Protein AF-0000000067830736 (afdb_homodimer)

Radius of gyration: 23.23 Å; Cα contacts (8 Å, |Δi|>4): 1313; chains: 2; bounding box: 65×67×57 Å

Nearest PDB structures (foldseek):
  5yht-assembly1_A  TM=9.098E-01  e=7.791E-24  Mycobacterium tuberculosis H37Rv
  5zhh-assembly1_A  TM=8.554E-01  e=1.354E-21  Nostoc sp. PCC 7120 = FACHB-418
  5zhh-assembly1_C  TM=8.641E-01  e=2.346E-20  Nostoc sp. PCC 7120 = FACHB-418
  5zhh-assembly1_B  TM=8.753E-01  e=4.050E-20  Nostoc sp. PCC 7120 = FACHB-418
  5zhh-assembly1_D  TM=8.549E-01  e=1.846E-19  Nostoc sp. PCC 7120 = FACHB-418

pLDDT: mean 93.83, std 12.42, range [35.0, 98.94]

Foldseek 3Di:
DDPVVVVVLLVVLQVQLLVLQVCLFVDDPPPPPPPPPPPDRDDSLLRSFVRSVVVSVVSCCVPPVQEKEAEDNPGIDPPVGQKYKQWGSWWLSVCRVVNHQQIWIKIFIDGNLATQKIWTARSVQGWIWIFGLAWIWIQGPVGIDTFAADDDQFQQAFEEEEADLPQADPDLRSVLVVQSCVNHVHYDYRRQLNQLVCRRRHNGFKYWGFDDALSRPSNSQRRLSNNPKHKAALQRHHCNGPGTIMIGSYVSNVVVSSVSSPD/DDPVVVVVLLVVLQVQLLVLQVCLFVDDPPPPPPPPPPPDRDDSLLSSFVRSVVVSVVSCCVPPVQEKEAEDNPGIDPPVGQKYKQWGSWWLSVCRVVNHQQIWIKIFIDGNLATQKIWTARSVQGWIWIFGLAWIWIQGPVGIDTFAADDDQFQLAFEEEEADLPQFDPDLRSVLVVQSCVNHVHYDYRRQLNQLVCRRRHNGFKYWGFDDALSRPSNSQRRLSNNPKHKAALQRHHCNGDGTIMIGSYVSNVVVSSVSSPD

Organism: Methylorubrum extorquens (strain ATCC 14718 / DSM 1338 / JCM 2805 / NCIMB 9133 / AM1) (NCBI:txid272630)

Secondary structure (DSSP, 8-state):
--HHHHHHHHHHHHHHHHHHHGGGTT----TT----SS-S---HHHHHHHHHHHHHHHHHHHH-TTSEEEETTTEEESTTSSEEEEEEEEE-HHHHHTT-S--EEEEEEEETTEEEEEEEEETTTTEEEEE-SS-EEEEETTEEEE--PPP---GGG-EEEES-GGGSPTTHHHHHHHHHHHHSSEEEES-HHHHHHHHHTTS--EEEEEEE-HHHHTTHHHHHHHTT-EEEETTSS-STT-EEEEEESSHHHHHHHHHHH--/--HHHHHHHHHHHHHHHHHHHGGGTT----TT----SS-S---HHHHHHHHHHHHHHHHHHHH-TTSEEEETTTEEESTTSSEEEEEEEEE-HHHHHTT-S--EEEEEEEETTEEEEEEEEETTTTEEEEE-SS-EEEEETTEEEE--PPP---GGG-EEEES-GGGSPTTHHHHHHHHHHHHSSEEEES-HHHHHHHHHTTS--EEEEEEE-HHHHTTHHHHHHHTT-EEEETTSS-STT-EEEEEESSHHHHHHHHHHH--

Sequence (526 aa):
MSVVDLAQFMEDLATQSGAAILPFFRAHFGLDDKSHGTGHAFDPVTEADRAAEAVMRRMINDRLPNHGILGEEFGSERADAECVWVLDPIDGTRAFISGLPTWGTLIGLTHHGAAVRGLMHQPYLGERFLGDGKTASVRSATGERPLHTRRNEALGNAILATTDPRLFAEGEEAERFRTIEGQAKMSRYGTDCYAYCMLAAGQIDLVVEAGLKPYDIVALIPIVEGAGGVVTSWDGGPATGGGRIVAAGDRRLHDAALKVLNPMSVVDLAQFMEDLATQSGAAILPFFRAHFGLDDKSHGTGHAFDPVTEADRAAEAVMRRMINDRLPNHGILGEEFGSERADAECVWVLDPIDGTRAFISGLPTWGTLIGLTHHGAAVRGLMHQPYLGERFLGDGKTASVRSATGERPLHTRRNEALGNAILATTDPRLFAEGEEAERFRTIEGQAKMSRYGTDCYAYCMLAAGQIDLVVEAGLKPYDIVALIPIVEGAGGVVTSWDGGPATGGGRIVAAGDRRLHDAALKVLNP

Structure (mmCIF, N/CA/C/O backbone):
data_AF-0000000067830736-model_v1
#
loop_
_entity.id
_entity.type
_entity.pdbx_description
1 polymer Histidinol-phosphatase
#
loop_
_atom_site.group_PDB
_atom_site.id
_atom_site.type_symbol
_atom_site.label_atom_id
_atom_site.label_alt_id
_atom_site.label_comp_id
_atom_site.label_asym_id
_atom_site.label_entity_id
_atom_site.label_seq_id
_atom_site.pdbx_PDB_ins_code
_atom_site.Cartn_x
_atom_site.Cartn_y
_atom_site.Cartn_z
_atom_site.occupancy
_atom_site.B_iso_or_equiv
_atom_site.auth_seq_id
_atom_site.auth_comp_id
_atom_site.auth_asym_id
_atom_site.auth_atom_id
_atom_site.pdbx_PDB_model_num
ATOM 1 N N . MET A 1 1 ? 3.936 24.031 28.922 1 69.19 1 MET A N 1
ATOM 2 C CA . MET A 1 1 ? 4.477 22.703 28.672 1 69.19 1 MET A CA 1
ATOM 3 C C . MET A 1 1 ? 5.754 22.781 27.828 1 69.19 1 MET A C 1
ATOM 5 O O . ME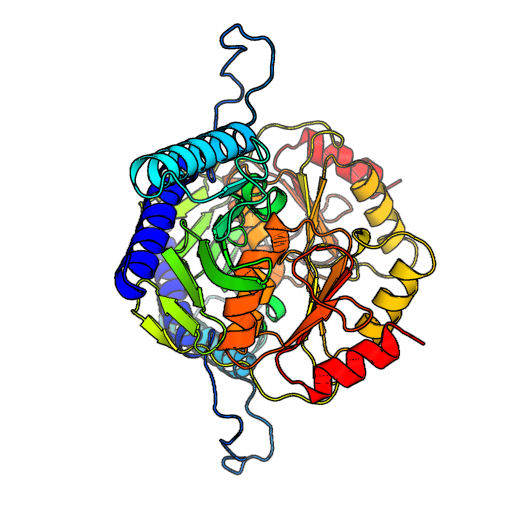T A 1 1 ? 5.855 23.594 26.922 1 69.19 1 MET A O 1
ATOM 9 N N . SER A 1 2 ? 6.758 22.109 28.281 1 74.88 2 SER A N 1
ATOM 10 C CA . SER A 1 2 ? 8.016 22.125 27.547 1 74.88 2 SER A CA 1
ATOM 11 C C . SER A 1 2 ? 7.867 21.438 26.203 1 74.88 2 SER A C 1
ATOM 13 O O . SER A 1 2 ? 6.898 20.703 25.969 1 74.88 2 SER A O 1
ATOM 15 N N . VAL A 1 3 ? 8.68 21.828 25.328 1 74.06 3 VAL A N 1
ATOM 16 C CA . VAL A 1 3 ? 8.688 21.234 23.984 1 74.06 3 VAL A CA 1
ATOM 17 C C . VAL A 1 3 ? 8.812 19.719 24.094 1 74.06 3 VAL A C 1
ATOM 19 O O . VAL A 1 3 ? 8.141 18.969 23.375 1 74.06 3 VAL A O 1
ATOM 22 N N . VAL A 1 4 ? 9.57 19.188 24.984 1 73.81 4 VAL A N 1
ATOM 23 C CA . VAL A 1 4 ? 9.789 17.766 25.203 1 73.81 4 VAL A CA 1
ATOM 24 C C . VAL A 1 4 ? 8.508 17.094 25.688 1 73.81 4 VAL A C 1
ATOM 26 O O . VAL A 1 4 ? 8.156 16 25.266 1 73.81 4 VAL A O 1
ATOM 29 N N . ASP A 1 5 ? 7.859 17.828 26.438 1 86.62 5 ASP A N 1
ATOM 30 C CA . ASP A 1 5 ? 6.609 17.312 26.984 1 86.62 5 ASP A CA 1
ATOM 31 C C . ASP A 1 5 ? 5.539 17.188 25.906 1 86.62 5 ASP A C 1
ATOM 33 O O . ASP A 1 5 ? 4.789 16.219 25.875 1 86.62 5 ASP A O 1
ATOM 37 N N . LEU A 1 6 ? 5.668 18.078 24.984 1 90.5 6 LEU A N 1
ATOM 38 C CA . LEU A 1 6 ? 4.664 18.094 23.922 1 90.5 6 LEU A CA 1
ATOM 39 C C . LEU A 1 6 ? 4.906 16.953 22.938 1 90.5 6 LEU A C 1
ATOM 41 O O . LEU A 1 6 ? 3.957 16.328 22.453 1 90.5 6 LEU A O 1
ATOM 45 N N . ALA A 1 7 ? 6.152 16.688 22.734 1 91.62 7 ALA A N 1
ATOM 46 C CA . ALA A 1 7 ? 6.52 15.594 21.828 1 91.62 7 ALA A CA 1
ATOM 47 C C . ALA A 1 7 ? 6.066 14.25 22.391 1 91.62 7 ALA A C 1
ATOM 49 O O . ALA A 1 7 ? 5.508 13.422 21.672 1 91.62 7 ALA A O 1
ATOM 50 N N . GLN A 1 8 ? 6.34 14.078 23.625 1 94.81 8 GLN A N 1
ATOM 51 C CA . GLN A 1 8 ? 5.922 12.844 24.281 1 94.81 8 GLN A CA 1
ATOM 52 C C . GLN A 1 8 ? 4.398 12.727 24.312 1 94.81 8 GLN A C 1
ATOM 54 O O . GLN A 1 8 ? 3.854 11.633 24.125 1 94.81 8 GLN A O 1
ATOM 59 N N . PHE A 1 9 ? 3.818 13.836 24.594 1 97.56 9 PHE A N 1
ATOM 60 C CA . PHE A 1 9 ? 2.361 13.836 24.625 1 97.56 9 PHE A CA 1
ATOM 61 C C . PHE A 1 9 ? 1.794 13.438 23.266 1 97.56 9 PHE A C 1
ATOM 63 O O . PHE A 1 9 ? 0.84 12.664 23.188 1 97.56 9 PHE A O 1
ATOM 70 N N . MET A 1 10 ? 2.324 13.938 22.219 1 97.69 10 MET A N 1
ATOM 71 C CA . MET A 1 10 ? 1.914 13.586 20.859 1 97.69 10 MET A CA 1
ATOM 72 C C . MET A 1 10 ? 2.072 12.094 20.609 1 97.69 10 MET A C 1
ATOM 74 O O . MET A 1 10 ? 1.206 11.469 19.984 1 97.69 10 MET A O 1
ATOM 78 N N . GLU A 1 11 ? 3.121 11.523 21.078 1 97.38 11 GLU A N 1
ATOM 79 C CA . GLU A 1 11 ? 3.348 10.086 20.969 1 97.38 11 GLU A CA 1
ATOM 80 C C . GLU A 1 11 ? 2.301 9.297 21.75 1 97.38 11 GLU A C 1
ATOM 82 O O . GLU A 1 11 ? 1.857 8.234 21.312 1 97.38 11 GLU A O 1
ATOM 87 N N . ASP A 1 12 ? 1.959 9.812 22.891 1 98.38 12 ASP A N 1
ATOM 88 C CA . ASP A 1 12 ? 0.918 9.172 23.688 1 98.38 12 ASP A CA 1
ATOM 89 C C . ASP A 1 12 ? -0.42 9.18 22.953 1 98.38 12 ASP A C 1
ATOM 91 O O . ASP A 1 12 ? -1.168 8.203 23.016 1 98.38 12 ASP A O 1
ATOM 95 N N . LEU A 1 13 ? -0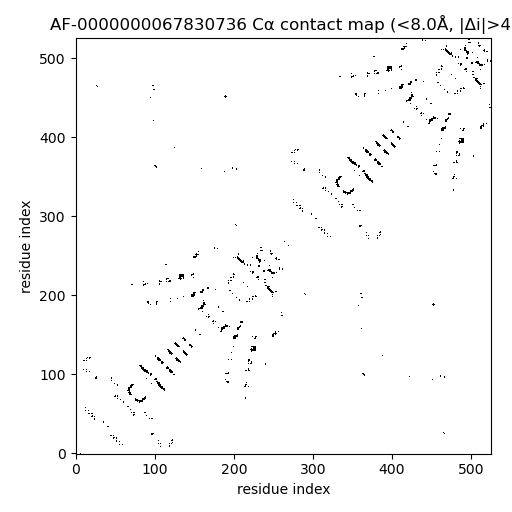.69 10.32 22.312 1 98.75 13 LEU A N 1
ATOM 96 C CA . LEU A 1 13 ? -1.901 10.398 21.516 1 98.75 13 LEU A CA 1
ATOM 97 C C . LEU A 1 13 ? -1.912 9.312 20.438 1 98.75 13 LEU A C 1
ATOM 99 O O . LEU A 1 13 ? -2.922 8.633 20.25 1 98.75 13 LEU A O 1
ATOM 103 N N . ALA A 1 14 ? -0.773 9.164 19.75 1 98.69 14 ALA A N 1
ATOM 104 C CA . ALA A 1 14 ? -0.637 8.164 18.688 1 98.69 14 ALA A CA 1
ATOM 105 C C . ALA A 1 14 ? -0.854 6.754 19.234 1 98.69 14 ALA A C 1
ATOM 107 O O . ALA A 1 14 ? -1.551 5.945 18.625 1 98.69 14 ALA A O 1
ATOM 108 N N . THR A 1 15 ? -0.275 6.473 20.391 1 98.56 15 THR A N 1
ATOM 109 C CA . THR A 1 15 ? -0.392 5.156 21 1 98.56 15 THR A CA 1
ATOM 110 C C . THR A 1 15 ? -1.851 4.828 21.312 1 98.56 15 THR A C 1
ATOM 112 O O . THR A 1 15 ? -2.34 3.754 20.969 1 98.56 15 THR A O 1
ATOM 115 N N . GLN A 1 16 ? -2.516 5.781 21.922 1 98.69 16 GLN A N 1
ATOM 116 C CA . GLN A 1 16 ? -3.885 5.531 22.375 1 98.69 16 GLN A CA 1
ATOM 117 C C . GLN A 1 16 ? -4.84 5.465 21.188 1 98.69 16 GLN A C 1
ATOM 119 O O . GLN A 1 16 ? -5.762 4.645 21.172 1 98.69 16 GLN A O 1
ATOM 124 N N . SER A 1 17 ? -4.688 6.352 20.219 1 98.62 17 SER A N 1
ATOM 125 C CA . SER A 1 17 ? -5.527 6.281 19.031 1 98.62 17 SER A CA 1
ATOM 126 C C . SER A 1 17 ? -5.301 4.977 18.281 1 98.62 17 SER A C 1
ATOM 128 O O . SER A 1 17 ? -6.254 4.355 17.797 1 98.62 17 SER A O 1
ATOM 130 N N . GLY A 1 18 ? -3.982 4.543 18.125 1 98.44 18 GLY A N 1
ATOM 131 C CA . GLY A 1 18 ? -3.676 3.273 17.484 1 98.44 18 GLY A CA 1
ATOM 132 C C . GLY A 1 18 ? -4.344 2.09 18.156 1 98.44 18 GLY A C 1
ATOM 133 O O . GLY A 1 18 ? -4.867 1.2 17.484 1 98.44 18 GLY A O 1
ATOM 134 N N . ALA A 1 19 ? -4.324 2.072 19.469 1 98.31 19 ALA A N 1
ATOM 135 C CA . ALA A 1 19 ? -4.953 1.002 20.234 1 98.31 19 ALA A CA 1
ATOM 136 C C . ALA A 1 19 ? -6.457 0.952 19.984 1 98.31 19 ALA A C 1
ATOM 138 O O . ALA A 1 19 ? -7.055 -0.127 19.953 1 98.31 19 ALA A O 1
ATOM 139 N N . ALA A 1 20 ? -7.07 2.127 19.797 1 97.94 20 ALA A N 1
ATOM 140 C CA . ALA A 1 20 ? -8.5 2.217 19.531 1 97.94 20 ALA A CA 1
ATOM 141 C C . ALA A 1 20 ? -8.836 1.728 18.125 1 97.94 20 ALA A C 1
ATOM 143 O O . ALA A 1 20 ? -9.914 1.17 17.891 1 97.94 20 ALA A O 1
ATOM 144 N N . ILE A 1 21 ? -7.934 1.866 17.172 1 98.06 21 ILE A N 1
ATOM 145 C CA . ILE A 1 21 ? -8.203 1.638 15.758 1 98.06 21 ILE A CA 1
ATOM 146 C C . ILE A 1 21 ? -7.926 0.178 15.406 1 98.06 21 ILE A C 1
ATOM 148 O O . ILE A 1 21 ? -8.688 -0.448 14.672 1 98.06 21 ILE A O 1
ATOM 152 N N . LEU A 1 22 ? -6.918 -0.437 15.961 1 96.62 22 LEU A N 1
ATOM 153 C CA . LEU A 1 22 ? -6.312 -1.685 15.516 1 96.62 22 LEU A CA 1
ATOM 154 C C . LEU A 1 22 ? -7.316 -2.83 15.57 1 96.62 22 LEU A C 1
ATOM 156 O O . LEU A 1 22 ? -7.348 -3.682 14.68 1 96.62 22 LEU A O 1
ATOM 160 N N . PRO A 1 23 ? -8.25 -2.881 16.578 1 95.06 23 PRO A N 1
ATOM 161 C CA . PRO A 1 23 ? -9.203 -3.99 16.625 1 95.06 23 PRO A CA 1
ATOM 162 C C . PRO A 1 23 ? -10.141 -4.02 15.422 1 95.06 23 PRO A C 1
ATOM 164 O O . PRO A 1 23 ? -10.742 -5.055 15.125 1 95.06 23 PRO A O 1
ATOM 167 N N . PHE A 1 24 ? -10.211 -2.887 14.727 1 95.38 24 PHE A N 1
ATOM 168 C CA . PHE A 1 24 ? -11.148 -2.789 13.609 1 95.38 24 PHE A CA 1
ATOM 169 C C . PHE A 1 24 ? -10.445 -3.096 12.289 1 95.38 24 PHE A C 1
ATOM 171 O O . PHE A 1 24 ? -11.102 -3.338 11.281 1 95.38 24 PHE A O 1
ATOM 178 N N . PHE A 1 25 ? -9.141 -3.059 12.266 1 96.25 25 PHE A N 1
ATOM 179 C CA . PHE A 1 25 ? -8.383 -3.297 11.047 1 96.25 25 PHE A CA 1
ATOM 180 C C . PHE A 1 25 ? -8.32 -4.785 10.727 1 96.25 25 PHE A C 1
ATOM 182 O O . PHE A 1 25 ? -7.855 -5.582 11.547 1 96.25 25 PHE A O 1
ATOM 189 N N . ARG A 1 26 ? -8.758 -5.164 9.461 1 94.69 26 ARG A N 1
ATOM 190 C CA . ARG A 1 26 ? -8.828 -6.535 8.969 1 94.69 26 ARG A CA 1
ATOM 191 C C . ARG A 1 26 ? -9.727 -7.391 9.859 1 94.69 26 ARG A C 1
ATOM 193 O O . ARG A 1 26 ? -9.5 -8.594 10 1 94.69 26 ARG A O 1
ATOM 200 N N . ALA A 1 27 ? -10.594 -6.66 10.508 1 86 27 ALA A N 1
ATOM 201 C CA . ALA A 1 27 ? -11.562 -7.375 11.328 1 86 27 ALA A CA 1
ATOM 202 C C . ALA A 1 27 ? -12.703 -7.934 10.484 1 86 27 ALA A C 1
ATOM 204 O O . ALA A 1 27 ? -13.078 -7.344 9.469 1 86 27 ALA A O 1
ATOM 205 N N . HIS A 1 28 ? -12.984 -9.227 10.68 1 71.56 28 HIS A N 1
ATOM 206 C CA . HIS A 1 28 ? -14.141 -9.828 10.031 1 71.56 28 HIS A CA 1
ATOM 207 C C . HIS A 1 28 ? -15.398 -9.68 10.875 1 71.56 28 HIS A C 1
ATOM 209 O O . HIS A 1 28 ? -15.438 -10.133 12.023 1 71.56 28 HIS A O 1
ATOM 215 N N . PHE A 1 29 ? -15.992 -8.594 10.688 1 55.91 29 PHE A N 1
ATOM 216 C CA . PHE A 1 29 ? -17.219 -8.461 11.453 1 55.91 29 PHE A CA 1
ATOM 217 C C . PHE A 1 29 ? -18.359 -9.266 10.82 1 55.91 29 PHE A C 1
ATOM 219 O O . PHE A 1 29 ? -18.469 -9.336 9.594 1 55.91 29 PHE A O 1
ATOM 226 N N . GLY A 1 30 ? -18.469 -10.508 11.18 1 49.47 30 GLY A N 1
ATOM 227 C CA . GLY A 1 30 ? -19.547 -11.352 10.695 1 49.47 30 GLY A CA 1
ATOM 228 C C . GLY A 1 30 ? -20.719 -10.555 10.141 1 49.47 30 GLY A C 1
ATOM 229 O O . GLY A 1 30 ? -21.078 -9.508 10.672 1 49.47 30 GLY A O 1
ATOM 230 N N . LEU A 1 31 ? -20.797 -10.609 8.797 1 43.19 31 LEU A N 1
ATOM 231 C CA . LEU A 1 31 ? -22 -10.094 8.164 1 43.19 31 LEU A CA 1
ATOM 232 C C . LEU A 1 31 ? -23.203 -10.227 9.086 1 43.19 31 LEU A C 1
ATOM 234 O O . LEU A 1 31 ? -24.219 -9.539 8.906 1 43.19 31 LEU A O 1
ATOM 238 N N . ASP A 1 32 ? -23.156 -11.383 9.805 1 40.91 32 ASP A N 1
ATOM 239 C CA . ASP A 1 32 ? -24.406 -11.727 10.5 1 40.91 32 ASP A CA 1
ATOM 240 C C . ASP A 1 32 ? -24.719 -10.688 11.57 1 40.91 32 ASP A C 1
ATOM 242 O O . ASP A 1 32 ? -25.672 -10.867 12.352 1 40.91 32 ASP A O 1
ATOM 246 N N . ASP A 1 33 ? -23.688 -10.086 11.938 1 39.28 33 ASP A N 1
ATOM 247 C CA . ASP A 1 33 ? -24.188 -9.32 13.078 1 39.28 33 ASP A CA 1
ATOM 248 C C . ASP A 1 33 ? -25.297 -8.367 12.656 1 39.28 33 ASP A C 1
ATOM 250 O O . ASP A 1 33 ? -25.047 -7.375 11.969 1 39.28 33 ASP A O 1
ATOM 254 N N . LYS A 1 34 ? -26.453 -8.875 12.422 1 36.62 34 LYS A N 1
ATOM 255 C CA . LYS A 1 34 ? -27.734 -8.164 12.43 1 36.62 34 LYS A CA 1
ATOM 256 C C . LYS A 1 34 ? -27.625 -6.859 13.211 1 36.62 34 LYS A C 1
ATOM 258 O O . LYS A 1 34 ? -26.781 -6.723 14.094 1 36.62 34 LYS A O 1
ATOM 263 N N . SER A 1 35 ? -28.375 -5.809 12.758 1 38.66 35 SER A N 1
ATOM 264 C CA . SER A 1 35 ? -28.781 -4.551 13.375 1 38.66 35 SER A CA 1
ATOM 265 C C . SER A 1 35 ? -28.844 -4.672 14.898 1 38.66 35 SER A C 1
ATOM 267 O O . SER A 1 35 ? -29.688 -5.395 15.43 1 38.66 35 SER A O 1
ATOM 269 N N . HIS A 1 36 ? -27.766 -4.969 15.438 1 35 36 HIS A N 1
ATOM 270 C CA . HIS A 1 36 ? -28.125 -4.734 16.828 1 35 36 HIS A CA 1
ATOM 271 C C . HIS A 1 36 ? -28.953 -3.461 16.984 1 35 36 HIS A C 1
ATOM 273 O O . HIS A 1 36 ? -28.422 -2.414 17.359 1 35 36 HIS A O 1
ATOM 279 N N . GLY A 1 37 ? -30.141 -3.543 16.406 1 38.59 37 GLY A N 1
ATOM 280 C CA . GLY A 1 37 ? -31.266 -2.652 16.672 1 38.59 37 GLY A CA 1
ATOM 281 C C . GLY A 1 37 ? -31.141 -1.322 15.945 1 38.59 37 GLY A C 1
ATOM 282 O O . GLY A 1 37 ? -32.094 -0.525 15.945 1 38.59 37 GLY A O 1
ATOM 283 N N . THR A 1 38 ? -29.984 -0.729 15.828 1 41.59 38 THR A N 1
ATOM 284 C CA . THR A 1 38 ? -30.078 0.684 15.484 1 41.59 38 THR A CA 1
ATOM 285 C C . THR A 1 38 ? -30.156 0.864 13.969 1 41.59 38 THR A C 1
ATOM 287 O O . THR A 1 38 ? -30.219 1.992 13.477 1 41.59 38 THR A O 1
ATOM 290 N N . GLY A 1 39 ? -30.547 -0.267 13.055 1 44.09 39 GLY A N 1
ATOM 291 C CA . GLY A 1 39 ? -30.844 -0.173 11.633 1 44.09 39 GLY A CA 1
ATOM 292 C C . GLY A 1 39 ? -29.625 0.1 10.781 1 44.09 39 GLY A C 1
ATOM 293 O O . GLY A 1 39 ? -29.719 0.176 9.555 1 44.09 39 GLY A O 1
ATOM 294 N N . HIS A 1 40 ? -28.609 0.798 11.203 1 48.69 40 HIS A N 1
ATOM 295 C CA . HIS A 1 40 ? -27.516 1.177 10.312 1 48.69 40 HIS A CA 1
ATOM 296 C C . HIS A 1 40 ? -26.438 0.099 10.273 1 48.69 40 HIS A C 1
ATOM 298 O O . HIS A 1 40 ? -26.125 -0.509 11.297 1 48.69 40 HIS A O 1
ATOM 304 N N . ALA A 1 41 ? -26.125 -0.469 9.109 1 56.91 41 ALA A N 1
ATOM 305 C CA . ALA A 1 41 ? -25.078 -1.452 8.828 1 56.91 41 ALA A CA 1
ATOM 306 C C . ALA A 1 41 ? -23.766 -1.064 9.492 1 56.91 41 ALA A C 1
ATOM 308 O O . ALA A 1 41 ? -23.359 0.098 9.445 1 56.91 41 ALA A O 1
ATOM 309 N N . PHE A 1 42 ? -23.266 -1.768 10.406 1 60.97 42 PHE A N 1
ATOM 310 C CA . PHE A 1 42 ? -21.984 -1.586 11.07 1 60.97 42 PHE A CA 1
ATOM 311 C C . PHE A 1 42 ? -20.891 -1.244 10.055 1 60.97 42 PHE A C 1
ATOM 313 O O . PHE A 1 42 ? -20.703 -1.968 9.078 1 60.97 42 PHE A O 1
ATOM 320 N N . ASP A 1 43 ? -20.344 0.078 10.188 1 85.5 43 ASP A N 1
ATOM 321 C CA . ASP A 1 43 ? -19.219 0.564 9.414 1 85.5 43 ASP A CA 1
ATOM 322 C C . ASP A 1 43 ? -17.953 0.619 10.273 1 85.5 43 ASP A C 1
ATOM 324 O O . ASP A 1 43 ? -17.734 1.583 11.008 1 85.5 43 ASP A O 1
ATOM 328 N N . PRO A 1 44 ? -17.172 -0.382 10.211 1 85.88 44 PRO A N 1
ATOM 329 C CA . PRO A 1 44 ? -16 -0.506 11.102 1 85.88 44 PRO A CA 1
ATOM 330 C C . PRO A 1 44 ? -15.062 0.69 11 1 85.88 44 PRO A C 1
ATOM 332 O O . PRO A 1 44 ? -14.492 1.113 12.016 1 85.88 44 PRO A O 1
ATOM 335 N N . VAL A 1 45 ? -14.891 1.223 9.867 1 91 45 VAL A N 1
ATOM 336 C CA . VAL A 1 45 ? -13.961 2.334 9.711 1 91 45 VAL A CA 1
ATOM 337 C C . VAL A 1 45 ? -14.5 3.572 10.422 1 91 45 VAL A C 1
ATOM 339 O O . VAL A 1 45 ? -13.742 4.312 11.055 1 91 45 VAL A O 1
ATOM 342 N N . THR A 1 46 ? -15.781 3.754 10.344 1 91.88 46 THR A N 1
ATOM 343 C CA . THR A 1 46 ? -16.406 4.883 11.023 1 91.88 46 THR A CA 1
ATOM 344 C C . THR A 1 46 ? -16.266 4.746 12.539 1 91.88 46 THR A C 1
ATOM 346 O O . THR A 1 46 ? -15.93 5.711 13.227 1 91.88 46 THR A O 1
ATOM 349 N N . GLU A 1 47 ? -16.531 3.57 12.977 1 93.38 47 GLU A N 1
ATOM 350 C CA . GLU A 1 47 ? -16.406 3.311 14.406 1 93.38 47 GLU A CA 1
ATOM 351 C C . GLU A 1 47 ? -14.969 3.516 14.883 1 93.38 47 GLU A C 1
ATOM 353 O O . GLU A 1 47 ? -14.734 4.133 15.93 1 93.38 47 GLU A O 1
ATOM 358 N N . ALA A 1 48 ? -14.062 3.004 14.141 1 96 48 ALA A N 1
ATOM 359 C CA . ALA A 1 48 ? -12.648 3.148 14.477 1 96 48 ALA A CA 1
ATOM 360 C C . ALA A 1 48 ? -12.234 4.617 14.492 1 96 48 ALA A C 1
ATOM 362 O O . ALA A 1 48 ? -11.555 5.07 15.414 1 96 48 ALA A O 1
ATOM 363 N N . ASP A 1 49 ? -12.68 5.367 13.5 1 97.25 49 ASP A N 1
ATOM 364 C CA . ASP A 1 49 ? -12.375 6.789 13.352 1 97.25 49 ASP A CA 1
ATOM 365 C C . ASP A 1 49 ? -12.883 7.582 14.555 1 97.25 49 ASP A C 1
ATOM 367 O O . ASP A 1 49 ? -12.148 8.383 15.133 1 97.25 49 ASP A O 1
ATOM 371 N N . ARG A 1 50 ? -14.055 7.367 14.852 1 97.38 50 ARG A N 1
ATOM 372 C CA . ARG A 1 50 ? -14.695 8.117 15.93 1 97.38 50 ARG A CA 1
ATOM 373 C C . ARG A 1 50 ? -14.094 7.75 17.281 1 97.38 50 ARG A C 1
ATOM 375 O O . ARG A 1 50 ? -13.852 8.625 18.125 1 97.38 50 ARG A O 1
ATOM 382 N N . ALA A 1 51 ? -13.875 6.48 17.484 1 97.44 51 ALA A N 1
ATOM 383 C CA . ALA A 1 51 ? -13.281 6.035 18.734 1 97.44 51 ALA A CA 1
ATOM 384 C C . ALA A 1 51 ? -11.898 6.645 18.938 1 97.44 51 ALA A C 1
ATOM 386 O O . ALA A 1 51 ? -11.578 7.117 20.031 1 97.44 51 ALA A O 1
ATOM 387 N N . ALA A 1 52 ? -11.133 6.645 17.938 1 98.56 52 ALA A N 1
ATOM 388 C CA . ALA A 1 52 ? -9.773 7.16 18 1 98.56 52 ALA A CA 1
ATOM 389 C C . ALA A 1 52 ? -9.766 8.664 18.266 1 98.56 52 ALA A C 1
ATOM 391 O O . ALA A 1 52 ? -9 9.148 19.109 1 98.56 52 ALA A O 1
ATOM 392 N N . GLU A 1 53 ? -10.578 9.414 17.547 1 98.56 53 GLU A N 1
ATOM 393 C CA . GLU A 1 53 ? -10.609 10.852 17.766 1 98.56 53 GLU A CA 1
ATOM 394 C C . GLU A 1 53 ? -11.117 11.188 19.172 1 98.56 53 GLU A C 1
ATOM 396 O O . GLU A 1 53 ? -10.617 12.109 19.812 1 98.56 53 GLU A O 1
ATOM 401 N N . ALA A 1 54 ? -12.094 10.438 19.625 1 98.44 54 ALA A N 1
ATOM 402 C CA . ALA A 1 54 ? -12.641 10.68 20.953 1 98.44 54 ALA A CA 1
ATOM 403 C C . ALA A 1 54 ? -11.555 10.539 22.016 1 98.44 54 ALA A C 1
ATOM 405 O O . ALA A 1 54 ? -11.461 11.367 22.938 1 98.44 54 ALA A O 1
ATOM 406 N N . VAL A 1 55 ? -10.797 9.539 21.859 1 98.56 55 VAL A N 1
ATOM 407 C CA . VAL A 1 55 ? -9.734 9.297 22.828 1 98.56 55 VAL A CA 1
ATOM 408 C C . VAL A 1 55 ? -8.727 10.445 22.781 1 98.56 55 VAL A C 1
ATOM 410 O O . VAL A 1 55 ? -8.312 10.961 23.828 1 98.56 55 VAL A O 1
ATOM 413 N N . MET A 1 56 ? -8.336 10.875 21.625 1 98.69 56 MET A N 1
ATOM 414 C CA . MET A 1 56 ? -7.348 11.945 21.484 1 98.69 56 MET A CA 1
ATOM 415 C C . MET A 1 56 ? -7.891 13.258 22.031 1 98.69 56 MET A C 1
ATOM 417 O O . MET A 1 56 ? -7.191 13.969 22.766 1 98.69 56 MET A O 1
ATOM 421 N N . ARG A 1 57 ? -9.125 13.57 21.703 1 98.56 57 ARG A N 1
ATOM 422 C CA . ARG A 1 57 ? -9.742 14.797 22.188 1 98.56 57 ARG A CA 1
ATOM 423 C C . ARG A 1 57 ? -9.789 14.828 23.719 1 98.56 57 ARG A C 1
ATOM 425 O O . ARG A 1 57 ? -9.469 15.844 24.328 1 98.56 57 ARG A O 1
ATOM 432 N N . ARG A 1 58 ? -10.219 13.695 24.297 1 98.56 58 ARG A N 1
ATOM 433 C CA . ARG A 1 58 ? -10.273 13.617 25.75 1 98.56 58 ARG A CA 1
ATOM 434 C C . ARG A 1 58 ? -8.898 13.875 26.359 1 98.56 58 ARG A C 1
ATOM 436 O O . ARG A 1 58 ? -8.773 14.656 27.312 1 98.56 58 ARG A O 1
ATOM 443 N N . MET A 1 59 ? -7.879 13.273 25.812 1 98.56 59 MET A N 1
ATOM 444 C CA . MET A 1 59 ? -6.52 13.43 26.312 1 98.56 59 MET A CA 1
ATOM 445 C C . MET A 1 59 ? -6.055 14.875 26.188 1 98.56 59 MET A C 1
ATOM 447 O O . MET A 1 59 ? -5.457 15.422 27.125 1 98.56 59 MET A O 1
ATOM 451 N N . ILE A 1 60 ? -6.309 15.5 25.062 1 98.19 60 ILE A N 1
ATOM 452 C CA . ILE A 1 60 ? -5.887 16.875 24.812 1 98.19 60 ILE A CA 1
ATOM 453 C C . ILE A 1 60 ? -6.609 17.812 25.781 1 98.19 60 ILE A C 1
ATOM 455 O O . ILE A 1 60 ? -5.977 18.656 26.422 1 98.19 60 ILE A O 1
ATOM 459 N N . ASN A 1 61 ? -7.91 17.656 25.922 1 97.81 61 ASN A N 1
ATOM 460 C CA . ASN A 1 61 ? -8.703 18.531 26.781 1 97.81 61 ASN A CA 1
ATOM 461 C C . ASN A 1 61 ? -8.297 18.391 28.25 1 97.81 61 ASN A C 1
ATOM 463 O O . ASN A 1 61 ? -8.328 19.375 29 1 97.81 61 ASN A O 1
ATOM 467 N N . ASP A 1 62 ? -7.953 17.203 28.625 1 97.88 62 ASP A N 1
ATOM 468 C CA . ASP A 1 62 ? -7.547 16.953 30 1 97.88 62 ASP A CA 1
ATOM 469 C C . ASP A 1 62 ? -6.199 17.609 30.297 1 97.88 62 ASP A C 1
ATOM 471 O O . ASP A 1 62 ? -6.016 18.203 31.359 1 97.88 62 ASP A O 1
ATOM 475 N N . ARG A 1 63 ? -5.289 17.562 29.391 1 96.81 63 ARG A N 1
ATOM 476 C CA . ARG A 1 63 ? -3.91 17.969 29.656 1 96.81 63 ARG A CA 1
ATOM 477 C C . ARG A 1 63 ? -3.668 19.406 29.219 1 96.81 63 ARG A C 1
ATOM 479 O O . ARG A 1 63 ? -2.848 20.125 29.812 1 96.81 63 ARG A O 1
ATOM 486 N N . LEU A 1 64 ? -4.289 19.75 28.156 1 96.88 64 LEU A N 1
ATOM 487 C CA . LEU A 1 64 ? -4.074 21.062 27.547 1 96.88 64 LEU A CA 1
ATOM 488 C C . LEU A 1 64 ? -5.406 21.75 27.25 1 96.88 64 LEU A C 1
ATOM 490 O O . LEU A 1 64 ? -5.719 22.031 26.094 1 96.88 64 LEU A O 1
ATOM 494 N N . PRO A 1 65 ? -6.086 22.172 28.281 1 95.75 65 PRO A N 1
ATOM 495 C CA . PRO A 1 65 ? -7.461 22.656 28.125 1 95.75 65 PRO A CA 1
ATOM 496 C C . PRO A 1 65 ? -7.543 23.953 27.328 1 95.75 65 PRO A C 1
ATOM 498 O O . PRO A 1 65 ? -8.609 24.297 26.812 1 95.75 65 PRO A O 1
ATOM 501 N N . ASN A 1 66 ? -6.477 24.656 27.156 1 96.44 66 ASN A N 1
ATOM 502 C CA . ASN A 1 66 ? -6.508 25.922 26.438 1 96.44 66 ASN A CA 1
ATOM 503 C C . ASN A 1 66 ? -6.188 25.75 24.953 1 96.44 66 ASN A C 1
ATOM 505 O O . ASN A 1 66 ? -6.293 26.688 24.172 1 96.44 66 ASN A O 1
ATOM 509 N N . HIS A 1 67 ? -5.75 24.578 24.516 1 97.81 67 HIS A N 1
ATOM 510 C CA . HIS A 1 67 ? -5.484 24.312 23.109 1 97.81 67 HIS A CA 1
ATOM 511 C C . HIS A 1 67 ? -6.781 24.062 22.344 1 97.81 67 HIS A C 1
ATOM 513 O O . HIS A 1 67 ? -7.789 23.672 22.938 1 97.81 67 HIS A O 1
ATOM 519 N N . GLY A 1 68 ? -6.77 24.453 21.078 1 98.38 68 GLY A N 1
ATOM 520 C CA . GLY A 1 68 ? -7.871 24.109 20.188 1 98.38 68 GLY A CA 1
ATOM 521 C C . GLY A 1 68 ? -7.703 22.75 19.531 1 98.38 68 GLY A C 1
ATOM 522 O O . GLY A 1 68 ? -6.629 22.141 19.594 1 98.38 68 GLY A O 1
ATOM 523 N N . ILE A 1 69 ? -8.781 22.234 18.969 1 98.62 69 ILE A N 1
ATOM 524 C CA . ILE A 1 69 ? -8.773 20.984 18.219 1 98.62 69 ILE A CA 1
ATOM 525 C C . ILE A 1 69 ? -9.562 21.156 16.922 1 98.62 69 ILE A C 1
ATOM 527 O O . ILE A 1 69 ? -10.656 21.719 16.922 1 98.62 69 ILE A O 1
ATOM 531 N N . LEU A 1 70 ? -8.961 20.844 15.836 1 98.5 70 LEU A N 1
ATOM 532 C CA . LEU A 1 70 ? -9.633 20.625 14.562 1 98.5 70 LEU A CA 1
ATOM 533 C C . LEU A 1 70 ? -9.586 19.141 14.18 1 98.5 70 LEU A C 1
ATOM 535 O O . LEU A 1 70 ? -8.531 18.641 13.789 1 98.5 70 LEU A O 1
ATOM 539 N N . GLY A 1 71 ? -10.727 18.484 14.289 1 97.38 71 GLY A N 1
ATOM 540 C CA . GLY A 1 71 ? -10.797 17.062 13.977 1 97.38 71 GLY A CA 1
ATOM 541 C C . GLY A 1 71 ? -11.719 16.75 12.812 1 97.38 71 GLY A C 1
ATOM 542 O O . GLY A 1 71 ? -12.719 17.438 12.609 1 97.38 71 GLY A O 1
ATOM 543 N N . GLU A 1 72 ? -11.391 15.695 12.102 1 94 72 GLU A N 1
ATOM 544 C CA . GLU A 1 72 ? -12.18 15.273 10.953 1 94 72 GLU A CA 1
ATOM 545 C C . GLU A 1 72 ? -13.578 14.828 11.375 1 94 72 GLU A C 1
ATOM 547 O O . GLU A 1 72 ? -14.562 15.156 10.719 1 94 72 GLU A O 1
ATOM 552 N N . GLU A 1 73 ? -13.719 14.133 12.477 1 94.19 73 GLU A N 1
ATOM 553 C CA . GLU A 1 73 ? -14.945 13.43 12.828 1 94.19 73 GLU A CA 1
ATOM 554 C C . GLU A 1 73 ? -15.883 14.32 13.633 1 94.19 73 GLU A C 1
ATOM 556 O O . GLU A 1 73 ? -17.109 14.258 13.461 1 94.19 73 GLU A O 1
ATOM 561 N N . PHE A 1 74 ? -15.297 15.133 14.625 1 94.81 74 PHE A N 1
ATOM 562 C CA . PHE A 1 74 ? -16.141 15.859 15.562 1 94.81 74 PHE A CA 1
ATOM 563 C C . PHE A 1 74 ? -16 17.359 15.367 1 94.81 74 PHE A C 1
ATOM 565 O O . PHE A 1 74 ? -16.562 18.156 16.141 1 94.81 74 PHE A O 1
ATOM 572 N N . GLY A 1 75 ? -15.25 17.734 14.406 1 95.5 75 GLY A N 1
ATOM 573 C CA . GLY A 1 75 ? -15.18 19.156 14.07 1 95.5 75 GLY A CA 1
ATOM 574 C C . GLY A 1 75 ? -14.219 19.922 14.953 1 95.5 75 GLY A C 1
ATOM 575 O O . GLY A 1 75 ? -13.203 19.391 15.398 1 95.5 75 GLY A O 1
ATOM 576 N N . SER A 1 76 ? -14.516 21.234 15.055 1 96.88 76 SER A N 1
ATOM 577 C CA . SER A 1 76 ? -13.539 22.109 15.688 1 96.88 76 SER A CA 1
ATOM 578 C C . SER A 1 76 ? -13.977 22.5 17.094 1 96.88 76 SER A C 1
ATOM 580 O O . SER A 1 76 ? -15.172 22.594 17.375 1 96.88 76 SER A O 1
ATOM 582 N N . GLU A 1 77 ? -12.961 22.688 17.953 1 96.56 77 GLU A N 1
ATOM 583 C CA . GLU A 1 77 ? -13.062 23.25 19.297 1 96.56 77 GLU A CA 1
ATOM 584 C C . GLU A 1 77 ? -11.977 24.297 19.531 1 96.56 77 GLU A C 1
ATOM 586 O O . GLU A 1 77 ? -10.789 24.016 19.328 1 96.56 77 GLU A O 1
ATOM 591 N N . ARG A 1 78 ? -12.367 25.531 19.875 1 97.12 78 ARG A N 1
ATOM 592 C CA . ARG A 1 78 ? -11.422 26.609 20.141 1 97.12 78 ARG A CA 1
ATOM 593 C C . ARG A 1 78 ? -10.477 26.797 18.969 1 97.12 78 ARG A C 1
ATOM 595 O O . ARG A 1 78 ? -9.25 26.812 19.141 1 97.12 78 ARG A O 1
ATOM 602 N N . ALA A 1 79 ? -11.039 26.953 17.828 1 94.75 79 ALA A N 1
ATOM 603 C CA . ALA A 1 79 ? -10.273 27.016 16.594 1 94.75 79 ALA A CA 1
ATOM 604 C C . ALA A 1 79 ? -9.391 28.266 16.562 1 94.75 79 ALA A C 1
ATOM 606 O O . ALA A 1 79 ? -8.445 28.344 15.773 1 94.75 79 ALA A O 1
ATOM 607 N N . ASP A 1 80 ? -9.656 29.219 17.375 1 95.88 80 ASP A N 1
ATOM 608 C CA . ASP A 1 80 ? -8.922 30.469 17.406 1 95.88 80 ASP A CA 1
ATOM 609 C C . ASP A 1 80 ? -7.82 30.453 18.469 1 95.88 80 ASP A C 1
ATOM 611 O O . ASP A 1 80 ? -7.141 31.453 18.672 1 95.88 80 ASP A O 1
ATOM 615 N N . ALA A 1 81 ? -7.637 29.312 19.125 1 97.38 81 ALA A N 1
ATOM 616 C CA . ALA A 1 81 ? -6.582 29.203 20.125 1 97.38 81 ALA A CA 1
ATOM 617 C C . ALA A 1 81 ? -5.203 29.375 19.484 1 97.38 81 ALA A C 1
ATOM 619 O O . ALA A 1 81 ? -5.043 29.188 18.281 1 97.38 81 ALA A O 1
ATOM 620 N N . GLU A 1 82 ? -4.258 29.781 20.312 1 97.19 82 GLU A N 1
ATOM 621 C CA . GLU A 1 82 ? -2.873 29.938 19.875 1 97.19 82 GLU A CA 1
ATOM 622 C C . GLU A 1 82 ? -2.322 28.625 19.328 1 97.19 82 GLU A C 1
ATOM 624 O O . GLU A 1 82 ? -1.624 28.609 18.312 1 97.19 82 GLU A O 1
ATOM 629 N N . CYS A 1 83 ? -2.555 27.547 20.031 1 97.69 83 CYS A N 1
ATOM 630 C CA . CYS A 1 83 ? -2.18 26.203 19.641 1 97.69 83 CYS A CA 1
ATOM 631 C C . CYS A 1 83 ? -3.412 25.375 19.297 1 97.69 83 CYS A C 1
ATOM 633 O O . CYS A 1 83 ? -4.359 25.312 20.078 1 97.69 83 CYS A O 1
ATOM 635 N N . VAL A 1 84 ? -3.424 24.797 18.141 1 98.44 84 VAL A N 1
ATOM 636 C CA . VAL A 1 84 ? -4.551 23.984 17.703 1 98.44 84 VAL A CA 1
ATOM 637 C C . VAL A 1 84 ? -4.047 22.625 17.234 1 98.44 84 VAL A C 1
ATOM 639 O O . VAL A 1 84 ? -3.143 22.547 16.391 1 98.44 84 VAL A O 1
ATOM 642 N N . TRP A 1 85 ? -4.582 21.547 17.797 1 98.75 85 TRP A N 1
ATOM 643 C CA . TRP A 1 85 ? -4.336 20.188 17.344 1 98.75 85 TRP A CA 1
ATOM 644 C C . TRP A 1 85 ? -5.215 19.844 16.141 1 98.75 85 TRP A C 1
ATOM 646 O O . TRP A 1 85 ? -6.422 20.094 16.156 1 98.75 85 TRP A O 1
ATOM 656 N N . VAL A 1 86 ? -4.605 19.344 15.078 1 98.81 86 VAL A N 1
ATOM 657 C CA . VAL A 1 86 ? -5.312 18.953 13.867 1 98.81 86 VAL A CA 1
ATOM 658 C C . VAL A 1 86 ? -5.25 17.422 13.695 1 98.81 86 VAL A C 1
ATOM 660 O O . VAL A 1 86 ? -4.172 16.859 13.523 1 98.81 86 VAL A O 1
ATOM 663 N N . LEU A 1 87 ? -6.406 16.75 13.703 1 98.81 87 LEU A N 1
ATOM 664 C CA . LEU A 1 87 ? -6.453 15.312 13.891 1 98.81 87 LEU A CA 1
ATOM 665 C C . LEU A 1 87 ? -7.188 14.633 12.742 1 98.81 87 LEU A C 1
ATOM 667 O O . LEU A 1 87 ? -8.297 15.031 12.391 1 98.81 87 LEU A O 1
ATOM 671 N N . ASP A 1 88 ? -6.578 13.664 12.148 1 98.81 88 ASP A N 1
ATOM 672 C CA . ASP A 1 88 ? -7.195 12.695 11.242 1 98.81 88 ASP A CA 1
ATOM 673 C C . ASP A 1 88 ? -6.922 11.266 11.703 1 98.81 88 ASP A C 1
ATOM 675 O O . ASP A 1 88 ? -5.879 10.688 11.391 1 98.81 88 ASP A O 1
ATOM 679 N N . PRO A 1 89 ? -7.844 10.648 12.398 1 98.62 89 PRO A N 1
ATOM 680 C CA . PRO A 1 89 ? -7.586 9.328 12.984 1 98.62 89 PRO A CA 1
ATOM 681 C C . PRO A 1 89 ? -7.195 8.289 11.938 1 98.62 89 PRO A C 1
ATOM 683 O O . PRO A 1 89 ? -6.273 7.5 12.164 1 98.62 89 PRO A O 1
ATOM 686 N N . ILE A 1 90 ? -7.891 8.242 10.828 1 98.38 90 ILE A N 1
ATOM 687 C CA . ILE A 1 90 ? -7.574 7.293 9.766 1 98.38 90 ILE A CA 1
ATOM 688 C C . ILE A 1 90 ? -7.504 8.023 8.43 1 98.38 90 ILE A C 1
ATOM 690 O O . ILE A 1 90 ? -8.508 8.148 7.727 1 98.38 90 ILE A O 1
ATOM 694 N N . ASP A 1 91 ? -6.371 8.508 8.062 1 98.38 91 ASP A N 1
ATOM 695 C CA . ASP A 1 91 ? -6.133 8.93 6.688 1 98.38 91 ASP A CA 1
ATOM 696 C C . ASP A 1 91 ? -5.852 7.73 5.785 1 98.38 91 ASP A C 1
ATOM 698 O O . ASP A 1 91 ? -5.012 6.887 6.105 1 98.38 91 ASP A O 1
ATOM 702 N N . GLY A 1 92 ? -6.473 7.656 4.625 1 96.69 92 GLY A N 1
ATOM 703 C CA . GLY A 1 92 ? -6.43 6.465 3.795 1 96.69 92 GLY A CA 1
ATOM 704 C C . GLY A 1 92 ? -7.504 5.453 4.145 1 96.69 92 GLY A C 1
ATOM 705 O O . GLY A 1 92 ? -7.207 4.277 4.367 1 96.69 92 GLY A O 1
ATOM 706 N N . THR A 1 93 ? -8.734 5.949 4.16 1 95.5 93 THR A N 1
ATOM 707 C CA . THR A 1 93 ? -9.883 5.141 4.559 1 95.5 93 THR A CA 1
ATOM 708 C C . THR A 1 93 ? -10.055 3.951 3.617 1 95.5 93 THR A C 1
ATOM 710 O O . THR A 1 93 ? -10.367 2.842 4.059 1 95.5 93 THR A O 1
ATOM 713 N N . ARG A 1 94 ? -9.859 4.133 2.338 1 94.75 94 ARG A N 1
ATOM 714 C CA . ARG A 1 94 ? -10 3.045 1.377 1 94.75 94 ARG A CA 1
ATOM 715 C C . ARG A 1 94 ? -8.961 1.956 1.634 1 94.75 94 ARG A C 1
ATOM 717 O O . ARG A 1 94 ? -9.266 0.766 1.534 1 94.75 94 ARG A O 1
ATOM 724 N N . ALA A 1 95 ? -7.742 2.385 1.873 1 96.75 95 ALA A N 1
ATOM 725 C CA . ALA A 1 95 ? -6.715 1.407 2.223 1 96.75 95 ALA A CA 1
ATOM 726 C C . ALA A 1 95 ? -7.102 0.632 3.48 1 96.75 95 ALA A C 1
ATOM 728 O O . ALA A 1 95 ? -6.957 -0.591 3.531 1 96.75 95 ALA A O 1
ATOM 729 N N . PHE A 1 96 ? -7.648 1.32 4.465 1 97.12 96 PHE A N 1
ATOM 730 C CA . PHE A 1 96 ? -8.07 0.707 5.715 1 97.12 96 PHE A CA 1
ATOM 731 C C . PHE A 1 96 ? -9.141 -0.351 5.469 1 97.12 96 PHE A C 1
ATOM 733 O O . PHE A 1 96 ? -9.016 -1.486 5.934 1 97.12 96 PHE A O 1
ATOM 740 N N . ILE A 1 97 ? -10.086 0.002 4.699 1 94.75 97 ILE A N 1
ATOM 741 C CA . ILE A 1 97 ? -11.227 -0.871 4.434 1 94.75 97 ILE A CA 1
ATOM 742 C C . ILE A 1 97 ? -10.773 -2.076 3.613 1 94.75 97 ILE A C 1
ATOM 744 O O . ILE A 1 97 ? -11.266 -3.188 3.807 1 94.75 97 ILE A O 1
ATOM 748 N N . SER A 1 98 ? -9.773 -1.899 2.771 1 96.06 98 SER A N 1
ATOM 749 C CA . SER A 1 98 ? -9.289 -2.949 1.882 1 96.06 98 SER A CA 1
ATOM 750 C C . SER A 1 98 ? -8.227 -3.809 2.566 1 96.06 98 SER A C 1
ATOM 752 O O . SER A 1 98 ? -7.656 -4.707 1.949 1 96.06 98 SER A O 1
ATOM 754 N N . GLY A 1 99 ? -7.879 -3.439 3.818 1 96.12 99 GLY A N 1
ATOM 755 C CA . GLY A 1 99 ? -6.918 -4.223 4.574 1 96.12 99 GLY A CA 1
ATOM 756 C C . GLY A 1 99 ? -5.477 -3.928 4.199 1 96.12 99 GLY A C 1
ATOM 757 O O . GLY A 1 99 ? -4.574 -4.711 4.508 1 96.12 99 GLY A O 1
ATOM 758 N N . LEU A 1 100 ? -5.242 -2.855 3.494 1 96.94 100 LEU A N 1
ATOM 759 C CA . LEU A 1 100 ? -3.898 -2.486 3.062 1 96.94 100 LEU A CA 1
ATOM 760 C C . LEU A 1 100 ? -3.188 -1.669 4.137 1 96.94 100 LEU A C 1
ATOM 762 O O . LEU A 1 100 ? -3.809 -0.839 4.805 1 96.94 100 LEU A O 1
ATOM 766 N N . PRO A 1 101 ? -1.907 -1.848 4.297 1 96.69 101 PRO A N 1
ATOM 767 C CA . PRO A 1 101 ? -1.182 -1.198 5.391 1 96.69 101 PRO A CA 1
ATOM 768 C C . PRO A 1 101 ? -0.602 0.157 4.992 1 96.69 101 PRO A C 1
ATOM 770 O O . PRO A 1 101 ? 0.532 0.479 5.355 1 96.69 101 PRO A O 1
ATOM 773 N N . THR A 1 102 ? -1.355 0.946 4.246 1 97.5 102 THR A N 1
ATOM 774 C CA . THR A 1 102 ? -0.834 2.217 3.75 1 97.5 102 THR A CA 1
ATOM 775 C C . THR A 1 102 ? -1.689 3.381 4.242 1 97.5 102 THR A C 1
ATOM 777 O O . THR A 1 102 ? -1.688 4.457 3.641 1 97.5 102 THR A O 1
ATOM 780 N N . TRP A 1 103 ? -2.463 3.166 5.309 1 97.81 103 TRP A N 1
ATOM 781 C CA . TRP A 1 103 ? -3.193 4.203 6.027 1 97.81 103 TRP A CA 1
ATOM 782 C C . TRP A 1 103 ? -2.436 4.637 7.277 1 97.81 103 TRP A C 1
ATOM 784 O O . TRP A 1 103 ? -1.436 4.016 7.648 1 97.81 103 TRP A O 1
ATOM 794 N N . GLY A 1 104 ? -2.865 5.742 7.867 1 98.5 104 GLY A N 1
ATOM 795 C CA . GLY A 1 104 ? -2.225 6.16 9.109 1 98.5 104 GLY A CA 1
ATOM 796 C C . GLY A 1 104 ? -3.031 7.188 9.875 1 98.5 104 GLY A C 1
ATOM 797 O O . GLY A 1 104 ? -4 7.746 9.352 1 98.5 104 GLY A O 1
ATOM 798 N N . THR A 1 105 ? -2.652 7.379 11.156 1 98.88 105 THR A N 1
ATOM 799 C CA . THR A 1 105 ? -3.189 8.43 12.008 1 98.88 105 THR A CA 1
ATOM 800 C C . THR A 1 105 ? -2.34 9.695 11.906 1 98.88 105 THR A C 1
ATOM 802 O O . THR A 1 105 ? -1.123 9.648 12.102 1 98.88 105 THR A O 1
ATOM 805 N N . LEU A 1 106 ? -2.998 10.766 11.586 1 98.94 106 LEU A N 1
ATOM 806 C CA . LEU A 1 106 ? -2.309 12.047 11.461 1 98.94 106 LEU A CA 1
ATOM 807 C C . LEU A 1 106 ? -2.604 12.938 12.664 1 98.94 106 LEU A C 1
ATOM 809 O O . LEU A 1 106 ? -3.768 13.211 12.969 1 98.94 106 LEU A O 1
ATOM 813 N N . ILE A 1 107 ? -1.562 13.375 13.336 1 98.94 107 ILE A N 1
ATOM 814 C CA . ILE A 1 107 ? -1.637 14.273 14.477 1 98.94 107 ILE A CA 1
ATOM 815 C C . ILE A 1 107 ? -0.734 15.484 14.242 1 98.94 107 ILE A C 1
ATOM 817 O O . ILE A 1 107 ? 0.493 15.367 14.305 1 98.94 107 ILE A O 1
ATOM 821 N N . GLY A 1 108 ? -1.377 16.609 13.969 1 98.75 108 GLY A N 1
ATOM 822 C CA . GLY A 1 108 ? -0.636 17.844 13.75 1 98.75 108 GLY A CA 1
ATOM 823 C C . GLY A 1 108 ? -0.866 18.875 14.836 1 98.75 108 GLY A C 1
ATOM 824 O O . GLY A 1 108 ? -1.891 18.859 15.516 1 98.75 108 GLY A O 1
ATOM 825 N N . LEU A 1 109 ? 0.112 19.719 15.047 1 98.56 109 LEU A N 1
ATOM 826 C CA . LEU A 1 109 ? 0.009 20.875 15.938 1 98.56 109 LEU A CA 1
ATOM 827 C C . LEU A 1 109 ? 0.336 22.156 15.188 1 98.56 109 LEU A C 1
ATOM 829 O O . LEU A 1 109 ? 1.362 22.25 14.508 1 98.56 109 LEU A O 1
ATOM 833 N N . THR A 1 110 ? -0.583 23.094 15.242 1 98.19 110 THR A N 1
ATOM 834 C CA . THR A 1 110 ? -0.305 24.406 14.68 1 98.19 110 THR A CA 1
ATOM 835 C C . THR A 1 110 ? -0.075 25.438 15.789 1 98.19 110 THR A C 1
ATOM 837 O O . THR A 1 110 ? -0.617 25.297 16.891 1 98.19 110 THR A O 1
ATOM 840 N N . HIS A 1 111 ? 0.754 26.359 15.594 1 97.88 111 HIS A N 1
ATOM 841 C CA . HIS A 1 111 ? 0.972 27.562 16.391 1 97.88 111 HIS A CA 1
ATOM 842 C C . HIS A 1 111 ? 0.706 28.812 15.57 1 97.88 111 HIS A C 1
ATOM 844 O O . HIS A 1 111 ? 1.436 29.109 14.617 1 97.88 111 HIS A O 1
ATOM 850 N N . HIS A 1 112 ? -0.344 29.562 15.961 1 97 112 HIS A N 1
ATOM 851 C CA . HIS A 1 112 ? -0.787 30.719 15.203 1 97 112 HIS A CA 1
ATOM 852 C C . HIS A 1 112 ? -0.991 30.375 13.734 1 97 112 HIS A C 1
ATOM 854 O O . HIS A 1 112 ? -0.526 31.094 12.852 1 97 112 HIS A O 1
ATOM 860 N N . GLY A 1 113 ? -1.485 29.156 13.5 1 96.56 113 GLY A N 1
ATOM 861 C CA . GLY A 1 113 ? -1.888 28.766 12.164 1 96.56 113 GLY A CA 1
ATOM 862 C C . GLY A 1 113 ? -0.792 28.047 11.398 1 96.56 113 GLY A C 1
ATOM 863 O O . GLY A 1 113 ? -1.052 27.422 10.367 1 96.56 113 GLY A O 1
ATOM 864 N N . ALA A 1 114 ? 0.437 28.141 11.922 1 97.62 114 ALA A N 1
ATOM 865 C CA . ALA A 1 114 ? 1.553 27.469 11.258 1 97.62 114 ALA A CA 1
ATOM 866 C C . ALA A 1 114 ? 1.768 26.062 11.828 1 97.62 114 ALA A C 1
ATOM 868 O O . ALA A 1 114 ? 1.727 25.875 13.039 1 97.62 114 ALA A O 1
ATOM 869 N N . ALA A 1 115 ? 1.969 25.109 10.93 1 98.5 115 ALA A N 1
ATOM 870 C CA . ALA A 1 115 ? 2.258 23.75 11.383 1 98.5 115 ALA A CA 1
ATOM 871 C C . ALA A 1 115 ? 3.633 23.672 12.039 1 98.5 115 ALA A C 1
ATOM 873 O O . ALA A 1 115 ? 4.652 23.938 11.398 1 98.5 115 ALA A O 1
ATOM 874 N N . VAL A 1 116 ? 3.689 23.219 13.289 1 97.88 116 VAL A N 1
ATOM 875 C CA . VAL A 1 116 ? 4.961 23.297 14 1 97.88 116 VAL A CA 1
ATOM 876 C C . VAL A 1 116 ? 5.426 21.906 14.398 1 97.88 116 VAL A C 1
ATOM 878 O O . VAL A 1 116 ? 6.609 21.688 14.688 1 97.88 116 VAL A O 1
ATOM 881 N N . ARG A 1 117 ? 4.523 20.938 14.5 1 98.38 117 ARG A N 1
ATOM 882 C CA . ARG A 1 117 ? 4.855 19.547 14.781 1 98.38 117 ARG A CA 1
ATOM 883 C C . ARG A 1 117 ? 3.859 18.609 14.117 1 98.38 117 ARG A C 1
ATOM 885 O O . ARG A 1 117 ? 2.68 18.938 13.984 1 98.38 117 ARG A O 1
ATOM 892 N N . GLY A 1 118 ? 4.352 17.484 13.703 1 98.75 118 GLY A N 1
ATOM 893 C CA . GLY A 1 118 ? 3.508 16.5 13.055 1 98.75 118 GLY A CA 1
ATOM 894 C C . GLY A 1 118 ? 3.943 15.07 13.336 1 98.75 118 GLY A C 1
ATOM 895 O O . GLY A 1 118 ? 5.129 14.812 13.547 1 98.75 118 GLY A O 1
ATOM 896 N N . LEU A 1 119 ? 2.953 14.203 13.359 1 98.88 119 LEU A N 1
ATOM 897 C CA . LEU A 1 119 ? 3.17 12.773 13.562 1 98.88 119 LEU A CA 1
ATOM 898 C C . LEU A 1 119 ? 2.219 11.953 12.695 1 98.88 119 LEU A C 1
ATOM 900 O O . LEU A 1 119 ? 1.018 12.227 12.648 1 98.88 119 LEU A O 1
ATOM 904 N N . MET A 1 120 ? 2.773 11.117 11.914 1 98.94 120 MET A N 1
ATOM 905 C CA . MET A 1 120 ? 2.02 10.07 11.227 1 98.94 120 MET A CA 1
ATOM 906 C C . MET A 1 120 ? 2.295 8.703 11.836 1 98.94 120 MET A C 1
ATOM 908 O O . MET A 1 120 ? 3.445 8.266 11.891 1 98.94 120 MET A O 1
ATOM 912 N N . HIS A 1 121 ? 1.247 8.062 12.336 1 98.88 121 HIS A N 1
ATOM 913 C CA . HIS A 1 121 ? 1.36 6.758 12.984 1 98.88 121 HIS A CA 1
ATOM 914 C C . HIS A 1 121 ? 0.644 5.68 12.18 1 98.88 121 HIS A C 1
ATOM 916 O O . HIS A 1 121 ? -0.543 5.812 11.875 1 98.88 121 HIS A O 1
ATOM 922 N N . GLN A 1 122 ? 1.368 4.715 11.703 1 98.38 122 GLN A N 1
ATOM 923 C CA . GLN A 1 122 ? 0.798 3.48 11.172 1 98.38 122 GLN A CA 1
ATOM 924 C C . GLN A 1 122 ? 0.821 2.367 12.211 1 98.38 122 GLN A C 1
ATOM 926 O O . GLN A 1 122 ? 1.811 1.641 12.328 1 98.38 122 GLN A O 1
ATOM 931 N N . PRO A 1 123 ? -0.269 2.189 12.898 1 96.94 123 PRO A N 1
ATOM 932 C CA . PRO A 1 123 ? -0.218 1.33 14.086 1 96.94 123 PRO A CA 1
ATOM 933 C C . PRO A 1 123 ? -0.057 -0.147 13.734 1 96.94 123 PRO A C 1
ATOM 935 O O . PRO A 1 123 ? 0.491 -0.917 14.531 1 96.94 123 PRO A O 1
ATOM 938 N N . TYR A 1 124 ? -0.479 -0.598 12.609 1 96.25 124 TYR A N 1
ATOM 939 C CA . TYR A 1 124 ? -0.326 -1.997 12.227 1 96.25 124 TYR A CA 1
ATOM 940 C C . TYR A 1 124 ? 1.14 -2.34 11.984 1 96.25 124 TYR A C 1
ATOM 942 O O . TYR A 1 124 ? 1.601 -3.42 12.359 1 96.25 124 TYR A O 1
ATOM 950 N N . LEU A 1 125 ? 1.87 -1.446 11.375 1 95.81 125 LEU A N 1
ATOM 951 C CA . LEU A 1 125 ? 3.289 -1.653 11.102 1 95.81 125 LEU A CA 1
ATOM 952 C C . LEU A 1 125 ? 4.137 -1.23 12.297 1 95.81 125 LEU A C 1
ATOM 954 O O . LEU A 1 125 ? 5.324 -1.566 12.375 1 95.81 125 LEU A O 1
ATOM 958 N N . GLY A 1 126 ? 3.543 -0.422 13.133 1 95.94 126 GLY A N 1
ATOM 959 C CA . GLY A 1 126 ? 4.297 0.131 14.25 1 95.94 126 GLY A CA 1
ATOM 960 C C . GLY A 1 126 ? 5.273 1.214 13.828 1 95.94 126 GLY A C 1
ATOM 961 O O . GLY A 1 126 ? 6.348 1.351 14.422 1 95.94 126 GLY A O 1
ATOM 962 N N . GLU A 1 127 ? 4.945 1.943 12.836 1 97.81 127 GLU A N 1
ATOM 963 C CA . GLU A 1 127 ? 5.801 3.02 12.352 1 97.81 127 GLU A CA 1
ATOM 964 C C . GLU A 1 127 ? 5.273 4.383 12.781 1 97.81 127 GLU A C 1
ATOM 966 O O . GLU A 1 127 ? 4.078 4.664 12.656 1 97.81 127 GLU A O 1
ATOM 971 N N . ARG A 1 128 ? 6.152 5.16 13.32 1 98.62 128 ARG A N 1
ATOM 972 C CA . ARG A 1 128 ? 5.828 6.535 13.68 1 98.62 128 ARG A CA 1
ATOM 973 C C . ARG A 1 128 ? 6.777 7.52 13 1 98.62 128 ARG A C 1
ATOM 975 O O . ARG A 1 128 ? 7.98 7.512 13.266 1 98.62 128 ARG A O 1
ATOM 982 N N . PHE A 1 129 ? 6.262 8.312 12.156 1 98.81 129 PHE A N 1
ATOM 983 C CA . PHE A 1 129 ? 7.008 9.406 11.531 1 98.81 129 PHE A CA 1
ATOM 984 C C . PHE A 1 129 ? 6.758 10.719 12.258 1 98.81 129 PHE A C 1
ATOM 986 O O . PHE A 1 129 ? 5.609 11.109 12.461 1 98.81 129 PHE A O 1
ATOM 993 N N . LEU A 1 130 ? 7.812 11.344 12.625 1 98.56 130 LEU A N 1
ATOM 994 C CA . LEU A 1 130 ? 7.703 12.57 13.406 1 98.56 130 LEU A CA 1
ATOM 995 C C . LEU A 1 130 ? 8.539 13.68 12.781 1 98.56 130 LEU A C 1
ATOM 997 O O . LEU A 1 130 ? 9.617 13.422 12.242 1 98.56 130 LEU A O 1
ATOM 1001 N N . GLY A 1 131 ? 8 14.898 12.914 1 98.56 131 GLY A N 1
ATOM 1002 C CA . GLY A 1 131 ? 8.758 16.062 12.461 1 98.56 131 GLY A CA 1
ATOM 1003 C C . GLY A 1 131 ? 8.375 17.344 13.18 1 98.56 131 GLY A C 1
ATOM 1004 O O . GLY A 1 131 ? 7.238 17.484 13.633 1 98.56 131 GLY A O 1
ATOM 1005 N N . ASP A 1 132 ? 9.352 18.297 13.234 1 98.19 132 ASP A N 1
ATOM 1006 C CA . ASP A 1 132 ? 9.109 19.609 13.828 1 98.19 132 ASP A CA 1
ATOM 1007 C C . ASP A 1 132 ? 9.461 20.734 12.859 1 98.19 132 ASP A C 1
ATOM 1009 O O . ASP A 1 132 ? 9.688 21.875 13.273 1 98.19 132 ASP A O 1
ATOM 1013 N N . GLY A 1 133 ? 9.547 20.406 11.633 1 98.06 133 GLY A N 1
ATOM 1014 C CA . GLY A 1 133 ? 9.883 21.406 10.617 1 98.06 133 GLY A CA 1
ATOM 1015 C C . GLY A 1 133 ? 11.375 21.609 10.469 1 98.06 133 GLY A C 1
ATOM 1016 O O . GLY A 1 133 ? 11.836 22.156 9.461 1 98.06 133 GLY A O 1
ATOM 1017 N N . LYS A 1 134 ? 12.172 21.141 11.43 1 98.38 134 LYS A N 1
ATOM 1018 C CA . LYS A 1 134 ? 13.625 21.266 11.391 1 98.38 134 LYS A CA 1
ATOM 1019 C C . LYS A 1 134 ? 14.281 19.891 11.297 1 98.38 134 LYS A C 1
ATOM 1021 O O . LYS A 1 134 ? 15.281 19.719 10.594 1 98.38 134 LYS A O 1
ATOM 1026 N N . THR A 1 135 ? 13.797 18.953 11.984 1 98.44 135 THR A N 1
ATOM 1027 C CA . THR A 1 135 ? 14.25 17.578 11.961 1 98.44 135 THR A CA 1
ATOM 1028 C C . THR A 1 135 ? 13.07 16.609 11.836 1 98.44 135 THR A C 1
ATOM 1030 O O . THR A 1 135 ? 11.93 16.984 12.141 1 98.44 135 THR A O 1
ATOM 1033 N N . ALA A 1 136 ? 13.297 15.484 11.359 1 98.69 136 ALA A N 1
ATOM 1034 C CA . ALA A 1 136 ? 12.297 14.43 11.242 1 98.69 136 ALA A CA 1
ATOM 1035 C C . ALA A 1 136 ? 12.922 13.055 11.469 1 98.69 136 ALA A C 1
ATOM 1037 O O . ALA A 1 136 ? 14.109 12.852 11.203 1 98.69 136 ALA A O 1
ATOM 1038 N N . SER A 1 137 ? 12.148 12.148 11.984 1 98.56 137 SER A N 1
ATOM 1039 C CA . SER A 1 137 ? 12.617 10.789 12.242 1 98.56 137 SER A CA 1
ATOM 1040 C C . SER A 1 137 ? 11.484 9.781 12.125 1 98.56 137 SER A C 1
ATOM 1042 O O . SER A 1 137 ? 10.312 10.156 12.078 1 98.56 137 SER A O 1
ATOM 1044 N N . VAL A 1 138 ? 11.852 8.57 11.945 1 98.38 138 VAL A N 1
ATOM 1045 C CA . VAL A 1 138 ? 10.906 7.465 11.984 1 98.38 138 VAL A CA 1
ATOM 1046 C C . VAL A 1 138 ? 11.312 6.473 13.07 1 98.38 138 VAL A C 1
ATOM 1048 O O . VAL A 1 138 ? 12.5 6.184 13.25 1 98.38 138 VAL A O 1
ATOM 1051 N N . ARG A 1 139 ? 10.328 6.117 13.82 1 97.19 139 ARG A N 1
ATOM 1052 C CA . ARG A 1 139 ? 10.484 5.039 14.789 1 97.19 139 ARG A CA 1
ATOM 1053 C C . ARG A 1 139 ? 9.727 3.791 14.344 1 97.19 139 ARG A C 1
ATOM 1055 O O . ARG A 1 139 ? 8.562 3.873 13.938 1 97.19 139 ARG A O 1
ATOM 1062 N N . SER A 1 140 ? 10.398 2.701 14.359 1 93.5 140 SER A N 1
ATOM 1063 C CA . SER A 1 140 ? 9.836 1.397 14.023 1 93.5 140 SER A CA 1
ATOM 1064 C C . SER A 1 140 ? 10.328 0.32 14.984 1 93.5 140 SER A C 1
ATOM 1066 O O . SER A 1 140 ? 10.953 0.625 16 1 93.5 140 SER A O 1
ATOM 1068 N N . ALA A 1 141 ? 9.938 -0.912 14.695 1 86.12 141 ALA A N 1
ATOM 1069 C CA . ALA A 1 141 ? 10.359 -2.025 15.539 1 86.12 141 ALA A CA 1
ATOM 1070 C C . ALA A 1 141 ? 11.883 -2.145 15.562 1 86.12 141 ALA A C 1
ATOM 1072 O O . ALA A 1 141 ? 12.453 -2.674 16.516 1 86.12 141 ALA A O 1
ATOM 1073 N N . THR A 1 142 ? 12.5 -1.59 14.555 1 86.44 142 THR A N 1
ATOM 1074 C CA . THR A 1 142 ? 13.945 -1.731 14.438 1 86.44 142 THR A CA 1
ATOM 1075 C C . THR A 1 142 ? 14.656 -0.545 15.078 1 86.44 142 THR A C 1
ATOM 1077 O O . THR A 1 142 ? 15.891 -0.499 15.117 1 86.44 142 THR A O 1
ATOM 1080 N N . GLY A 1 143 ? 13.922 0.443 15.547 1 92.88 143 GLY A N 1
ATOM 1081 C CA . GLY A 1 143 ? 14.516 1.6 16.203 1 92.88 143 GLY A CA 1
ATOM 1082 C C . GLY A 1 143 ? 14.141 2.914 15.539 1 92.88 143 GLY A C 1
ATOM 1083 O O . GLY A 1 143 ? 13.148 2.988 14.812 1 92.88 143 GLY A O 1
ATOM 1084 N N . GLU A 1 144 ? 14.875 3.934 15.977 1 96.06 144 GLU A N 1
ATOM 1085 C CA . GLU A 1 144 ? 14.625 5.273 15.453 1 96.06 144 GLU A CA 1
ATOM 1086 C C . GLU A 1 144 ? 15.727 5.695 14.484 1 96.06 144 GLU A C 1
ATOM 1088 O O . GLU A 1 144 ? 16.906 5.445 14.734 1 96.06 144 GLU A O 1
ATOM 1093 N N . ARG A 1 145 ? 15.375 6.277 13.406 1 95.62 145 ARG A N 1
ATOM 1094 C CA . ARG A 1 145 ? 16.344 6.797 12.445 1 95.62 145 ARG A CA 1
ATOM 1095 C C . ARG A 1 145 ? 15.906 8.156 11.914 1 95.62 145 ARG A C 1
ATOM 1097 O O . ARG A 1 145 ? 14.711 8.43 11.766 1 95.62 145 ARG A O 1
ATOM 1104 N N . PRO A 1 146 ? 16.891 9 11.625 1 97.75 146 PRO A N 1
ATOM 1105 C CA . PRO A 1 146 ? 16.547 10.281 11 1 97.75 146 PRO A CA 1
ATOM 1106 C C . PRO A 1 146 ? 16 10.117 9.586 1 97.75 146 PRO A C 1
ATOM 1108 O O . PRO A 1 146 ? 16.328 9.148 8.898 1 97.75 146 PRO A O 1
ATOM 1111 N N . LEU A 1 147 ? 15.156 10.953 9.227 1 98.12 147 LEU A N 1
ATOM 1112 C CA . LEU A 1 147 ? 14.609 11 7.871 1 98.12 147 LEU A CA 1
ATOM 1113 C C . LEU A 1 147 ? 15.312 12.078 7.043 1 98.12 147 LEU A C 1
ATOM 1115 O O . LEU A 1 147 ? 15.578 13.172 7.539 1 98.12 147 LEU A O 1
ATOM 1119 N N . HIS A 1 148 ? 15.602 11.75 5.84 1 98.19 148 HIS A N 1
ATOM 1120 C CA . HIS A 1 148 ? 16.141 12.695 4.871 1 98.19 148 HIS A CA 1
ATOM 1121 C C . HIS A 1 148 ? 15.562 12.453 3.48 1 98.19 148 HIS A C 1
ATOM 1123 O O . HIS A 1 148 ? 15.586 11.32 2.984 1 98.19 148 HIS A O 1
ATOM 1129 N N . THR A 1 149 ? 15.07 13.5 2.932 1 98.19 149 THR A N 1
ATOM 1130 C CA . THR A 1 149 ? 14.641 13.383 1.543 1 98.19 149 THR A CA 1
ATOM 1131 C C . THR A 1 149 ? 15.844 13.188 0.621 1 98.19 149 THR A C 1
ATOM 1133 O O . THR A 1 149 ? 16.984 13.422 1.021 1 98.19 149 THR A O 1
ATOM 1136 N N . ARG A 1 150 ? 15.633 12.656 -0.531 1 95 150 ARG A N 1
ATOM 1137 C CA . ARG A 1 150 ? 16.75 12.461 -1.455 1 95 150 ARG A CA 1
ATOM 1138 C C . ARG A 1 150 ? 16.828 13.594 -2.471 1 95 150 ARG A C 1
ATOM 1140 O O . ARG A 1 150 ? 15.797 14.188 -2.826 1 95 150 ARG A O 1
ATOM 1147 N N . ARG A 1 151 ? 18.016 13.867 -2.918 1 94.44 151 ARG A N 1
ATOM 1148 C CA . ARG A 1 151 ? 18.266 14.906 -3.912 1 94.44 151 ARG A CA 1
ATOM 1149 C C . ARG A 1 151 ? 17.844 14.445 -5.305 1 94.44 151 ARG A C 1
ATOM 1151 O O . ARG A 1 151 ? 18.266 13.375 -5.754 1 94.44 151 ARG A O 1
ATOM 1158 N N . ASN A 1 152 ? 16.969 15.133 -5.934 1 95.19 152 ASN A N 1
ATOM 1159 C CA . ASN A 1 152 ? 16.531 14.969 -7.312 1 95.19 152 ASN A CA 1
ATOM 1160 C C . ASN A 1 152 ? 15.953 16.266 -7.871 1 95.19 152 ASN A C 1
ATOM 1162 O O . ASN A 1 152 ? 14.93 16.766 -7.383 1 95.19 152 ASN A O 1
ATOM 1166 N N . GLU A 1 153 ? 16.562 16.781 -8.93 1 95.31 153 GLU A N 1
ATOM 1167 C CA . GLU A 1 153 ? 16.109 18.078 -9.438 1 95.31 153 GLU A CA 1
ATOM 1168 C C . GLU A 1 153 ? 15.281 17.906 -10.703 1 95.31 153 GLU A C 1
ATOM 1170 O O . GLU A 1 153 ? 14.625 18.859 -11.156 1 95.31 153 GLU A O 1
ATOM 1175 N N . ALA A 1 154 ? 15.227 16.75 -11.25 1 97.12 154 ALA A N 1
ATOM 1176 C CA . ALA A 1 154 ? 14.633 16.547 -12.57 1 97.12 154 ALA A CA 1
ATOM 1177 C C . ALA A 1 154 ? 13.359 15.703 -12.477 1 97.12 154 ALA A C 1
ATOM 1179 O O . ALA A 1 154 ? 13.375 14.602 -11.922 1 97.12 154 ALA A O 1
ATOM 1180 N N . LEU A 1 155 ? 12.312 16.234 -13.086 1 97.88 155 LEU A N 1
ATOM 1181 C CA . LEU A 1 155 ? 11.047 15.508 -13.141 1 97.88 155 LEU A CA 1
ATOM 1182 C C . LEU A 1 155 ? 11.227 14.148 -13.797 1 97.88 155 LEU A C 1
ATOM 1184 O O . LEU A 1 155 ? 10.641 13.156 -13.352 1 97.88 155 LEU A O 1
ATOM 1188 N N . GLY A 1 156 ? 12.055 14.086 -14.812 1 97.94 156 GLY A N 1
ATOM 1189 C CA . GLY A 1 156 ? 12.258 12.859 -15.57 1 97.94 156 GLY A CA 1
ATOM 1190 C C . GLY A 1 156 ? 12.883 11.75 -14.75 1 97.94 156 GLY A C 1
ATOM 1191 O O . GLY A 1 156 ? 12.867 10.586 -15.156 1 97.94 156 GLY A O 1
ATOM 1192 N N . ASN A 1 157 ? 13.43 12.055 -13.586 1 96.88 157 ASN A N 1
ATOM 1193 C CA . ASN A 1 157 ? 14.031 11.078 -12.68 1 96.88 157 ASN A CA 1
ATOM 1194 C C . ASN A 1 157 ? 13.18 10.875 -11.43 1 96.88 157 ASN A C 1
ATOM 1196 O O . ASN A 1 157 ? 13.586 10.164 -10.508 1 96.88 157 ASN A O 1
ATOM 1200 N N . ALA A 1 158 ? 11.977 11.461 -11.398 1 98.06 158 ALA A N 1
ATOM 1201 C CA . ALA A 1 158 ? 11.211 11.539 -10.156 1 98.06 158 ALA A CA 1
ATOM 1202 C C . ALA A 1 158 ? 10.234 10.367 -10.047 1 98.06 158 ALA A C 1
ATOM 1204 O O . ALA A 1 158 ? 9.578 10 -11.031 1 98.06 158 ALA A O 1
ATOM 1205 N N . ILE A 1 159 ? 10.234 9.766 -8.906 1 97.94 159 ILE A N 1
ATOM 1206 C CA . ILE A 1 159 ? 9.117 8.914 -8.516 1 97.94 159 ILE A CA 1
ATOM 1207 C C . ILE A 1 159 ? 7.977 9.773 -7.977 1 97.94 159 ILE A C 1
ATOM 1209 O O . ILE A 1 159 ? 8.125 10.438 -6.945 1 97.94 159 ILE A O 1
ATOM 1213 N N . LEU A 1 160 ? 6.832 9.789 -8.719 1 98.44 160 LEU A N 1
ATOM 1214 C CA . LEU A 1 160 ? 5.664 10.594 -8.375 1 98.44 160 LEU A CA 1
ATOM 1215 C C . LEU A 1 160 ? 4.59 9.734 -7.715 1 98.44 160 LEU A C 1
ATOM 1217 O O . LEU A 1 160 ? 4.34 8.609 -8.148 1 98.44 160 LEU A O 1
ATOM 1221 N N . ALA A 1 161 ? 4 10.25 -6.645 1 98.25 161 ALA A N 1
ATOM 1222 C CA . ALA A 1 161 ? 2.906 9.539 -5.996 1 98.25 161 ALA A CA 1
ATOM 1223 C C . ALA A 1 161 ? 1.66 10.414 -5.895 1 98.25 161 ALA A C 1
ATOM 1225 O O . ALA A 1 161 ? 1.762 11.633 -5.758 1 98.25 161 ALA A O 1
ATOM 1226 N N . THR A 1 162 ? 0.533 9.836 -5.961 1 97.38 162 THR A N 1
ATOM 1227 C CA . THR A 1 162 ? -0.775 10.406 -5.664 1 97.38 162 THR A CA 1
ATOM 1228 C C . THR A 1 162 ? -1.74 9.328 -5.18 1 97.38 162 THR A C 1
ATOM 1230 O O . THR A 1 162 ? -1.539 8.148 -5.449 1 97.38 162 THR A O 1
ATOM 1233 N N . THR A 1 163 ? -2.74 9.664 -4.449 1 94.94 163 THR A N 1
ATOM 1234 C CA . THR A 1 163 ? -3.691 8.703 -3.898 1 94.94 163 THR A CA 1
ATOM 1235 C C . THR A 1 163 ? -4.5 8.039 -5.012 1 94.94 163 THR A C 1
ATOM 1237 O O . THR A 1 163 ? -4.598 6.816 -5.07 1 94.94 163 THR A O 1
ATOM 1240 N N . ASP A 1 164 ? -5.062 8.812 -5.871 1 93.81 164 ASP A N 1
ATOM 1241 C CA . ASP A 1 164 ? -5.969 8.375 -6.926 1 93.81 164 ASP A CA 1
ATOM 1242 C C . ASP A 1 164 ? -5.941 9.336 -8.109 1 93.81 164 ASP A C 1
ATOM 1244 O O . ASP A 1 164 ? -6.016 10.555 -7.934 1 93.81 164 ASP A O 1
ATOM 1248 N N . PRO A 1 165 ? -5.715 8.773 -9.312 1 91.12 165 PRO A N 1
ATOM 1249 C CA . PRO A 1 165 ? -5.703 9.68 -10.461 1 91.12 165 PRO A CA 1
ATOM 1250 C C . PRO A 1 165 ? -7.035 10.398 -10.664 1 91.12 165 PRO A C 1
ATOM 1252 O O . PRO A 1 165 ? -7.094 11.414 -11.352 1 91.12 165 PRO A O 1
ATOM 1255 N N . ARG A 1 166 ? -8.078 9.992 -10.016 1 90.69 166 ARG A N 1
ATOM 1256 C CA . ARG A 1 166 ? -9.414 10.57 -10.172 1 90.69 166 ARG A CA 1
ATOM 1257 C C . ARG A 1 166 ? -9.648 11.688 -9.164 1 90.69 166 ARG A C 1
ATOM 1259 O O . ARG A 1 166 ? -10.727 12.281 -9.125 1 90.69 166 ARG A O 1
ATOM 1266 N N . LEU A 1 167 ? -8.672 11.977 -8.312 1 93.06 167 LEU A N 1
ATOM 1267 C CA . LEU A 1 167 ? -8.781 13.016 -7.301 1 93.06 167 LEU A CA 1
ATOM 1268 C C . LEU A 1 167 ? -8.922 14.391 -7.949 1 93.06 167 LEU A C 1
ATOM 1270 O O . LEU A 1 167 ? -9.352 15.344 -7.301 1 93.06 167 LEU A O 1
ATOM 1274 N N . PHE A 1 168 ? -8.523 14.484 -9.18 1 96.75 168 PHE A N 1
ATOM 1275 C CA . PHE A 1 168 ? -8.398 15.773 -9.852 1 96.75 168 PHE A CA 1
ATOM 1276 C C . PHE A 1 168 ? -9.648 16.094 -10.664 1 96.75 168 PHE A C 1
ATOM 1278 O O . PHE A 1 168 ? -10.086 15.281 -11.484 1 96.75 168 PHE A O 1
ATOM 1285 N N . ALA A 1 169 ? -10.125 17.25 -10.359 1 96.25 169 ALA A N 1
ATOM 1286 C CA . ALA A 1 169 ? -11.328 17.672 -11.062 1 96.25 169 ALA A CA 1
ATOM 1287 C C . ALA A 1 169 ? -11.094 17.703 -12.57 1 96.25 169 ALA A C 1
ATOM 1289 O O . ALA A 1 169 ? -10.062 18.203 -13.031 1 96.25 169 ALA A O 1
ATOM 1290 N N . GLU A 1 170 ? -12.062 17.156 -13.359 1 94.94 170 GLU A N 1
ATOM 1291 C CA . GLU A 1 170 ? -11.953 17.188 -14.812 1 94.94 170 GLU A CA 1
ATOM 1292 C C . GLU A 1 170 ? -11.703 18.609 -15.32 1 94.94 170 GLU A C 1
ATOM 1294 O O . GLU A 1 170 ? -12.203 19.578 -14.734 1 94.94 170 GLU A O 1
ATOM 1299 N N . GLY A 1 171 ? -11.031 18.688 -16.438 1 95.94 171 GLY A N 1
ATOM 1300 C CA . GLY A 1 171 ? -10.633 19.984 -16.969 1 95.94 171 GLY A CA 1
ATOM 1301 C C . GLY A 1 171 ? -9.18 20.312 -16.688 1 95.94 171 GLY A C 1
ATOM 1302 O O . GLY A 1 171 ? -8.289 19.5 -16.953 1 95.94 171 GLY A O 1
ATOM 1303 N N . GLU A 1 172 ? -9.008 21.531 -16.219 1 95.25 172 GLU A N 1
ATOM 1304 C CA . GLU A 1 172 ? -7.648 22.047 -16.094 1 95.25 172 GLU A CA 1
ATOM 1305 C C . GLU A 1 172 ? -6.863 21.312 -15.016 1 95.25 172 GLU A C 1
ATOM 1307 O O . GLU A 1 172 ? -5.695 20.969 -15.219 1 95.25 172 GLU A O 1
ATOM 1312 N N . GLU A 1 173 ? -7.469 21.078 -13.875 1 96.62 173 GLU A N 1
ATOM 1313 C CA . GLU A 1 173 ? -6.781 20.438 -12.766 1 96.62 173 GLU A CA 1
ATOM 1314 C C . GLU A 1 173 ? -6.289 19.047 -13.156 1 96.62 173 GLU A C 1
ATOM 1316 O O . GLU A 1 173 ? -5.117 18.719 -12.953 1 96.62 173 GLU A O 1
ATOM 1321 N N . ALA A 1 174 ? -7.16 18.266 -13.773 1 97.25 174 ALA A N 1
ATOM 1322 C CA . ALA A 1 174 ? -6.805 16.922 -14.227 1 97.25 174 ALA A CA 1
ATOM 1323 C C . ALA A 1 174 ? -5.738 16.969 -15.312 1 97.25 174 ALA A C 1
ATOM 1325 O O . ALA A 1 174 ? -4.832 16.141 -15.344 1 97.25 174 ALA A O 1
ATOM 1326 N N . GLU A 1 175 ? -5.863 17.859 -16.219 1 97.31 175 GLU A N 1
ATOM 1327 C CA . GLU A 1 175 ? -4.906 17.984 -17.312 1 97.31 175 GLU A CA 1
ATOM 1328 C C . GLU A 1 175 ? -3.516 18.344 -16.797 1 97.31 175 GLU A C 1
ATOM 1330 O O . GLU A 1 175 ? -2.514 17.812 -17.281 1 97.31 175 GLU A O 1
ATOM 1335 N N . ARG A 1 176 ? -3.475 19.25 -15.867 1 97.81 176 ARG A N 1
ATOM 1336 C CA . ARG A 1 176 ? -2.199 19.641 -15.281 1 97.81 176 ARG A CA 1
ATOM 1337 C C . ARG A 1 176 ? -1.533 18.453 -14.578 1 97.81 176 ARG A C 1
ATOM 1339 O O . ARG A 1 176 ? -0.327 18.25 -14.719 1 97.81 176 ARG A O 1
ATOM 1346 N N . PHE A 1 177 ? -2.34 17.703 -13.875 1 98.06 177 PHE A N 1
ATOM 1347 C CA . PHE A 1 177 ? -1.784 16.516 -13.234 1 98.06 177 PHE A CA 1
ATOM 1348 C C . PHE A 1 177 ? -1.266 15.523 -14.273 1 98.06 177 PHE A C 1
ATOM 1350 O O . PHE A 1 177 ? -0.163 14.992 -14.133 1 98.06 177 PHE A O 1
ATOM 1357 N N . ARG A 1 178 ? -2.061 15.289 -15.305 1 97.12 178 ARG A N 1
ATOM 1358 C CA . ARG A 1 178 ? -1.643 14.359 -16.344 1 97.12 178 ARG A CA 1
ATOM 1359 C C . ARG A 1 178 ? -0.331 14.797 -16.984 1 97.12 178 ARG A C 1
ATOM 1361 O O . ARG A 1 178 ? 0.516 13.969 -17.312 1 97.12 178 ARG A O 1
ATOM 1368 N N . THR A 1 179 ? -0.19 16.031 -17.156 1 98.19 179 THR A N 1
ATOM 1369 C CA . THR A 1 179 ? 1.021 16.578 -17.766 1 98.19 179 THR A CA 1
ATOM 1370 C C . THR A 1 179 ? 2.238 16.281 -16.891 1 98.19 179 THR A C 1
ATOM 1372 O O . THR A 1 179 ? 3.25 15.773 -17.375 1 98.19 179 THR A O 1
ATOM 1375 N N . ILE A 1 180 ? 2.158 16.562 -15.625 1 98.44 180 ILE A N 1
ATOM 1376 C CA . ILE A 1 180 ? 3.312 16.359 -14.758 1 98.44 180 ILE A CA 1
ATOM 1377 C C . ILE A 1 180 ? 3.566 14.859 -14.586 1 98.44 180 ILE A C 1
ATOM 1379 O O . ILE A 1 180 ? 4.715 14.422 -14.516 1 98.44 180 ILE A O 1
ATOM 1383 N N . GLU A 1 181 ? 2.523 14.141 -14.438 1 97.81 181 GLU A N 1
ATOM 1384 C CA . GLU A 1 181 ? 2.693 12.695 -14.336 1 97.81 181 GLU A CA 1
ATOM 1385 C C . GLU A 1 181 ? 3.402 12.141 -15.57 1 97.81 181 GLU A C 1
ATOM 1387 O O . GLU A 1 181 ? 4.266 11.266 -15.453 1 97.81 181 GLU A O 1
ATOM 1392 N N . GLY A 1 182 ? 3.045 12.648 -16.734 1 97.38 182 GLY A N 1
ATOM 1393 C CA . GLY A 1 182 ? 3.652 12.203 -17.984 1 97.38 182 GLY A CA 1
ATOM 1394 C C . GLY A 1 182 ? 5.129 12.531 -18.078 1 97.38 182 GLY A C 1
ATOM 1395 O O . GLY A 1 182 ? 5.852 11.953 -18.891 1 97.38 182 GLY A O 1
ATOM 1396 N N . GLN A 1 183 ? 5.633 13.391 -17.266 1 98.19 183 GLN A N 1
ATOM 1397 C CA . GLN A 1 183 ? 7.023 13.828 -17.297 1 98.19 183 GLN A CA 1
ATOM 1398 C C . GLN A 1 183 ? 7.852 13.102 -16.234 1 98.19 183 GLN A C 1
ATOM 1400 O O . GLN A 1 183 ? 9.086 13.148 -16.266 1 98.19 183 GLN A O 1
ATOM 1405 N N . ALA A 1 184 ? 7.188 12.5 -15.266 1 97.94 184 ALA A N 1
ATOM 1406 C CA . ALA A 1 184 ? 7.887 11.805 -14.188 1 97.94 184 ALA A CA 1
ATOM 1407 C C . ALA A 1 184 ? 8.445 10.469 -14.672 1 97.94 184 ALA A C 1
ATOM 1409 O O . ALA A 1 184 ? 7.965 9.906 -15.656 1 97.94 184 ALA A O 1
ATOM 1410 N N . LYS A 1 185 ? 9.461 9.961 -13.977 1 96.81 185 LYS A N 1
ATOM 1411 C CA . LYS A 1 185 ? 10.047 8.656 -14.289 1 96.81 185 LYS A CA 1
ATOM 1412 C C . LYS A 1 185 ? 9.031 7.535 -14.109 1 96.81 185 LYS A C 1
ATOM 1414 O O . LYS A 1 185 ? 8.969 6.617 -14.93 1 96.81 185 LYS A O 1
ATOM 1419 N N . MET A 1 186 ? 8.328 7.598 -13.023 1 95.12 186 MET A N 1
ATOM 1420 C CA . MET A 1 186 ? 7.277 6.645 -12.695 1 95.12 186 MET A CA 1
ATOM 1421 C C . MET A 1 186 ? 6.281 7.25 -11.711 1 95.12 186 MET A C 1
ATOM 1423 O O . MET A 1 186 ? 6.578 8.258 -11.062 1 95.12 186 MET A O 1
ATOM 1427 N N . SER A 1 187 ? 5.094 6.664 -11.688 1 95.62 187 SER A N 1
ATOM 1428 C CA . SER A 1 187 ? 4.066 7.121 -10.758 1 95.62 187 SER A CA 1
ATOM 1429 C C . SER A 1 187 ? 3.461 5.953 -9.984 1 95.62 187 SER A C 1
ATOM 1431 O O . SER A 1 187 ? 3.385 4.836 -10.5 1 95.62 187 SER A O 1
ATOM 1433 N N . ARG A 1 188 ? 3.143 6.219 -8.812 1 95.44 188 ARG A N 1
ATOM 1434 C CA . ARG A 1 188 ? 2.488 5.25 -7.941 1 95.44 188 ARG A CA 1
ATOM 1435 C C . ARG A 1 188 ? 1.193 5.816 -7.367 1 95.44 188 ARG A C 1
ATOM 1437 O O . ARG A 1 188 ? 1.137 6.984 -6.988 1 95.44 188 ARG A O 1
ATOM 1444 N N . TYR A 1 189 ? 0.139 4.965 -7.352 1 95.81 189 TYR A N 1
ATOM 1445 C CA . TYR A 1 189 ? -1.154 5.344 -6.793 1 95.81 189 TYR A CA 1
ATOM 1446 C C . TYR A 1 189 ? -1.414 4.617 -5.48 1 95.81 189 TYR A C 1
ATOM 1448 O O . TYR A 1 189 ? -0.71 3.664 -5.141 1 95.81 189 TYR A O 1
ATOM 1456 N N . GLY A 1 190 ? -2.447 5.129 -4.758 1 94.69 190 GLY A N 1
ATOM 1457 C CA . GLY A 1 190 ? -2.93 4.445 -3.566 1 94.69 190 GLY A CA 1
ATOM 1458 C C . GLY A 1 190 ? -2.047 4.668 -2.354 1 94.69 190 GLY A C 1
ATOM 1459 O O . GLY A 1 190 ? -1.914 3.783 -1.506 1 94.69 190 GLY A O 1
ATOM 1460 N N . THR A 1 191 ? -1.431 5.805 -2.24 1 94.31 191 THR A N 1
ATOM 1461 C CA . THR A 1 191 ? -0.4 5.957 -1.218 1 94.31 191 THR A CA 1
ATOM 1462 C C . THR A 1 191 ? -0.897 6.84 -0.077 1 94.31 191 THR A C 1
ATOM 1464 O O . THR A 1 191 ? -0.459 6.691 1.065 1 94.31 191 THR A O 1
ATOM 1467 N N . ASP A 1 192 ? -1.897 7.793 -0.246 1 96.25 192 ASP A N 1
ATOM 1468 C CA . ASP A 1 192 ? -2.445 8.68 0.776 1 96.25 192 ASP A CA 1
ATOM 1469 C C . ASP A 1 192 ? -1.333 9.32 1.601 1 96.25 192 ASP A C 1
ATOM 1471 O O . ASP A 1 192 ? -0.352 9.82 1.046 1 96.25 192 ASP A O 1
ATOM 1475 N N . CYS A 1 193 ? -1.487 9.367 2.928 1 98.56 193 CYS A N 1
ATOM 1476 C CA . CYS A 1 193 ? -0.514 10.023 3.793 1 98.56 193 CYS A CA 1
ATOM 1477 C C . CYS A 1 193 ? 0.827 9.297 3.752 1 98.56 193 CYS A C 1
ATOM 1479 O O . CYS A 1 193 ? 1.871 9.906 3.998 1 98.56 193 CYS A O 1
ATOM 1481 N N . TYR A 1 194 ? 0.823 8.078 3.381 1 98.44 194 TYR A N 1
ATOM 1482 C CA . TYR A 1 194 ? 2.031 7.258 3.43 1 98.44 194 TYR A CA 1
ATOM 1483 C C . TYR A 1 194 ? 3.057 7.742 2.412 1 98.44 194 TYR A C 1
ATOM 1485 O O . TYR A 1 194 ? 4.266 7.648 2.646 1 98.44 194 TYR A O 1
ATOM 1493 N N . ALA A 1 195 ? 2.586 8.305 1.309 1 98.44 195 ALA A N 1
ATOM 1494 C CA . ALA A 1 195 ? 3.49 8.836 0.29 1 98.44 195 ALA A CA 1
ATOM 1495 C C . ALA A 1 195 ? 4.375 9.938 0.862 1 98.44 195 ALA A C 1
ATOM 1497 O O . ALA A 1 195 ? 5.559 10.031 0.529 1 98.44 195 ALA A O 1
ATOM 1498 N N . TYR A 1 196 ? 3.781 10.797 1.698 1 98.88 196 TYR A N 1
ATOM 1499 C CA . TYR A 1 196 ? 4.527 11.906 2.283 1 98.88 196 TYR A CA 1
ATOM 1500 C C . TYR A 1 196 ? 5.625 11.398 3.209 1 98.88 196 TYR A C 1
ATOM 1502 O O . TYR A 1 196 ? 6.715 11.969 3.27 1 98.88 196 TYR A O 1
ATOM 1510 N N . CYS A 1 197 ? 5.309 10.305 3.906 1 98.81 197 CYS A N 1
ATOM 1511 C CA . CYS A 1 197 ? 6.309 9.688 4.766 1 98.81 197 CYS A CA 1
ATOM 1512 C C . CYS A 1 197 ? 7.43 9.062 3.943 1 98.81 197 CYS A C 1
ATOM 1514 O O . CYS A 1 197 ? 8.602 9.172 4.301 1 98.81 197 CYS A O 1
ATOM 1516 N N . MET A 1 198 ? 7.086 8.422 2.822 1 98.44 198 MET A N 1
ATOM 1517 C CA . MET A 1 198 ? 8.094 7.836 1.944 1 98.44 198 MET A CA 1
ATOM 1518 C C . MET A 1 198 ? 8.906 8.93 1.25 1 98.44 198 MET A C 1
ATOM 1520 O O . MET A 1 198 ? 10.094 8.734 0.963 1 98.44 198 MET A O 1
ATOM 1524 N N . LEU A 1 199 ? 8.258 10.07 0.986 1 98.69 199 LEU A N 1
ATOM 1525 C CA . LEU A 1 199 ? 9 11.227 0.491 1 98.69 199 LEU A CA 1
ATOM 1526 C C . LEU A 1 199 ? 10.031 11.695 1.514 1 98.69 199 LEU A C 1
ATOM 1528 O O . LEU A 1 199 ? 11.203 11.867 1.18 1 98.69 199 LEU A O 1
ATOM 1532 N N . ALA A 1 200 ? 9.578 11.828 2.758 1 98.75 200 ALA A N 1
ATOM 1533 C CA . ALA A 1 200 ? 10.469 12.242 3.84 1 98.75 200 ALA A CA 1
ATOM 1534 C C . ALA A 1 200 ? 11.602 11.242 4.031 1 98.75 200 ALA A C 1
ATOM 1536 O O . ALA A 1 200 ? 12.711 11.609 4.434 1 98.75 200 ALA A O 1
ATOM 1537 N N . ALA A 1 201 ? 11.359 10 3.703 1 97.88 201 ALA A N 1
ATOM 1538 C CA . ALA A 1 201 ? 12.328 8.922 3.9 1 97.88 201 ALA A CA 1
ATOM 1539 C C . ALA A 1 201 ? 13.266 8.805 2.699 1 97.88 201 ALA A C 1
ATOM 1541 O O . ALA A 1 201 ? 14.164 7.965 2.686 1 97.88 201 ALA A O 1
ATOM 1542 N N . GLY A 1 202 ? 13.008 9.562 1.7 1 97.38 202 GLY A N 1
ATOM 1543 C CA . GLY A 1 202 ? 13.883 9.555 0.538 1 97.38 202 GLY A CA 1
ATOM 1544 C C . GLY A 1 202 ? 13.57 8.43 -0.434 1 97.38 202 GLY A C 1
ATOM 1545 O O . GLY A 1 202 ? 14.422 8.039 -1.232 1 97.38 202 GLY A O 1
ATOM 1546 N N . GLN A 1 203 ? 12.398 7.898 -0.361 1 97 203 GLN A N 1
ATOM 1547 C CA . GLN A 1 203 ? 11.984 6.809 -1.238 1 97 203 GLN A CA 1
ATOM 1548 C C . GLN A 1 203 ? 11.164 7.328 -2.412 1 97 203 GLN A C 1
ATOM 1550 O O . GLN A 1 203 ? 11.148 6.723 -3.484 1 97 203 GLN A O 1
ATOM 1555 N N . ILE A 1 204 ? 10.422 8.367 -2.209 1 97.69 204 ILE A N 1
ATOM 1556 C CA . ILE A 1 204 ? 9.602 9.078 -3.186 1 97.69 204 ILE A CA 1
ATOM 1557 C C . ILE A 1 204 ? 10.133 10.5 -3.367 1 97.69 204 ILE A C 1
ATOM 1559 O O . ILE A 1 204 ? 10.664 11.094 -2.43 1 97.69 204 ILE A O 1
ATOM 1563 N N . ASP A 1 205 ? 9.93 11.078 -4.566 1 98.5 205 ASP A N 1
ATOM 1564 C CA . ASP A 1 205 ? 10.508 12.383 -4.852 1 98.5 205 ASP A CA 1
ATOM 1565 C C . ASP A 1 205 ? 9.445 13.477 -4.836 1 98.5 205 ASP A C 1
ATOM 1567 O O . ASP A 1 205 ? 9.734 14.633 -4.527 1 98.5 205 ASP A O 1
ATOM 1571 N N . LEU A 1 206 ? 8.273 13.055 -5.258 1 98.88 206 LEU A N 1
ATOM 1572 C CA . LEU A 1 206 ? 7.246 14.055 -5.551 1 98.88 206 LEU A CA 1
ATOM 1573 C C . LEU A 1 206 ? 5.855 13.516 -5.23 1 98.88 206 LEU A C 1
ATOM 1575 O O . LEU A 1 206 ? 5.539 12.367 -5.555 1 98.88 206 LEU A O 1
ATOM 1579 N N . VAL A 1 207 ? 5.059 14.312 -4.516 1 98.88 207 VAL A N 1
ATOM 1580 C CA . VAL A 1 207 ? 3.648 14.023 -4.281 1 98.88 207 VAL A CA 1
ATOM 1581 C C . VAL A 1 207 ? 2.789 15.164 -4.82 1 98.88 207 VAL A C 1
ATOM 1583 O O . VAL A 1 207 ? 3.057 16.328 -4.543 1 98.88 207 VAL A O 1
ATOM 1586 N N . VAL A 1 208 ? 1.82 14.852 -5.652 1 98.81 208 VAL A N 1
ATOM 1587 C CA . VAL A 1 208 ? 0.877 15.82 -6.191 1 98.81 208 VAL A CA 1
ATOM 1588 C C . VAL A 1 208 ? -0.553 15.375 -5.902 1 98.81 208 VAL A C 1
ATOM 1590 O O . VAL A 1 208 ? -0.953 14.273 -6.285 1 98.81 208 VAL A O 1
ATOM 1593 N N . GLU A 1 209 ? -1.315 16.203 -5.215 1 98.56 209 GLU A N 1
ATOM 1594 C CA . GLU A 1 209 ? -2.674 15.844 -4.816 1 98.56 209 GLU A CA 1
ATOM 1595 C C . GLU A 1 209 ? -3.604 17.047 -4.883 1 98.56 209 GLU A C 1
ATOM 1597 O O . GLU A 1 209 ? -3.148 18.188 -5.043 1 98.56 209 GLU A O 1
ATOM 1602 N N . ALA A 1 210 ? -4.859 16.781 -4.832 1 98.25 210 ALA A N 1
ATOM 1603 C CA . ALA A 1 210 ? -5.887 17.828 -4.809 1 98.25 210 ALA A CA 1
ATOM 1604 C C . ALA A 1 210 ? -7.035 17.438 -3.877 1 98.25 210 ALA A C 1
ATOM 1606 O O . ALA A 1 210 ? -7.207 16.266 -3.543 1 98.25 210 ALA A O 1
ATOM 1607 N N . GLY A 1 211 ? -7.75 18.484 -3.377 1 97.5 211 GLY A N 1
ATOM 1608 C CA . GLY A 1 211 ? -8.945 18.266 -2.578 1 97.5 211 GLY A CA 1
ATOM 1609 C C . GLY A 1 211 ? -8.641 17.859 -1.145 1 97.5 211 GLY A C 1
ATOM 1610 O O . GLY A 1 211 ? -9.453 17.203 -0.491 1 97.5 211 GLY A O 1
ATOM 1611 N N . LEU A 1 212 ? -7.477 18.203 -0.67 1 98.12 212 LEU A N 1
ATOM 1612 C CA . LEU A 1 212 ? -7.109 17.844 0.694 1 98.12 212 LEU A CA 1
ATOM 1613 C C . LEU A 1 212 ? -7.727 18.812 1.698 1 98.12 212 LEU A C 1
ATOM 1615 O O . LEU A 1 212 ? -7.855 20 1.418 1 98.12 212 LEU A O 1
ATOM 1619 N N . LYS A 1 213 ? -8.133 18.328 2.801 1 98.19 213 LYS A N 1
ATOM 1620 C CA . LYS A 1 213 ? -8.5 19.125 3.961 1 98.19 213 LYS A CA 1
ATOM 1621 C C . LYS A 1 213 ? -7.297 19.359 4.871 1 98.19 213 LYS A C 1
ATOM 1623 O O . LYS A 1 213 ? -6.281 18.672 4.758 1 98.19 213 LYS A O 1
ATOM 1628 N N . PRO A 1 214 ? -7.422 20.328 5.758 1 98.5 214 PRO A N 1
ATOM 1629 C CA . PRO A 1 214 ? -6.301 20.578 6.66 1 98.5 214 PRO A CA 1
ATOM 1630 C C . PRO A 1 214 ? -5.855 19.328 7.418 1 98.5 214 PRO A C 1
ATOM 1632 O O . PRO A 1 214 ? -4.656 19.062 7.539 1 98.5 214 PRO A O 1
ATOM 1635 N N . TYR A 1 215 ? -6.781 18.5 7.895 1 98.5 215 TYR A N 1
ATOM 1636 C CA . TYR A 1 215 ? -6.41 17.359 8.711 1 98.5 215 TYR A CA 1
ATOM 1637 C C . TYR A 1 215 ? -5.754 16.266 7.871 1 98.5 215 TYR A C 1
ATOM 1639 O O . TYR A 1 215 ? -5.184 15.32 8.406 1 98.5 215 TYR A O 1
ATOM 1647 N N . ASP A 1 216 ? -5.711 16.453 6.52 1 98.44 216 ASP A N 1
ATOM 1648 C CA . ASP A 1 216 ? -5.023 15.531 5.625 1 98.44 216 ASP A CA 1
ATOM 1649 C C . ASP A 1 216 ? -3.555 15.914 5.461 1 98.44 216 ASP A C 1
ATOM 1651 O O . ASP A 1 216 ? -2.748 15.109 4.984 1 98.44 216 ASP A O 1
ATOM 1655 N N . ILE A 1 217 ? -3.16 17.188 5.82 1 98.88 217 ILE A N 1
ATOM 1656 C CA . ILE A 1 217 ? -1.856 17.625 5.336 1 98.88 217 ILE A CA 1
ATOM 1657 C C . ILE A 1 217 ? -1.066 18.266 6.48 1 98.88 217 ILE A C 1
ATOM 1659 O O . ILE A 1 217 ? 0.164 18.188 6.508 1 98.88 217 ILE A O 1
ATOM 1663 N N . VAL A 1 218 ? -1.687 18.844 7.492 1 98.88 218 VAL A N 1
ATOM 1664 C CA . VAL A 1 218 ? -1.018 19.656 8.508 1 98.88 218 VAL A CA 1
ATOM 1665 C C . VAL A 1 218 ? 0.049 18.812 9.211 1 98.88 218 VAL A C 1
ATOM 1667 O O . VAL A 1 218 ? 1.178 19.281 9.406 1 98.88 218 VAL A O 1
ATOM 1670 N N . ALA A 1 219 ? -0.284 17.578 9.562 1 98.94 219 ALA A N 1
ATOM 1671 C CA . ALA A 1 219 ? 0.654 16.719 10.273 1 98.94 219 ALA A CA 1
ATOM 1672 C C . ALA A 1 219 ? 1.865 16.391 9.406 1 98.94 219 ALA A C 1
ATOM 1674 O O . ALA A 1 219 ? 2.959 16.141 9.914 1 98.94 219 ALA A O 1
ATOM 1675 N N . LEU A 1 220 ? 1.683 16.391 8.109 1 98.94 220 LEU A N 1
ATOM 1676 C CA . LEU A 1 220 ? 2.695 15.898 7.188 1 98.94 220 LEU A CA 1
ATOM 1677 C C . LEU A 1 220 ? 3.693 17 6.836 1 98.94 220 LEU A C 1
ATOM 1679 O O . LEU A 1 220 ? 4.836 16.719 6.48 1 98.94 220 LEU A O 1
ATOM 1683 N N . ILE A 1 221 ? 3.324 18.281 7.008 1 98.94 221 ILE A N 1
ATOM 1684 C CA . ILE A 1 221 ? 4.145 19.422 6.625 1 98.94 221 ILE A CA 1
ATOM 1685 C C . ILE A 1 221 ? 5.445 19.422 7.43 1 98.94 221 ILE A C 1
ATOM 1687 O O . ILE A 1 221 ? 6.535 19.359 6.859 1 98.94 221 ILE A O 1
ATOM 1691 N N . PRO A 1 222 ? 5.398 19.375 8.797 1 98.88 222 PRO A N 1
ATOM 1692 C CA . PRO A 1 222 ? 6.652 19.406 9.562 1 98.88 222 PRO A CA 1
ATOM 1693 C C . PRO A 1 222 ? 7.504 18.156 9.344 1 98.88 222 PRO A C 1
ATOM 1695 O O . PRO A 1 222 ? 8.727 18.203 9.508 1 98.88 222 PRO A O 1
ATOM 1698 N N . ILE A 1 223 ? 6.895 17.016 9.008 1 98.94 223 ILE A N 1
ATOM 1699 C CA . ILE A 1 223 ? 7.641 15.789 8.742 1 98.94 223 ILE A CA 1
ATOM 1700 C C . ILE A 1 223 ? 8.461 15.953 7.465 1 98.94 223 ILE A C 1
ATOM 1702 O O . ILE A 1 223 ? 9.68 15.75 7.473 1 98.94 223 ILE A O 1
ATOM 1706 N N . VAL A 1 224 ? 7.797 16.359 6.359 1 98.94 224 VAL A N 1
ATOM 1707 C CA . VAL A 1 224 ? 8.469 16.5 5.074 1 98.94 224 VAL A CA 1
ATOM 1708 C C . VAL A 1 224 ? 9.523 17.609 5.168 1 98.94 224 VAL A C 1
ATOM 1710 O O . VAL A 1 224 ? 10.672 17.422 4.742 1 98.94 224 VAL A O 1
ATOM 1713 N N . GLU A 1 225 ? 9.156 18.75 5.742 1 98.94 225 GLU A N 1
ATOM 1714 C CA . GLU A 1 225 ? 10.086 19.875 5.844 1 98.94 225 GLU A CA 1
ATOM 1715 C C . GLU A 1 225 ? 11.25 19.547 6.777 1 98.94 225 GLU A C 1
ATOM 1717 O O . GLU A 1 225 ? 12.398 19.906 6.5 1 98.94 225 GLU A O 1
ATOM 1722 N N . GLY A 1 226 ? 10.953 18.859 7.898 1 98.88 226 GLY A N 1
ATOM 1723 C CA . GLY A 1 226 ? 12.008 18.438 8.812 1 98.88 226 GLY A CA 1
ATOM 1724 C C . GLY A 1 226 ? 13 17.484 8.18 1 98.88 226 GLY A C 1
ATOM 1725 O O . GLY A 1 226 ? 14.156 17.406 8.602 1 98.88 226 GLY A O 1
ATOM 1726 N N . ALA A 1 227 ? 12.578 16.75 7.184 1 98.81 227 ALA A N 1
ATOM 1727 C CA . ALA A 1 227 ? 13.438 15.805 6.469 1 98.81 227 ALA A CA 1
ATOM 1728 C C . ALA A 1 227 ? 14.203 16.5 5.352 1 98.81 227 ALA A C 1
ATOM 1730 O O . ALA A 1 227 ? 15.055 15.898 4.699 1 98.81 227 ALA A O 1
ATOM 1731 N N . GLY A 1 228 ? 13.906 17.734 5.109 1 98.75 228 GLY A N 1
ATOM 1732 C CA . GLY A 1 228 ? 14.641 18.516 4.113 1 98.75 228 GLY A CA 1
ATOM 1733 C C . GLY A 1 228 ? 13.836 18.781 2.857 1 98.75 228 GLY A C 1
ATOM 1734 O O . GLY A 1 228 ? 14.352 19.344 1.893 1 98.75 228 GLY A O 1
ATOM 1735 N N . GLY A 1 229 ? 12.531 18.438 2.863 1 98.81 229 GLY A N 1
ATOM 1736 C CA . GLY A 1 229 ? 11.68 18.641 1.704 1 98.81 229 GLY A CA 1
ATOM 1737 C C . GLY A 1 229 ? 10.898 19.938 1.763 1 98.81 229 GLY A C 1
ATOM 1738 O O . GLY A 1 229 ? 11.18 20.797 2.602 1 98.81 229 GLY A O 1
ATOM 1739 N N . VAL A 1 230 ? 9.984 20.047 0.753 1 98.75 230 VAL A N 1
ATOM 1740 C CA . VAL A 1 230 ? 9.148 21.234 0.63 1 98.75 230 VAL A CA 1
ATOM 1741 C C . VAL A 1 230 ? 7.695 20.828 0.392 1 98.75 230 VAL A C 1
ATOM 1743 O O . VAL A 1 230 ? 7.422 19.875 -0.353 1 98.75 230 VAL A O 1
ATOM 1746 N N . VAL A 1 231 ? 6.793 21.5 1.009 1 98.88 231 VAL A N 1
ATOM 1747 C CA . VAL A 1 231 ? 5.359 21.281 0.834 1 98.88 231 VAL A CA 1
ATOM 1748 C C . VAL A 1 231 ? 4.66 22.625 0.612 1 98.88 231 VAL A C 1
ATOM 1750 O O . VAL A 1 231 ? 4.789 23.547 1.429 1 98.88 231 VAL A O 1
ATOM 1753 N N . THR A 1 232 ? 3.924 22.812 -0.458 1 98.88 232 THR A N 1
ATOM 1754 C CA . THR A 1 232 ? 3.143 24.016 -0.737 1 98.88 232 THR A CA 1
ATOM 1755 C C . THR A 1 232 ? 1.847 23.656 -1.46 1 98.88 232 THR A C 1
ATOM 1757 O O . THR A 1 232 ? 1.622 22.5 -1.808 1 98.88 232 THR A O 1
ATOM 1760 N N . SER A 1 233 ? 1.019 24.625 -1.591 1 98.62 233 SER A N 1
ATOM 1761 C CA . SER A 1 233 ? -0.056 24.5 -2.57 1 98.62 233 SER A CA 1
ATOM 1762 C C . SER A 1 233 ? 0.486 24.562 -3.996 1 98.62 233 SER A C 1
ATOM 1764 O O . SER A 1 233 ? 1.669 24.844 -4.203 1 98.62 233 SER A O 1
ATOM 1766 N N . TRP A 1 234 ? -0.397 24.25 -4.965 1 98.38 234 TRP A N 1
ATOM 1767 C CA . TRP A 1 234 ? 0.028 24.25 -6.359 1 98.38 234 TRP A CA 1
ATOM 1768 C C . TRP A 1 234 ? 0.513 25.625 -6.781 1 98.38 234 TRP A C 1
ATOM 1770 O O . TRP A 1 234 ? 1.287 25.75 -7.734 1 98.38 234 TRP A O 1
ATOM 1780 N N . ASP A 1 235 ? 0.095 26.656 -6.055 1 96.31 235 ASP A N 1
ATOM 1781 C CA . ASP A 1 235 ? 0.487 28.016 -6.418 1 96.31 235 ASP A CA 1
ATOM 1782 C C . ASP A 1 235 ? 1.686 28.484 -5.59 1 96.31 235 ASP A C 1
ATOM 1784 O O . ASP A 1 235 ? 2.08 29.656 -5.66 1 96.31 235 ASP A O 1
ATOM 1788 N N . GLY A 1 236 ? 2.211 27.688 -4.762 1 97.81 236 GLY A N 1
ATOM 1789 C CA . GLY A 1 236 ? 3.412 28 -4 1 97.81 236 GLY A CA 1
ATOM 1790 C C . GLY A 1 236 ? 3.117 28.562 -2.629 1 97.81 236 GLY A C 1
ATOM 1791 O O . GLY A 1 236 ? 4.039 28.922 -1.885 1 97.81 236 GLY A O 1
ATOM 1792 N N . GLY A 1 237 ? 1.876 28.672 -2.283 1 97.81 237 GLY A N 1
ATOM 1793 C CA . GLY A 1 237 ? 1.492 29.203 -0.986 1 97.81 237 GLY A CA 1
ATOM 1794 C C . GLY A 1 237 ? 1.517 28.172 0.118 1 97.81 237 GLY A C 1
ATOM 1795 O O . GLY A 1 237 ? 1.958 27.031 -0.096 1 97.81 237 GLY A O 1
ATOM 1796 N N . PRO A 1 238 ? 1.107 28.609 1.312 1 98 238 PRO A N 1
ATOM 1797 C CA . PRO A 1 238 ? 1.104 27.688 2.443 1 98 238 PRO A CA 1
ATOM 1798 C C . PRO A 1 238 ? 0.178 26.484 2.225 1 98 238 PRO A C 1
ATOM 1800 O O . PRO A 1 238 ? -0.891 26.625 1.627 1 98 238 PRO A O 1
ATOM 1803 N N . ALA A 1 239 ? 0.553 25.328 2.719 1 98.5 239 ALA A N 1
ATOM 1804 C CA . ALA A 1 239 ? -0.175 24.078 2.521 1 98.5 239 ALA A CA 1
ATOM 1805 C C . ALA A 1 239 ? -1.138 23.828 3.674 1 98.5 239 ALA A C 1
ATOM 1807 O O . ALA A 1 239 ? -1.991 22.938 3.59 1 98.5 239 ALA A O 1
ATOM 1808 N N . THR A 1 240 ? -1.129 24.594 4.738 1 98.44 240 THR A N 1
ATOM 1809 C CA . THR A 1 240 ? -1.799 24.297 5.996 1 98.44 240 THR A CA 1
ATOM 1810 C C . THR A 1 240 ? -3.314 24.281 5.812 1 98.44 240 THR A C 1
ATOM 1812 O O . THR A 1 240 ? -4.027 23.609 6.562 1 98.44 240 THR A O 1
ATOM 1815 N N . GLY A 1 241 ? -3.779 24.969 4.871 1 97.75 241 GLY A N 1
ATOM 1816 C CA . GLY A 1 241 ? -5.211 25.031 4.633 1 97.75 241 GLY A CA 1
ATOM 1817 C C . GLY A 1 241 ? -5.727 23.875 3.783 1 97.75 241 GLY A C 1
ATOM 1818 O O . GLY A 1 241 ? -6.934 23.734 3.584 1 97.75 241 GLY A O 1
ATOM 1819 N N . GLY A 1 242 ? -4.914 23.047 3.225 1 98.19 242 GLY A N 1
ATOM 1820 C CA . GLY A 1 242 ? -5.277 21.984 2.303 1 98.19 242 GLY A CA 1
ATOM 1821 C C . GLY A 1 242 ? -5.457 22.469 0.876 1 98.19 242 GLY A C 1
ATOM 1822 O O . GLY A 1 242 ? -4.77 23.391 0.434 1 98.19 242 GLY A O 1
ATOM 1823 N N . GLY A 1 243 ? -6.289 21.688 0.137 1 97.94 243 GLY A N 1
ATOM 1824 C CA . GLY A 1 243 ? -6.504 22.016 -1.264 1 97.94 243 GLY A CA 1
ATOM 1825 C C . GLY A 1 243 ? -5.586 21.25 -2.201 1 97.94 243 GLY A C 1
ATOM 1826 O O . GLY A 1 243 ? -5.438 20.031 -2.082 1 97.94 243 GLY A O 1
ATOM 1827 N N . ARG A 1 244 ? -5.078 21.984 -3.199 1 98.44 244 ARG A N 1
ATOM 1828 C CA . ARG A 1 244 ? -4.117 21.438 -4.145 1 98.44 244 ARG A CA 1
ATOM 1829 C C . ARG A 1 244 ? -2.701 21.484 -3.58 1 98.44 244 ARG A C 1
ATOM 1831 O O . ARG A 1 244 ? -2.152 22.562 -3.365 1 98.44 244 ARG A O 1
ATOM 1838 N N . ILE A 1 245 ? -2.139 20.312 -3.389 1 98.75 245 ILE A N 1
ATOM 1839 C CA . ILE A 1 245 ? -0.875 20.25 -2.664 1 98.75 245 ILE A CA 1
ATOM 1840 C C . ILE A 1 245 ? 0.198 19.625 -3.557 1 98.75 245 ILE A C 1
ATOM 1842 O O . ILE A 1 245 ? -0.068 18.656 -4.281 1 98.75 245 ILE A O 1
ATOM 1846 N N . VAL A 1 246 ? 1.4 20.156 -3.5 1 98.94 246 VAL A N 1
ATOM 1847 C CA . VAL A 1 246 ? 2.592 19.562 -4.102 1 98.94 246 VAL A CA 1
ATOM 1848 C C . VAL A 1 246 ? 3.711 19.5 -3.064 1 98.94 246 VAL A C 1
ATOM 1850 O O . VAL A 1 246 ? 3.977 20.469 -2.359 1 98.94 246 VAL A O 1
ATOM 1853 N N . ALA A 1 247 ? 4.242 18.359 -2.832 1 98.94 247 ALA A N 1
ATOM 1854 C CA . ALA A 1 247 ? 5.375 18.109 -1.946 1 98.94 247 ALA A CA 1
ATOM 1855 C C . ALA A 1 247 ? 6.535 17.469 -2.705 1 98.94 247 ALA A C 1
ATOM 1857 O O . ALA A 1 247 ? 6.328 16.594 -3.549 1 98.94 247 ALA A O 1
ATOM 1858 N N . ALA A 1 248 ? 7.746 17.953 -2.471 1 98.94 248 ALA A N 1
ATOM 1859 C CA . ALA A 1 248 ? 8.938 17.438 -3.143 1 98.94 248 ALA A CA 1
ATOM 1860 C C . ALA A 1 248 ? 10.094 17.297 -2.164 1 98.94 248 ALA A C 1
ATOM 1862 O O . ALA A 1 248 ? 10.195 18.047 -1.191 1 98.94 248 ALA A O 1
ATOM 1863 N N . GLY A 1 249 ? 10.945 16.328 -2.443 1 98.56 249 GLY A N 1
ATOM 1864 C CA . GLY A 1 249 ? 12.109 16.109 -1.601 1 98.56 249 GLY A CA 1
ATOM 1865 C C . GLY A 1 249 ? 13.227 17.094 -1.854 1 98.56 249 GLY A C 1
ATOM 1866 O O . GLY A 1 249 ? 14.156 17.219 -1.048 1 98.56 249 GLY A O 1
ATOM 1867 N N . ASP A 1 250 ? 13.141 17.812 -2.953 1 97.81 250 ASP A N 1
ATOM 1868 C CA . ASP A 1 250 ? 14.148 18.766 -3.428 1 97.81 250 ASP A CA 1
ATOM 1869 C C . ASP A 1 250 ? 13.5 20.062 -3.906 1 97.81 250 ASP A C 1
ATOM 1871 O O . ASP A 1 250 ? 12.555 20.031 -4.699 1 97.81 250 ASP A O 1
ATOM 1875 N N . ARG A 1 251 ? 14.031 21.172 -3.416 1 98.31 251 ARG A N 1
ATOM 1876 C CA . ARG A 1 251 ? 13.469 22.469 -3.77 1 98.31 251 ARG A CA 1
ATOM 1877 C C . ARG A 1 251 ? 13.492 22.688 -5.277 1 98.31 251 ARG A C 1
ATOM 1879 O O . ARG A 1 251 ? 12.57 23.281 -5.844 1 98.31 251 ARG A O 1
ATOM 1886 N N . ARG A 1 252 ? 14.586 22.297 -5.961 1 98.5 252 ARG A N 1
ATOM 1887 C CA . ARG A 1 252 ? 14.695 22.453 -7.406 1 98.5 252 ARG A CA 1
ATOM 1888 C C . ARG A 1 252 ? 13.633 21.641 -8.133 1 98.5 252 ARG A C 1
ATOM 1890 O O . ARG A 1 252 ? 13.07 22.078 -9.133 1 98.5 252 ARG A O 1
ATOM 1897 N N . LEU A 1 253 ? 13.344 20.406 -7.617 1 98.81 253 LEU A N 1
ATOM 1898 C CA . LEU A 1 253 ? 12.273 19.578 -8.172 1 98.81 253 LEU A CA 1
ATOM 1899 C C . LEU A 1 253 ? 10.914 20.234 -7.934 1 98.81 253 LEU A C 1
ATOM 1901 O O . LEU A 1 253 ? 10.055 20.219 -8.812 1 98.81 253 LEU A O 1
ATOM 1905 N N . HIS A 1 254 ? 10.773 20.797 -6.766 1 98.81 254 HIS A N 1
ATOM 1906 C CA . HIS A 1 254 ? 9.555 21.516 -6.43 1 98.81 254 HIS A CA 1
ATOM 1907 C C . HIS A 1 254 ? 9.305 22.672 -7.398 1 98.81 254 HIS A C 1
ATOM 1909 O O . HIS A 1 254 ? 8.195 22.828 -7.914 1 98.81 254 HIS A O 1
ATOM 1915 N N . ASP A 1 255 ? 10.312 23.422 -7.664 1 98.44 255 ASP A N 1
ATOM 1916 C CA . ASP A 1 255 ? 10.219 24.531 -8.602 1 98.44 255 ASP A CA 1
ATOM 1917 C C . ASP A 1 255 ? 9.82 24.047 -10 1 98.44 255 ASP A C 1
ATOM 1919 O O . ASP A 1 255 ? 8.977 24.656 -10.656 1 98.44 255 ASP A O 1
ATOM 1923 N N . ALA A 1 256 ? 10.461 22.953 -10.414 1 98.44 256 ALA A N 1
ATOM 1924 C CA . ALA A 1 256 ? 10.133 22.375 -11.703 1 98.44 256 ALA A CA 1
ATOM 1925 C C . ALA A 1 256 ? 8.672 21.922 -11.75 1 98.44 256 ALA A C 1
ATOM 1927 O O . ALA A 1 256 ? 7.984 22.125 -12.758 1 98.44 256 ALA A O 1
ATOM 1928 N N . ALA A 1 257 ? 8.203 21.312 -10.68 1 98.75 257 ALA A N 1
ATOM 1929 C CA . ALA A 1 257 ? 6.816 20.859 -10.594 1 98.75 257 ALA A CA 1
ATOM 1930 C C . ALA A 1 257 ? 5.848 22.031 -10.664 1 98.75 257 ALA A C 1
ATOM 1932 O O . ALA A 1 257 ? 4.832 21.969 -11.359 1 98.75 257 ALA A O 1
ATOM 1933 N N . LEU A 1 258 ? 6.156 23.125 -9.953 1 98.44 258 LEU A N 1
ATOM 1934 C CA . LEU A 1 258 ? 5.293 24.297 -9.945 1 98.44 258 LEU A CA 1
ATOM 1935 C C . LEU A 1 258 ? 5.156 24.875 -11.344 1 98.44 258 LEU A C 1
ATOM 1937 O O . LEU A 1 258 ? 4.074 25.328 -11.734 1 98.44 258 LEU A O 1
ATOM 1941 N N . LYS A 1 259 ? 6.203 24.844 -12.086 1 97.94 259 LYS A N 1
ATOM 1942 C CA . LYS A 1 259 ? 6.168 25.375 -13.445 1 97.94 259 LYS A CA 1
ATOM 1943 C C . LYS A 1 259 ? 5.188 24.594 -14.312 1 97.94 259 LYS A C 1
ATOM 1945 O O . LYS A 1 259 ? 4.473 25.172 -15.133 1 97.94 259 LYS A O 1
ATOM 1950 N N . VAL A 1 260 ? 5.188 23.297 -14.125 1 97.94 260 VAL A N 1
ATOM 1951 C CA . VAL A 1 260 ? 4.309 22.438 -14.914 1 97.94 260 VAL A CA 1
ATOM 1952 C C . VAL A 1 260 ? 2.865 22.609 -14.445 1 97.94 260 VAL A C 1
ATOM 1954 O O . VAL A 1 260 ? 1.939 22.641 -15.258 1 97.94 260 VAL A O 1
ATOM 1957 N N . LEU A 1 261 ? 2.648 22.734 -13.125 1 97.69 261 LEU A N 1
ATOM 1958 C CA . LEU A 1 261 ? 1.315 22.797 -12.539 1 97.69 261 LEU A CA 1
ATOM 1959 C C . LEU A 1 261 ? 0.681 24.172 -12.758 1 97.69 261 LEU A C 1
ATOM 1961 O O . LEU A 1 261 ? -0.533 24.328 -12.602 1 97.69 261 LEU A O 1
ATOM 1965 N N . ASN A 1 262 ? 1.551 25.109 -13.031 1 95.44 262 ASN A N 1
ATOM 1966 C CA . ASN A 1 262 ? 1.098 26.469 -13.305 1 95.44 262 ASN A CA 1
ATOM 1967 C C . ASN A 1 262 ? 1.627 26.984 -14.648 1 95.44 262 ASN A C 1
ATOM 1969 O O . ASN A 1 262 ? 2.426 27.922 -14.688 1 95.44 262 ASN A O 1
ATOM 1973 N N . PRO A 1 263 ? 1.087 26.531 -15.727 1 86.75 263 PRO A N 1
ATOM 1974 C CA . PRO A 1 263 ? 1.61 26.922 -17.031 1 86.75 263 PRO A CA 1
ATOM 1975 C C . PRO A 1 263 ? 1.403 28.406 -17.344 1 86.75 263 PRO A C 1
ATOM 1977 O O . PRO A 1 263 ? 0.45 29 -16.844 1 86.75 263 PRO A O 1
ATOM 1980 N N . MET B 1 1 ? 8.898 -36.875 -1.682 1 69.62 1 MET B N 1
ATOM 1981 C CA . MET B 1 1 ? 8.734 -35.938 -0.573 1 69.62 1 MET B CA 1
ATOM 1982 C C . MET B 1 1 ? 7.273 -35.844 -0.156 1 69.62 1 MET B C 1
ATOM 1984 O O . MET B 1 1 ? 6.379 -35.844 -1.005 1 69.62 1 MET B O 1
ATOM 1988 N N . SER B 1 2 ? 7.047 -35.969 1.102 1 75.12 2 SER B N 1
ATOM 1989 C CA . SER B 1 2 ? 5.676 -35.875 1.588 1 75.12 2 SER B CA 1
ATOM 1990 C C . SER B 1 2 ? 5.125 -34.469 1.401 1 75.12 2 SER B C 1
ATOM 1992 O O . SER B 1 2 ? 5.883 -33.5 1.169 1 75.12 2 SER B O 1
ATOM 1994 N N . VAL B 1 3 ? 3.857 -34.406 1.324 1 74.75 3 VAL B N 1
ATOM 1995 C CA . VAL B 1 3 ? 3.178 -33.125 1.181 1 74.75 3 VAL B CA 1
ATOM 1996 C C . VAL B 1 3 ? 3.619 -32.156 2.295 1 74.75 3 VAL B C 1
ATOM 1998 O O . VAL B 1 3 ? 3.848 -30.984 2.053 1 74.75 3 VAL B O 1
ATOM 2001 N N . VAL B 1 4 ? 3.805 -32.594 3.484 1 74.56 4 VAL B N 1
ATOM 2002 C CA . VAL B 1 4 ? 4.215 -31.828 4.645 1 74.56 4 VAL B CA 1
ATOM 2003 C C . VAL B 1 4 ? 5.641 -31.312 4.445 1 74.56 4 VAL B C 1
ATOM 2005 O O . VAL B 1 4 ? 5.941 -30.156 4.773 1 74.56 4 VAL B O 1
ATOM 2008 N N . ASP B 1 5 ? 6.359 -32.094 3.852 1 86.62 5 ASP B N 1
ATOM 2009 C CA . ASP B 1 5 ? 7.75 -31.734 3.604 1 86.62 5 ASP B CA 1
ATOM 2010 C C . ASP B 1 5 ? 7.848 -30.625 2.562 1 86.62 5 ASP B C 1
ATOM 2012 O O . ASP B 1 5 ? 8.648 -29.703 2.707 1 86.62 5 ASP B O 1
ATOM 2016 N N . LEU B 1 6 ? 6.891 -30.672 1.688 1 90.5 6 LEU B N 1
ATOM 2017 C CA . LEU B 1 6 ? 6.918 -29.688 0.617 1 90.5 6 LEU B CA 1
ATOM 2018 C C . LEU B 1 6 ? 6.461 -28.328 1.125 1 90.5 6 LEU B C 1
ATOM 2020 O O . LEU B 1 6 ? 7.008 -27.297 0.729 1 90.5 6 LEU B O 1
ATOM 2024 N N . ALA B 1 7 ? 5.527 -28.375 2.016 1 91.69 7 ALA B N 1
ATOM 2025 C CA . ALA B 1 7 ? 5.023 -27.141 2.605 1 91.69 7 ALA B CA 1
ATOM 2026 C C . ALA B 1 7 ? 6.105 -26.438 3.42 1 91.69 7 ALA B C 1
ATOM 2028 O O . ALA B 1 7 ? 6.285 -25.234 3.309 1 91.69 7 ALA B O 1
ATOM 2029 N N . GLN B 1 8 ? 6.762 -27.219 4.199 1 94.81 8 GLN B N 1
ATOM 2030 C CA . GLN B 1 8 ? 7.848 -26.672 5 1 94.81 8 GLN B CA 1
ATOM 2031 C C . GLN B 1 8 ? 8.977 -26.141 4.113 1 94.81 8 GLN B C 1
ATOM 2033 O O . GLN B 1 8 ? 9.57 -25.109 4.402 1 94.81 8 GLN B O 1
ATOM 2038 N N . PHE B 1 9 ? 9.234 -26.938 3.127 1 97.56 9 PHE B N 1
ATOM 2039 C CA . PHE B 1 9 ? 10.281 -26.516 2.199 1 97.56 9 PHE B CA 1
ATOM 2040 C C . PHE B 1 9 ? 9.93 -25.172 1.551 1 97.56 9 PHE B C 1
ATOM 2042 O O . PHE B 1 9 ? 10.789 -24.312 1.415 1 97.56 9 PHE B O 1
ATOM 2049 N N . MET B 1 10 ? 8.727 -24.984 1.141 1 97.62 10 MET B N 1
ATOM 2050 C CA . MET B 1 10 ? 8.25 -23.734 0.561 1 97.62 10 MET B CA 1
ATOM 2051 C C . MET B 1 10 ? 8.43 -22.578 1.539 1 97.62 10 MET B C 1
ATOM 2053 O O . MET B 1 10 ? 8.836 -21.484 1.146 1 97.62 10 MET B O 1
ATOM 2057 N N . GLU B 1 11 ? 8.172 -22.812 2.773 1 97.38 11 GLU B N 1
ATOM 2058 C CA . GLU B 1 11 ? 8.367 -21.797 3.816 1 97.38 11 GLU B CA 1
ATOM 2059 C C . GLU B 1 11 ? 9.844 -21.453 3.971 1 97.38 11 GLU B C 1
ATOM 2061 O O . GLU B 1 11 ? 10.195 -20.297 4.203 1 97.38 11 GLU B O 1
ATOM 2066 N N . ASP B 1 12 ? 10.664 -22.469 3.883 1 98.38 12 ASP B N 1
ATOM 2067 C CA . ASP B 1 12 ? 12.109 -22.234 3.951 1 98.38 12 ASP B CA 1
ATOM 2068 C C . ASP B 1 12 ? 12.578 -21.359 2.791 1 98.38 12 ASP B C 1
ATOM 2070 O O . ASP B 1 12 ? 13.43 -20.484 2.971 1 98.38 12 ASP B O 1
ATOM 2074 N N . LEU B 1 13 ? 12.016 -21.656 1.608 1 98.75 13 LEU B N 1
ATOM 2075 C CA . LEU B 1 13 ? 12.328 -20.812 0.453 1 98.75 13 LEU B CA 1
ATOM 2076 C C . LEU B 1 13 ? 11.977 -19.359 0.724 1 98.75 13 LEU B C 1
ATOM 2078 O O . LEU B 1 13 ? 12.766 -18.453 0.442 1 98.75 13 LEU B O 1
ATOM 2082 N N . ALA B 1 14 ? 10.781 -19.141 1.292 1 98.69 14 ALA B N 1
ATOM 2083 C CA . ALA B 1 14 ? 10.305 -17.797 1.606 1 98.69 14 ALA B CA 1
ATOM 2084 C C . ALA B 1 14 ? 11.227 -17.109 2.605 1 98.69 14 ALA B C 1
ATOM 2086 O O . ALA B 1 14 ? 11.562 -15.938 2.441 1 98.69 14 ALA B O 1
ATOM 2087 N N . THR B 1 15 ? 11.641 -17.844 3.619 1 98.56 15 THR B N 1
ATOM 2088 C CA . THR B 1 15 ? 12.516 -17.297 4.652 1 98.56 15 THR B CA 1
ATOM 2089 C C . THR B 1 15 ? 13.836 -16.828 4.051 1 98.56 15 THR B C 1
ATOM 2091 O O . THR B 1 15 ? 14.281 -15.703 4.297 1 98.56 15 THR B O 1
ATOM 2094 N N . GLN B 1 16 ? 14.414 -17.688 3.25 1 98.69 16 GLN B N 1
ATOM 2095 C CA . GLN B 1 16 ? 15.742 -17.406 2.715 1 98.69 16 GLN B CA 1
ATOM 2096 C C . GLN B 1 16 ? 15.672 -16.297 1.666 1 98.69 16 GLN B C 1
ATOM 2098 O O . GLN B 1 16 ? 16.562 -15.43 1.609 1 98.69 16 GLN B O 1
ATOM 2103 N N . SER B 1 17 ? 14.68 -16.328 0.802 1 98.62 17 SER B N 1
ATOM 2104 C CA . SER B 1 17 ? 14.531 -15.258 -0.171 1 98.62 17 SER B CA 1
ATOM 2105 C C . SER B 1 17 ? 14.273 -13.922 0.519 1 98.62 17 SER B C 1
ATOM 2107 O O . SER B 1 17 ? 14.828 -12.891 0.121 1 98.62 17 SER B O 1
ATOM 2109 N N . GLY B 1 18 ? 13.383 -13.906 1.591 1 98.44 18 GLY B N 1
ATOM 2110 C CA . GLY B 1 18 ? 13.133 -12.703 2.357 1 98.44 18 GLY B CA 1
ATOM 2111 C C . GLY B 1 18 ? 14.391 -12.117 2.973 1 98.44 18 GLY B C 1
ATOM 2112 O O . GLY B 1 18 ? 14.594 -10.898 2.945 1 98.44 18 GLY B O 1
ATOM 2113 N N . ALA B 1 19 ? 15.227 -12.969 3.523 1 98.25 19 ALA B N 1
ATOM 2114 C CA . ALA B 1 19 ? 16.484 -12.539 4.129 1 98.25 19 ALA B CA 1
ATOM 2115 C C . ALA B 1 19 ? 17.391 -11.891 3.092 1 98.25 19 ALA B C 1
ATOM 2117 O O . ALA B 1 19 ? 18.125 -10.938 3.402 1 98.25 19 ALA B O 1
ATOM 2118 N N . ALA B 1 20 ? 17.359 -12.398 1.854 1 97.94 20 ALA B N 1
ATOM 2119 C CA . ALA B 1 20 ? 18.172 -11.867 0.771 1 97.94 20 ALA B CA 1
ATOM 2120 C C . ALA B 1 20 ? 17.656 -10.508 0.308 1 97.94 20 ALA B C 1
ATOM 2122 O O . ALA B 1 20 ? 18.438 -9.648 -0.113 1 97.94 20 ALA B O 1
ATOM 2123 N N . ILE B 1 21 ? 16.359 -10.25 0.412 1 98 21 ILE B N 1
ATOM 2124 C CA . ILE B 1 21 ? 15.719 -9.086 -0.183 1 98 21 ILE B CA 1
ATOM 2125 C C . ILE B 1 21 ? 15.734 -7.926 0.808 1 98 21 ILE B C 1
ATOM 2127 O O . ILE B 1 21 ? 15.992 -6.781 0.429 1 98 21 ILE B O 1
ATOM 2131 N N . LEU B 1 22 ? 15.57 -8.156 2.09 1 96.56 22 LEU B N 1
ATOM 2132 C CA . LEU B 1 22 ? 15.219 -7.176 3.109 1 96.56 22 LEU B CA 1
ATOM 2133 C C . LEU B 1 22 ? 16.312 -6.117 3.238 1 96.56 22 LEU B C 1
ATOM 2135 O O . LEU B 1 22 ? 16.016 -4.934 3.414 1 96.56 22 LEU B O 1
ATOM 2139 N N . PRO B 1 23 ? 17.641 -6.457 3.076 1 95 23 PRO B N 1
ATOM 2140 C CA . PRO B 1 23 ? 18.672 -5.434 3.209 1 95 23 PRO B CA 1
ATOM 2141 C C . PRO B 1 23 ? 18.562 -4.348 2.143 1 95 23 PRO B C 1
ATOM 2143 O O . PRO B 1 23 ? 19.109 -3.256 2.314 1 95 23 PRO B O 1
ATOM 2146 N N . PHE B 1 24 ? 17.828 -4.664 1.073 1 95.31 24 PHE B N 1
ATOM 2147 C CA . PHE B 1 24 ? 17.75 -3.721 -0.038 1 95.31 24 PHE B CA 1
ATOM 2148 C C . PHE B 1 24 ? 16.5 -2.855 0.08 1 95.31 24 PHE B C 1
ATOM 2150 O O . PHE B 1 24 ? 16.375 -1.829 -0.593 1 95.31 24 PHE B O 1
ATOM 2157 N N . PHE B 1 25 ? 15.547 -3.25 0.889 1 96.19 25 PHE B N 1
ATOM 2158 C CA . PHE B 1 25 ? 14.305 -2.512 1.035 1 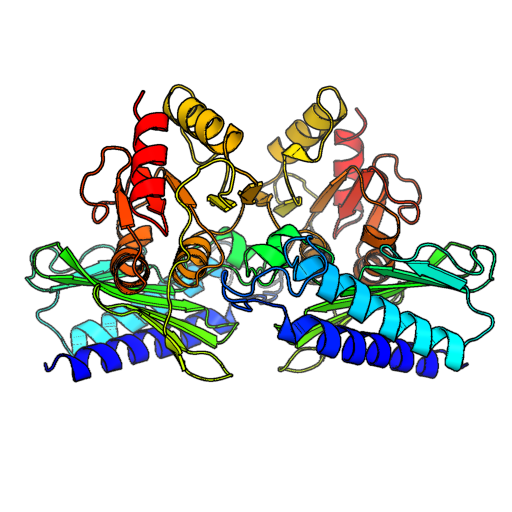96.19 25 PHE B CA 1
ATOM 2159 C C . PHE B 1 25 ? 14.5 -1.284 1.918 1 96.19 25 PHE B C 1
ATOM 2161 O O . PHE B 1 25 ? 14.93 -1.402 3.066 1 96.19 25 PHE B O 1
ATOM 2168 N N . ARG B 1 26 ? 14.109 -0.064 1.378 1 94.69 26 ARG B N 1
ATOM 2169 C CA . ARG B 1 26 ? 14.25 1.234 2.027 1 94.69 26 ARG B CA 1
ATOM 2170 C C . ARG B 1 26 ? 15.711 1.519 2.365 1 94.69 26 ARG B C 1
ATOM 2172 O O . ARG B 1 26 ? 16 2.195 3.354 1 94.69 26 ARG B O 1
ATOM 2179 N N . ALA B 1 27 ? 16.531 0.845 1.594 1 85.94 27 ALA B N 1
ATOM 2180 C CA . ALA B 1 27 ? 17.953 1.093 1.771 1 85.94 27 ALA B CA 1
ATOM 2181 C C . ALA B 1 27 ? 18.375 2.373 1.061 1 85.94 27 ALA B C 1
ATOM 2183 O O . ALA B 1 27 ? 17.812 2.732 0.022 1 85.94 27 ALA B O 1
ATOM 2184 N N . HIS B 1 28 ? 19.094 3.229 1.79 1 71.38 28 HIS B N 1
ATOM 2185 C CA . HIS B 1 28 ? 19.672 4.422 1.181 1 71.38 28 HIS B CA 1
ATOM 2186 C C . HIS B 1 28 ? 21.047 4.133 0.618 1 71.38 28 HIS B C 1
ATOM 2188 O O . HIS B 1 28 ? 21.953 3.709 1.351 1 71.38 28 HIS B O 1
ATOM 2194 N N . PHE B 1 29 ? 21.031 3.693 -0.551 1 55.88 29 PHE B N 1
ATOM 2195 C CA . PHE B 1 29 ? 22.359 3.463 -1.115 1 55.88 29 PHE B CA 1
ATOM 2196 C C . PHE B 1 29 ? 22.984 4.777 -1.563 1 55.88 29 PHE B C 1
ATOM 2198 O O . PHE B 1 29 ? 22.297 5.652 -2.092 1 55.88 29 PHE B O 1
ATOM 2205 N N . GLY B 1 30 ? 23.672 5.461 -0.692 1 49.28 30 GLY B N 1
ATOM 2206 C CA . GLY B 1 30 ? 24.359 6.691 -1.022 1 49.28 30 GLY B CA 1
ATOM 2207 C C . GLY B 1 30 ? 24.609 6.859 -2.51 1 49.28 30 GLY B C 1
ATOM 2208 O O . GLY B 1 30 ? 24.891 5.887 -3.213 1 49.28 30 GLY B O 1
ATOM 2209 N N . LEU B 1 31 ? 23.844 7.824 -3.072 1 42.94 31 LEU B N 1
ATOM 2210 C CA . LEU B 1 31 ? 24.141 8.242 -4.438 1 42.94 31 LEU B CA 1
ATOM 2211 C C . LEU B 1 31 ? 25.625 8.062 -4.746 1 42.94 31 LEU B C 1
ATOM 2213 O O . LEU B 1 31 ? 26.016 7.965 -5.914 1 42.94 31 LEU B O 1
ATOM 2217 N N . ASP B 1 32 ? 26.406 8.383 -3.678 1 41 32 ASP B N 1
ATOM 2218 C CA . ASP B 1 32 ? 27.828 8.484 -3.959 1 41 32 ASP B CA 1
ATOM 2219 C C . ASP B 1 32 ? 28.406 7.137 -4.379 1 41 32 ASP B C 1
ATOM 2221 O O . ASP B 1 32 ? 29.609 7 -4.555 1 41 32 ASP B O 1
ATOM 2225 N N . ASP B 1 33 ? 27.688 6.203 -3.967 1 39.47 33 ASP B N 1
ATOM 2226 C CA . ASP B 1 33 ? 28.5 5.035 -4.301 1 39.47 33 ASP B CA 1
ATOM 2227 C C . ASP B 1 33 ? 28.734 4.941 -5.805 1 39.47 33 ASP B C 1
ATOM 2229 O O . ASP B 1 33 ? 27.812 4.641 -6.566 1 39.47 33 ASP B O 1
ATOM 2233 N N . LYS B 1 34 ? 29.594 5.766 -6.332 1 36.66 34 LYS B N 1
ATOM 2234 C CA . LYS B 1 34 ? 30.281 5.641 -7.609 1 36.66 34 LYS B CA 1
ATOM 2235 C C . LYS B 1 34 ? 30.281 4.195 -8.094 1 36.66 34 LYS B C 1
ATOM 2237 O O . LYS B 1 34 ? 30.188 3.266 -7.285 1 36.66 34 LYS B O 1
ATOM 2242 N N . SER B 1 35 ? 30.219 4.008 -9.461 1 38.53 35 SER B N 1
ATOM 2243 C CA . SER B 1 35 ? 30.5 2.844 -10.289 1 38.53 35 SER B CA 1
ATOM 2244 C C . SER B 1 35 ? 31.531 1.923 -9.633 1 38.53 35 SER B C 1
ATOM 2246 O O . SER B 1 35 ? 32.688 2.287 -9.477 1 38.53 35 SER B O 1
ATOM 2248 N N . HIS B 1 36 ? 31.172 1.477 -8.523 1 35.16 36 HIS B N 1
ATOM 2249 C CA . HIS B 1 36 ? 32.219 0.494 -8.289 1 35.16 36 HIS B CA 1
ATOM 2250 C C . HIS B 1 36 ? 32.562 -0.247 -9.578 1 35.16 36 HIS B C 1
ATOM 2252 O O . HIS B 1 36 ? 32.125 -1.374 -9.789 1 35.16 36 HIS B O 1
ATOM 2258 N N . GLY B 1 37 ? 33.062 0.547 -10.5 1 38.66 37 GLY B N 1
ATOM 2259 C CA . GLY B 1 37 ? 33.781 0.083 -11.672 1 38.66 37 GLY B CA 1
ATOM 2260 C C . GLY B 1 37 ? 32.875 -0.406 -12.781 1 38.66 37 GLY B C 1
ATOM 2261 O O . GLY B 1 37 ? 33.344 -0.688 -13.891 1 38.66 37 GLY B O 1
ATOM 2262 N N . THR B 1 38 ? 31.797 -1.087 -12.484 1 41.56 38 THR B N 1
ATOM 2263 C CA . THR B 1 38 ? 31.25 -1.813 -13.625 1 41.56 38 THR B CA 1
ATOM 2264 C C . THR B 1 38 ? 30.312 -0.92 -14.438 1 41.56 38 THR B C 1
ATOM 2266 O O . THR B 1 38 ? 29.734 -1.36 -15.438 1 41.56 38 THR B O 1
ATOM 2269 N N . GLY B 1 39 ? 30.344 0.576 -14.289 1 44 39 GLY B N 1
ATOM 2270 C CA . GLY B 1 39 ? 29.641 1.522 -15.141 1 44 39 GLY B CA 1
ATOM 2271 C C . GLY B 1 39 ? 28.156 1.542 -14.898 1 44 39 GLY B C 1
ATOM 2272 O O . GLY B 1 39 ? 27.422 2.318 -15.531 1 44 39 GLY B O 1
ATOM 2273 N N . HIS B 1 40 ? 27.5 0.497 -14.539 1 48.59 40 HIS B N 1
ATOM 2274 C CA . HIS B 1 40 ? 26.031 0.498 -14.453 1 48.59 40 HIS B CA 1
ATOM 2275 C C . HIS B 1 40 ? 25.562 0.964 -13.078 1 48.59 40 HIS B C 1
ATOM 2277 O O . HIS B 1 40 ? 26.188 0.635 -12.062 1 48.59 40 HIS B O 1
ATOM 2283 N N . ALA B 1 41 ? 24.766 2.027 -12.984 1 56.56 41 ALA B N 1
ATOM 2284 C CA . ALA B 1 41 ? 24.141 2.598 -11.797 1 56.56 41 ALA B CA 1
ATOM 2285 C C . ALA B 1 41 ? 23.516 1.508 -10.93 1 56.56 41 ALA B C 1
ATOM 2287 O O . ALA B 1 41 ? 22.844 0.605 -11.438 1 56.56 41 ALA B O 1
ATOM 2288 N N . PHE B 1 42 ? 23.969 1.262 -9.789 1 60.84 42 PHE B N 1
ATOM 2289 C CA . PHE B 1 42 ? 23.422 0.326 -8.812 1 60.84 42 PHE B CA 1
ATOM 2290 C C . PHE B 1 42 ? 21.906 0.431 -8.742 1 60.84 42 PHE B C 1
ATOM 2292 O O . PHE B 1 42 ? 21.359 1.52 -8.547 1 60.84 42 PHE B O 1
ATOM 2299 N N . ASP B 1 43 ? 21.203 -0.736 -9.195 1 85.44 43 ASP B N 1
ATOM 2300 C CA . ASP B 1 43 ? 19.75 -0.903 -9.094 1 85.44 43 ASP B CA 1
ATOM 2301 C C . ASP B 1 43 ? 19.391 -1.878 -7.977 1 85.44 43 ASP B C 1
ATOM 2303 O O . ASP B 1 43 ? 19.422 -3.094 -8.172 1 85.44 43 ASP B O 1
ATOM 2307 N N . PRO B 1 44 ? 19.109 -1.381 -6.836 1 85.75 44 PRO B N 1
ATOM 2308 C CA . PRO B 1 44 ? 18.891 -2.219 -5.656 1 85.75 44 PRO B CA 1
ATOM 2309 C C . PRO B 1 44 ? 17.812 -3.271 -5.867 1 85.75 44 PRO B C 1
ATOM 2311 O O . PRO B 1 44 ? 17.922 -4.395 -5.375 1 85.75 44 PRO B O 1
ATOM 2314 N N . VAL B 1 45 ? 16.797 -2.949 -6.566 1 90.94 45 VAL B N 1
ATOM 2315 C CA . VAL B 1 45 ? 15.703 -3.896 -6.762 1 90.94 45 VAL B CA 1
ATOM 2316 C C . VAL B 1 45 ? 16.172 -5.059 -7.633 1 90.94 45 VAL B C 1
ATOM 2318 O O . VAL B 1 45 ? 15.828 -6.215 -7.375 1 90.94 45 VAL B O 1
ATOM 2321 N N . THR B 1 46 ? 16.969 -4.754 -8.602 1 91.81 46 THR B N 1
ATOM 2322 C CA . THR B 1 46 ? 17.516 -5.797 -9.461 1 91.81 46 THR B CA 1
ATOM 2323 C C . THR B 1 46 ? 18.422 -6.73 -8.672 1 91.81 46 THR B C 1
ATOM 2325 O O . THR B 1 46 ? 18.344 -7.953 -8.812 1 91.81 46 THR B O 1
ATOM 2328 N N . GLU B 1 47 ? 19.25 -6.125 -7.895 1 93.31 47 GLU B N 1
ATOM 2329 C CA . GLU B 1 47 ? 20.156 -6.918 -7.066 1 93.31 47 GLU B CA 1
ATOM 2330 C C . GLU B 1 47 ? 19.375 -7.801 -6.09 1 93.31 47 GLU B C 1
ATOM 2332 O O . GLU B 1 47 ? 19.703 -8.977 -5.926 1 93.31 47 GLU B O 1
ATOM 2337 N N . ALA B 1 48 ? 18.406 -7.227 -5.473 1 96 48 ALA B N 1
ATOM 2338 C CA . ALA B 1 48 ? 17.578 -7.969 -4.531 1 96 48 ALA B CA 1
ATOM 2339 C C . ALA B 1 48 ? 16.859 -9.125 -5.223 1 96 48 ALA B C 1
ATOM 2341 O O . ALA B 1 48 ? 16.828 -10.242 -4.711 1 96 48 ALA B O 1
ATOM 2342 N N . ASP B 1 49 ? 16.297 -8.867 -6.391 1 97.25 49 ASP B N 1
ATOM 2343 C CA . ASP B 1 49 ? 15.578 -9.852 -7.188 1 97.25 49 ASP B CA 1
ATOM 2344 C C . ASP B 1 49 ? 16.469 -11.039 -7.543 1 97.25 49 ASP B C 1
ATOM 2346 O O . ASP B 1 49 ? 16.078 -12.188 -7.355 1 97.25 49 ASP B O 1
ATOM 2350 N N . ARG B 1 50 ? 17.562 -10.734 -8.031 1 97.31 50 ARG B N 1
ATOM 2351 C CA . ARG B 1 50 ? 18.484 -11.766 -8.5 1 97.31 50 ARG B CA 1
ATOM 2352 C C . ARG B 1 50 ? 19.031 -12.57 -7.328 1 97.31 50 ARG B C 1
ATOM 2354 O O . ARG B 1 50 ? 19.125 -13.797 -7.406 1 97.31 50 ARG B O 1
ATOM 2361 N N . ALA B 1 51 ? 19.375 -11.883 -6.27 1 97.38 51 ALA B N 1
ATOM 2362 C CA . ALA B 1 51 ? 19.906 -12.57 -5.09 1 97.38 51 ALA B CA 1
ATOM 2363 C C . ALA B 1 51 ? 18.875 -13.539 -4.52 1 97.38 51 ALA B C 1
ATOM 2365 O O . ALA B 1 51 ? 19.203 -14.68 -4.184 1 97.38 51 ALA B O 1
ATOM 2366 N N . ALA B 1 52 ? 17.688 -13.117 -4.441 1 98.56 52 ALA B N 1
ATOM 2367 C CA . ALA B 1 52 ? 16.609 -13.922 -3.879 1 98.56 52 ALA B CA 1
ATOM 2368 C C . ALA B 1 52 ? 16.328 -15.148 -4.75 1 98.56 52 ALA B C 1
ATOM 2370 O O . ALA B 1 52 ? 16.172 -16.266 -4.242 1 98.56 52 ALA B O 1
ATOM 2371 N N . GLU B 1 53 ? 16.219 -14.953 -6.043 1 98.56 53 GLU B N 1
ATOM 2372 C CA . GLU B 1 53 ? 15.953 -16.094 -6.914 1 98.56 53 GLU B CA 1
ATOM 2373 C C . GLU B 1 53 ? 17.109 -17.078 -6.902 1 98.56 53 GLU B C 1
ATOM 2375 O O . GLU B 1 53 ? 16.906 -18.297 -6.922 1 98.56 53 GLU B O 1
ATOM 2380 N N . ALA B 1 54 ? 18.312 -16.562 -6.859 1 98.44 54 ALA B N 1
ATOM 2381 C CA . ALA B 1 54 ? 19.484 -17.438 -6.824 1 98.44 54 ALA B CA 1
ATOM 2382 C C . ALA B 1 54 ? 19.438 -18.359 -5.613 1 98.44 54 ALA B C 1
ATOM 2384 O O . ALA B 1 54 ? 19.719 -19.562 -5.727 1 98.44 54 ALA B O 1
ATOM 2385 N N . VAL B 1 55 ? 19.094 -17.781 -4.531 1 98.56 55 VAL B N 1
ATOM 2386 C CA . VAL B 1 55 ? 19.031 -18.578 -3.303 1 98.56 55 VAL B CA 1
ATOM 2387 C C . VAL B 1 55 ? 17.953 -19.641 -3.424 1 98.56 55 VAL B C 1
ATOM 2389 O O . VAL B 1 55 ? 18.172 -20.812 -3.078 1 98.56 55 VAL B O 1
ATOM 2392 N N . MET B 1 56 ? 16.812 -19.312 -3.932 1 98.69 56 MET B N 1
ATOM 2393 C CA . MET B 1 56 ? 15.703 -20.25 -4.051 1 98.69 56 MET B CA 1
ATOM 2394 C C . MET B 1 56 ? 16.047 -21.359 -5.035 1 98.69 56 MET B C 1
ATOM 2396 O O . MET B 1 56 ? 15.805 -22.547 -4.758 1 98.69 56 MET B O 1
ATOM 2400 N N . ARG B 1 57 ? 16.625 -21 -6.156 1 98.62 57 ARG B N 1
ATOM 2401 C CA . ARG B 1 57 ? 1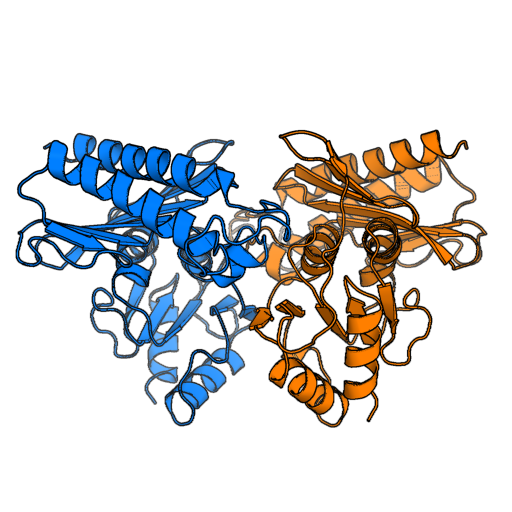7 -21.984 -7.164 1 98.62 57 ARG B CA 1
ATOM 2402 C C . ARG B 1 57 ? 18 -22.984 -6.598 1 98.62 57 ARG B C 1
ATOM 2404 O O . ARG B 1 57 ? 17.859 -24.188 -6.809 1 98.62 57 ARG B O 1
ATOM 2411 N N . ARG B 1 58 ? 19.016 -22.438 -5.902 1 98.56 58 ARG B N 1
ATOM 2412 C CA . ARG B 1 58 ? 20 -23.328 -5.297 1 98.56 58 ARG B CA 1
ATOM 2413 C C . ARG B 1 58 ? 19.344 -24.312 -4.34 1 98.56 58 ARG B C 1
ATOM 2415 O O . ARG B 1 58 ? 19.625 -25.516 -4.387 1 98.56 58 ARG B O 1
ATOM 2422 N N . MET B 1 59 ? 18.453 -23.844 -3.514 1 98.56 59 MET B N 1
ATOM 2423 C CA . MET B 1 59 ? 17.766 -24.688 -2.541 1 98.56 59 MET B CA 1
ATOM 2424 C C . MET B 1 59 ? 16.938 -25.75 -3.24 1 98.56 59 MET B C 1
ATOM 2426 O O . MET B 1 59 ? 16.938 -26.922 -2.844 1 98.56 59 MET B O 1
ATOM 2430 N N . ILE B 1 60 ? 16.203 -25.375 -4.27 1 98.19 60 ILE B N 1
ATOM 2431 C CA . ILE B 1 60 ? 15.328 -26.297 -4.992 1 98.19 60 ILE B CA 1
ATOM 2432 C C . ILE B 1 60 ? 16.172 -27.375 -5.688 1 98.19 60 ILE B C 1
ATOM 2434 O O . ILE B 1 60 ? 15.883 -28.562 -5.574 1 98.19 60 ILE B O 1
ATOM 2438 N N . ASN B 1 61 ? 17.234 -26.953 -6.363 1 97.81 61 ASN B N 1
ATOM 2439 C CA . ASN B 1 61 ? 18.078 -27.891 -7.098 1 97.81 61 ASN B CA 1
ATOM 2440 C C . ASN B 1 61 ? 18.781 -28.875 -6.16 1 97.81 61 ASN B C 1
ATOM 2442 O O . ASN B 1 61 ? 18.984 -30.031 -6.516 1 97.81 61 ASN B O 1
ATOM 2446 N N . ASP B 1 62 ? 19.125 -28.391 -5.004 1 97.88 62 ASP B N 1
ATOM 2447 C CA . ASP B 1 62 ? 19.797 -29.25 -4.027 1 97.88 62 ASP B CA 1
ATOM 2448 C C . ASP B 1 62 ? 18.844 -30.297 -3.467 1 97.88 62 ASP B C 1
ATOM 2450 O O . ASP B 1 62 ? 19.219 -31.469 -3.311 1 97.88 62 ASP B O 1
ATOM 2454 N N . ARG B 1 63 ? 17.641 -29.953 -3.219 1 96.81 63 ARG B N 1
ATOM 2455 C CA . ARG B 1 63 ? 16.719 -30.812 -2.488 1 96.81 63 ARG B CA 1
ATOM 2456 C C . ARG B 1 63 ? 15.828 -31.594 -3.447 1 96.81 63 ARG B C 1
ATOM 2458 O O . ARG B 1 63 ? 15.422 -32.719 -3.143 1 96.81 63 ARG B O 1
ATOM 2465 N N . LEU B 1 64 ? 15.477 -30.969 -4.504 1 96.88 64 LEU B N 1
ATOM 2466 C CA . LEU B 1 64 ? 14.547 -31.547 -5.465 1 96.88 64 LEU B CA 1
ATOM 2467 C C . LEU B 1 64 ? 15.086 -31.422 -6.887 1 96.88 64 LEU B C 1
ATOM 2469 O O . LEU B 1 64 ? 14.484 -30.781 -7.738 1 96.88 64 LEU B O 1
ATOM 2473 N N . PRO B 1 65 ? 16.109 -32.188 -7.188 1 95.69 65 PRO B N 1
ATOM 2474 C CA . PRO B 1 65 ? 16.828 -32.031 -8.445 1 95.69 65 PRO B CA 1
ATOM 2475 C C . PRO B 1 65 ? 15.984 -32.375 -9.672 1 95.69 65 PRO B C 1
ATOM 2477 O O . PRO B 1 65 ? 16.297 -31.969 -10.789 1 95.69 65 PRO B O 1
ATOM 2480 N N . ASN B 1 66 ? 14.906 -33.062 -9.508 1 96.44 66 ASN B N 1
ATOM 2481 C CA . ASN B 1 66 ? 14.094 -33.469 -10.641 1 96.44 66 ASN B CA 1
ATOM 2482 C C . ASN B 1 66 ? 12.969 -32.5 -10.914 1 96.44 66 ASN B C 1
ATOM 2484 O O . ASN B 1 66 ? 12.258 -32.594 -11.914 1 96.44 66 ASN B O 1
ATOM 2488 N N . HIS B 1 67 ? 12.734 -31.516 -10.047 1 97.75 67 HIS B N 1
ATOM 2489 C CA . HIS B 1 67 ? 11.727 -30.484 -10.266 1 97.75 67 HIS B CA 1
ATOM 2490 C C . HIS B 1 67 ? 12.227 -29.438 -11.25 1 97.75 67 HIS B C 1
ATOM 2492 O O . HIS B 1 67 ? 13.438 -29.266 -11.414 1 97.75 67 HIS B O 1
ATOM 2498 N N . GLY B 1 68 ? 11.289 -28.859 -12 1 98.31 68 GLY B N 1
ATOM 2499 C CA . GLY B 1 68 ? 11.602 -27.703 -12.836 1 98.31 68 GLY B CA 1
ATOM 2500 C C . GLY B 1 68 ? 11.461 -26.375 -12.117 1 98.31 68 GLY B C 1
ATOM 2501 O O . GLY B 1 68 ? 10.93 -26.328 -11.008 1 98.31 68 GLY B O 1
ATOM 2502 N N . ILE B 1 69 ? 12.016 -25.344 -12.703 1 98.62 69 ILE B N 1
ATOM 2503 C CA . ILE B 1 69 ? 11.906 -23.984 -12.18 1 98.62 69 ILE B CA 1
ATOM 2504 C C . ILE B 1 69 ? 11.578 -23.016 -13.312 1 98.62 69 ILE B C 1
ATOM 2506 O O . ILE B 1 69 ? 12.188 -23.078 -14.383 1 98.62 69 ILE B O 1
ATOM 2510 N N . LEU B 1 70 ? 10.555 -22.281 -13.172 1 98.5 70 LEU B N 1
ATOM 2511 C CA . LEU B 1 70 ? 10.281 -21.094 -13.961 1 98.5 70 LEU B CA 1
ATOM 2512 C C . LEU B 1 70 ? 10.438 -19.828 -13.125 1 98.5 70 LEU B C 1
ATOM 2514 O O . LEU B 1 70 ? 9.594 -19.531 -12.273 1 98.5 70 LEU B O 1
ATOM 2518 N N . GLY B 1 71 ? 11.516 -19.094 -13.375 1 97.38 71 GLY B N 1
ATOM 2519 C CA . GLY B 1 71 ? 11.797 -17.891 -12.617 1 97.38 71 GLY B CA 1
ATOM 2520 C C . GLY B 1 71 ? 11.797 -16.625 -13.477 1 97.38 71 GLY B C 1
ATOM 2521 O O . GLY B 1 71 ? 12.148 -16.672 -14.648 1 97.38 71 GLY B O 1
ATOM 2522 N N . GLU B 1 72 ? 11.422 -15.531 -12.859 1 93.88 72 GLU B N 1
ATOM 2523 C CA . GLU B 1 72 ? 11.367 -14.25 -13.555 1 93.88 72 GLU B CA 1
ATOM 2524 C C . GLU B 1 72 ? 12.758 -13.805 -14 1 93.88 72 GLU B C 1
ATOM 2526 O O . GLU B 1 72 ? 12.93 -13.297 -15.109 1 93.88 72 GLU B O 1
ATOM 2531 N N . GLU B 1 73 ? 13.773 -13.984 -13.188 1 94 73 GLU B N 1
ATOM 2532 C CA . GLU B 1 73 ? 15.07 -13.352 -13.375 1 94 73 GLU B CA 1
ATOM 2533 C C . GLU B 1 73 ? 15.984 -14.227 -14.234 1 94 73 GLU B C 1
ATOM 2535 O O . GLU B 1 73 ? 16.75 -13.711 -15.047 1 94 73 GLU B O 1
ATOM 2540 N N . PHE B 1 74 ? 15.969 -15.609 -13.992 1 94.81 74 PHE B N 1
ATOM 2541 C CA . PHE B 1 74 ? 16.953 -16.469 -14.633 1 94.81 74 PHE B CA 1
ATOM 2542 C C . PHE B 1 74 ? 16.281 -17.438 -15.602 1 94.81 74 PHE B C 1
ATOM 2544 O O . PHE B 1 74 ? 16.938 -18.312 -16.172 1 94.81 74 PHE B O 1
ATOM 2551 N N . GLY B 1 75 ? 15.016 -17.297 -15.734 1 95.44 75 GLY B N 1
ATOM 2552 C CA . GLY B 1 75 ? 14.32 -18.078 -16.75 1 95.44 75 GLY B CA 1
ATOM 2553 C C . GLY B 1 75 ? 13.977 -19.469 -16.297 1 95.44 75 GLY B C 1
ATOM 2554 O O . GLY B 1 75 ? 13.695 -19.688 -15.109 1 95.44 75 GLY B O 1
ATOM 2555 N N . SER B 1 76 ? 13.867 -20.375 -17.297 1 96.88 76 SER B N 1
ATOM 2556 C CA . SER B 1 76 ? 13.312 -21.688 -16.984 1 96.88 76 SER B CA 1
ATOM 2557 C C . SER B 1 76 ? 14.406 -22.75 -16.969 1 96.88 76 SER B C 1
ATOM 2559 O O . SER B 1 76 ? 15.406 -22.625 -17.672 1 96.88 76 SER B O 1
ATOM 2561 N N . GLU B 1 77 ? 14.195 -23.75 -16.094 1 96.56 77 GLU B N 1
ATOM 2562 C CA . GLU B 1 77 ? 14.961 -24.984 -15.992 1 96.56 77 GLU B CA 1
ATOM 2563 C C . GLU B 1 77 ? 14.031 -26.188 -15.867 1 96.56 77 GLU B C 1
ATOM 2565 O O . GLU B 1 77 ? 13.164 -26.234 -14.992 1 96.56 77 GLU B O 1
ATOM 2570 N N . ARG B 1 78 ? 14.156 -27.156 -16.797 1 97.06 78 ARG B N 1
ATOM 2571 C CA . ARG B 1 78 ? 13.328 -28.359 -16.781 1 97.06 78 ARG B CA 1
ATOM 2572 C C . ARG B 1 78 ? 11.844 -28 -16.766 1 97.06 78 ARG B C 1
ATOM 2574 O O . ARG B 1 78 ? 11.094 -28.5 -15.922 1 97.06 78 ARG B O 1
ATOM 2581 N N . ALA B 1 79 ? 11.461 -27.203 -17.656 1 94.69 79 ALA B N 1
ATOM 2582 C CA . ALA B 1 79 ? 10.102 -26.672 -17.703 1 94.69 79 ALA B CA 1
ATOM 2583 C C . ALA B 1 79 ? 9.086 -27.781 -17.984 1 94.69 79 ALA B C 1
ATOM 2585 O O . ALA B 1 79 ? 7.891 -27.594 -17.75 1 94.69 79 ALA B O 1
ATOM 2586 N N . ASP B 1 80 ? 9.531 -28.891 -18.438 1 95.88 80 ASP B N 1
ATOM 2587 C CA . ASP B 1 80 ? 8.648 -30 -18.797 1 95.88 80 ASP B CA 1
ATOM 2588 C C . ASP B 1 80 ? 8.562 -31.016 -17.656 1 95.88 80 ASP B C 1
ATOM 2590 O O . ASP B 1 80 ? 7.914 -32.062 -17.781 1 95.88 80 ASP B O 1
ATOM 2594 N N . ALA B 1 81 ? 9.188 -30.719 -16.531 1 97.38 81 ALA B N 1
ATOM 2595 C CA . ALA B 1 81 ? 9.117 -31.609 -15.375 1 97.38 81 ALA B CA 1
ATOM 2596 C C . ALA B 1 81 ? 7.688 -31.719 -14.859 1 97.38 81 ALA B C 1
ATOM 2598 O O . ALA B 1 81 ? 6.852 -30.859 -15.125 1 97.38 81 ALA B O 1
ATOM 2599 N N . GLU B 1 82 ? 7.414 -32.812 -14.203 1 97.19 82 GLU B N 1
ATOM 2600 C CA . GLU B 1 82 ? 6.113 -33.062 -13.578 1 97.19 82 GLU B CA 1
ATOM 2601 C C . GLU B 1 82 ? 5.77 -31.953 -12.586 1 97.19 82 GLU B C 1
ATOM 2603 O O . GLU B 1 82 ? 4.629 -31.5 -12.539 1 97.19 82 GLU B O 1
ATOM 2608 N N . CYS B 1 83 ? 6.707 -31.609 -11.75 1 97.69 83 CYS B N 1
ATOM 2609 C CA . CYS B 1 83 ? 6.59 -30.516 -10.781 1 97.69 83 CYS B CA 1
ATOM 2610 C C . CYS B 1 83 ? 7.492 -29.344 -11.164 1 97.69 83 CYS B C 1
ATOM 2612 O O . CYS B 1 83 ? 8.688 -29.531 -11.422 1 97.69 83 CYS B O 1
ATOM 2614 N N . VAL B 1 84 ? 6.93 -28.188 -11.273 1 98.44 84 VAL B N 1
ATOM 2615 C CA . VAL B 1 84 ? 7.691 -27 -11.641 1 98.44 84 VAL B CA 1
ATOM 2616 C C . VAL B 1 84 ? 7.441 -25.891 -10.617 1 98.44 84 VAL B C 1
ATOM 2618 O O . VAL B 1 84 ? 6.293 -25.562 -10.312 1 98.44 84 VAL B O 1
ATOM 2621 N N . TRP B 1 85 ? 8.508 -25.359 -10.023 1 98.75 85 TRP B N 1
ATOM 2622 C CA . TRP B 1 85 ? 8.445 -24.188 -9.156 1 98.75 85 TRP B CA 1
ATOM 2623 C C . TRP B 1 85 ? 8.406 -22.891 -9.977 1 98.75 85 TRP B C 1
ATOM 2625 O O . TRP B 1 85 ? 9.195 -22.719 -10.906 1 98.75 85 TRP B O 1
ATOM 2635 N N . VAL B 1 86 ? 7.445 -22.031 -9.688 1 98.81 86 VAL B N 1
ATOM 2636 C CA . VAL B 1 86 ? 7.285 -20.766 -10.375 1 98.81 86 VAL B CA 1
ATOM 2637 C C . VAL B 1 86 ? 7.586 -19.609 -9.414 1 98.81 86 VAL B C 1
ATOM 2639 O O . VAL B 1 86 ? 6.887 -19.438 -8.414 1 98.81 86 VAL B O 1
ATOM 2642 N N . LEU B 1 87 ? 8.609 -18.797 -9.719 1 98.81 87 LEU B N 1
ATOM 2643 C CA . LEU B 1 87 ? 9.195 -17.891 -8.727 1 98.81 87 LEU B CA 1
ATOM 2644 C C . LEU B 1 87 ? 9.18 -16.453 -9.219 1 98.81 87 LEU B C 1
ATOM 2646 O O . LEU B 1 87 ? 9.625 -16.172 -10.336 1 98.81 87 LEU B O 1
ATOM 2650 N N . ASP B 1 88 ? 8.656 -15.578 -8.438 1 98.75 88 ASP B N 1
ATOM 2651 C CA . ASP B 1 88 ? 8.805 -14.133 -8.562 1 98.75 88 ASP B CA 1
ATOM 2652 C C . ASP B 1 88 ? 9.336 -13.516 -7.27 1 98.75 88 ASP B C 1
ATOM 2654 O O . ASP B 1 88 ? 8.57 -13.234 -6.348 1 98.75 88 ASP B O 1
ATOM 2658 N N . PRO B 1 89 ? 10.625 -13.258 -7.18 1 98.62 89 PRO B N 1
ATOM 2659 C CA . PRO B 1 89 ? 11.211 -12.797 -5.914 1 98.62 89 PRO B CA 1
ATOM 2660 C C . PRO B 1 89 ? 10.578 -11.508 -5.406 1 98.62 89 PRO B C 1
ATOM 2662 O O . PRO B 1 89 ? 10.305 -11.383 -4.207 1 98.62 89 PRO B O 1
ATOM 2665 N N . ILE B 1 90 ? 10.359 -10.547 -6.27 1 98.31 90 ILE B N 1
ATOM 2666 C CA . ILE B 1 90 ? 9.742 -9.289 -5.875 1 98.31 90 ILE B CA 1
ATOM 2667 C C . ILE B 1 90 ? 8.609 -8.945 -6.848 1 98.31 90 ILE B C 1
ATOM 2669 O O . ILE B 1 90 ? 8.836 -8.266 -7.852 1 98.31 90 ILE B O 1
ATOM 2673 N N . ASP B 1 91 ? 7.441 -9.383 -6.582 1 98.38 91 ASP B N 1
ATOM 2674 C CA . ASP B 1 91 ? 6.262 -8.852 -7.258 1 98.38 91 ASP B CA 1
ATOM 2675 C C . ASP B 1 91 ? 5.844 -7.512 -6.66 1 98.38 91 ASP B C 1
ATOM 2677 O O . ASP B 1 91 ? 5.707 -7.383 -5.441 1 98.38 91 ASP B O 1
ATOM 2681 N N . GLY B 1 92 ? 5.559 -6.527 -7.48 1 96.69 92 GLY B N 1
ATOM 2682 C CA . GLY B 1 92 ? 5.352 -5.168 -7.004 1 96.69 92 GLY B CA 1
ATOM 2683 C C . GLY B 1 92 ? 6.637 -4.371 -6.891 1 96.69 92 GLY B C 1
ATOM 2684 O O . GLY B 1 92 ? 6.918 -3.785 -5.844 1 96.69 92 GLY B O 1
ATOM 2685 N N . THR B 1 93 ? 7.379 -4.359 -7.996 1 95.44 93 THR B N 1
ATOM 2686 C CA . THR B 1 93 ? 8.688 -3.711 -8.047 1 95.44 93 THR B CA 1
ATOM 2687 C C . THR B 1 93 ? 8.562 -2.217 -7.758 1 95.44 93 THR B C 1
ATOM 2689 O O . THR B 1 93 ? 9.391 -1.644 -7.051 1 95.44 93 THR B O 1
ATOM 2692 N N . ARG B 1 94 ? 7.543 -1.572 -8.266 1 94.75 94 ARG B N 1
ATOM 2693 C CA . ARG B 1 94 ? 7.344 -0.146 -8.031 1 94.75 94 ARG B CA 1
ATOM 2694 C C . ARG B 1 94 ? 7.102 0.137 -6.551 1 94.75 94 ARG B C 1
ATOM 2696 O O . ARG B 1 94 ? 7.605 1.124 -6.012 1 94.75 94 ARG B O 1
ATOM 2703 N N . ALA B 1 95 ? 6.266 -0.683 -5.957 1 96.69 95 ALA B N 1
ATOM 2704 C CA . ALA B 1 95 ? 6.055 -0.536 -4.52 1 96.69 95 ALA B CA 1
ATOM 2705 C C . ALA B 1 95 ? 7.367 -0.703 -3.754 1 96.69 95 ALA B C 1
ATOM 2707 O O . ALA B 1 95 ? 7.66 0.07 -2.84 1 96.69 95 ALA B O 1
ATOM 2708 N N . PHE B 1 96 ? 8.18 -1.654 -4.152 1 97.06 96 PHE B N 1
ATOM 2709 C CA . PHE B 1 96 ? 9.461 -1.921 -3.516 1 97.06 96 PHE B CA 1
ATOM 2710 C C . PHE B 1 96 ? 10.375 -0.703 -3.607 1 97.06 96 PHE B C 1
ATOM 2712 O O . PHE B 1 96 ? 10.93 -0.255 -2.6 1 97.06 96 PHE B O 1
ATOM 2719 N N . ILE B 1 97 ? 10.445 -0.159 -4.762 1 94.69 97 ILE B N 1
ATOM 2720 C CA . ILE B 1 97 ? 11.344 0.962 -5.031 1 94.69 97 ILE B CA 1
ATOM 2721 C C . ILE B 1 97 ? 10.859 2.201 -4.281 1 94.69 97 ILE B C 1
ATOM 2723 O O . ILE B 1 97 ? 11.664 2.996 -3.797 1 94.69 97 ILE B O 1
ATOM 2727 N N . SER B 1 98 ? 9.547 2.326 -4.098 1 96.06 98 SER B N 1
ATOM 2728 C CA . SER B 1 98 ? 8.945 3.492 -3.457 1 96.06 98 SER B CA 1
ATOM 2729 C C . SER B 1 98 ? 8.891 3.326 -1.942 1 96.06 98 SER B C 1
ATOM 2731 O O . SER B 1 98 ? 8.367 4.188 -1.237 1 96.06 98 SER B O 1
ATOM 2733 N N . GLY B 1 99 ? 9.352 2.152 -1.457 1 96.12 99 GLY B N 1
ATOM 2734 C CA . GLY B 1 99 ? 9.391 1.914 -0.023 1 96.12 99 GLY B CA 1
ATOM 2735 C C . GLY B 1 99 ? 8.039 1.523 0.554 1 96.12 99 GLY B C 1
ATOM 2736 O O . GLY B 1 99 ? 7.836 1.595 1.768 1 96.12 99 GLY B O 1
ATOM 2737 N N . LEU B 1 100 ? 7.098 1.164 -0.281 1 96.94 100 LEU B N 1
ATOM 2738 C CA . LEU B 1 100 ? 5.762 0.789 0.166 1 96.94 100 LEU B CA 1
ATOM 2739 C C . LEU B 1 100 ? 5.703 -0.694 0.518 1 96.94 100 LEU B C 1
ATOM 2741 O O . LEU B 1 100 ? 6.32 -1.521 -0.157 1 96.94 100 LEU B O 1
ATOM 2745 N N . PRO B 1 101 ? 4.953 -1.055 1.527 1 96.69 101 PRO B N 1
ATOM 2746 C CA . PRO B 1 101 ? 4.945 -2.438 2.008 1 96.69 101 PRO B CA 1
ATOM 2747 C C . PRO B 1 101 ? 3.871 -3.291 1.339 1 96.69 101 PRO B C 1
ATOM 2749 O O . PRO B 1 101 ? 3.205 -4.086 2.006 1 96.69 101 PRO B O 1
ATOM 2752 N N . THR B 1 102 ? 3.697 -3.139 0.034 1 97.5 102 THR B N 1
ATOM 2753 C CA . THR B 1 102 ? 2.631 -3.855 -0.658 1 97.5 102 THR B CA 1
ATOM 2754 C C . THR B 1 102 ? 3.203 -4.734 -1.767 1 97.5 102 THR B C 1
ATOM 2756 O O . THR B 1 102 ? 2.49 -5.105 -2.703 1 97.5 102 THR B O 1
ATOM 2759 N N . TRP B 1 103 ? 4.5 -5.031 -1.704 1 97.75 103 TRP B N 1
ATOM 2760 C CA . TRP B 1 103 ? 5.164 -6.008 -2.561 1 97.75 103 TRP B CA 1
ATOM 2761 C C . TRP B 1 103 ? 5.301 -7.352 -1.854 1 97.75 103 TRP B C 1
ATOM 2763 O O . TRP B 1 103 ? 5.008 -7.465 -0.661 1 97.75 103 TRP B O 1
ATOM 2773 N N . GLY B 1 104 ? 5.66 -8.383 -2.607 1 98.5 104 GLY B N 1
ATOM 2774 C CA . GLY B 1 104 ? 5.879 -9.672 -1.971 1 98.5 104 GLY B CA 1
ATOM 2775 C C . GLY B 1 104 ? 6.633 -10.648 -2.85 1 98.5 104 GLY B C 1
ATOM 2776 O O . GLY B 1 104 ? 6.816 -10.406 -4.043 1 98.5 104 GLY B O 1
ATOM 2777 N N . THR B 1 105 ? 7.137 -11.727 -2.213 1 98.88 105 THR B N 1
ATOM 2778 C CA . THR B 1 105 ? 7.75 -12.859 -2.902 1 98.88 105 THR B CA 1
ATOM 2779 C C . THR B 1 105 ? 6.707 -13.922 -3.221 1 98.88 105 THR B C 1
ATOM 2781 O O . THR B 1 105 ? 5.984 -14.383 -2.33 1 98.88 105 THR B O 1
ATOM 2784 N N . LEU B 1 106 ? 6.637 -14.258 -4.48 1 98.94 106 LEU B N 1
ATOM 2785 C CA . LEU B 1 106 ? 5.688 -15.281 -4.922 1 98.94 106 LEU B CA 1
ATOM 2786 C C . LEU B 1 106 ? 6.398 -16.594 -5.207 1 98.94 106 LEU B C 1
ATOM 2788 O O . LEU B 1 106 ? 7.336 -16.641 -6.008 1 98.94 106 LEU B O 1
ATOM 2792 N N . ILE B 1 107 ? 5.961 -17.656 -4.551 1 98.94 107 ILE B N 1
ATOM 2793 C CA . ILE B 1 107 ? 6.477 -19 -4.723 1 98.94 107 ILE B CA 1
ATOM 2794 C C . ILE B 1 107 ? 5.328 -19.969 -5.027 1 98.94 107 ILE B C 1
ATOM 2796 O O . ILE B 1 107 ? 4.535 -20.297 -4.141 1 98.94 107 ILE B O 1
ATOM 2800 N N . GLY B 1 108 ? 5.258 -20.375 -6.293 1 98.75 108 GLY B N 1
ATOM 2801 C CA . GLY B 1 108 ? 4.227 -21.312 -6.707 1 98.75 108 GLY B CA 1
ATOM 2802 C C . GLY B 1 108 ? 4.777 -22.672 -7.09 1 98.75 108 GLY B C 1
ATOM 2803 O O . GLY B 1 108 ? 5.945 -22.781 -7.461 1 98.75 108 GLY B O 1
ATOM 2804 N N . LEU B 1 109 ? 3.977 -23.688 -6.922 1 98.56 109 LEU B N 1
ATOM 2805 C CA . LEU B 1 109 ? 4.27 -25.047 -7.387 1 98.56 109 LEU B CA 1
ATOM 2806 C C . LEU B 1 109 ? 3.176 -25.547 -8.32 1 98.56 109 LEU B C 1
ATOM 2808 O O . LEU B 1 109 ? 1.989 -25.469 -7.992 1 98.56 109 LEU B O 1
ATOM 2812 N N . THR B 1 110 ? 3.586 -25.969 -9.492 1 98.19 110 THR B N 1
ATOM 2813 C CA . THR B 1 110 ? 2.633 -26.594 -10.398 1 98.19 110 THR B CA 1
ATOM 2814 C C . THR B 1 110 ? 2.871 -28.094 -10.484 1 98.19 110 THR B C 1
ATOM 2816 O O . THR B 1 110 ? 3.996 -28.562 -10.297 1 98.19 110 THR B O 1
ATOM 2819 N N . HIS B 1 111 ? 1.887 -28.844 -10.633 1 97.88 111 HIS B N 1
ATOM 2820 C CA . HIS B 1 111 ? 1.881 -30.266 -10.961 1 97.88 111 HIS B CA 1
ATOM 2821 C C . HIS B 1 111 ? 1.163 -30.531 -12.281 1 97.88 111 HIS B C 1
ATOM 2823 O O . HIS B 1 111 ? -0.049 -30.328 -12.383 1 97.88 111 HIS B O 1
ATOM 2829 N N . HIS B 1 112 ? 1.934 -31 -13.273 1 97 112 HIS B N 1
ATOM 2830 C CA . HIS B 1 112 ? 1.41 -31.188 -14.625 1 97 112 HIS B CA 1
ATOM 2831 C C . HIS B 1 112 ? 0.713 -29.922 -15.125 1 97 112 HIS B C 1
ATOM 2833 O O . HIS B 1 112 ? -0.398 -29.984 -15.648 1 97 112 HIS B O 1
ATOM 2839 N N . GLY B 1 113 ? 1.282 -28.766 -14.742 1 96.5 113 GLY B N 1
ATOM 2840 C CA . GLY B 1 113 ? 0.825 -27.5 -15.281 1 96.5 113 GLY B CA 1
ATOM 2841 C C . GLY B 1 113 ? -0.224 -26.812 -14.414 1 96.5 113 GLY B C 1
ATOM 2842 O O . GLY B 1 113 ? -0.517 -25.641 -14.594 1 96.5 113 GLY B O 1
ATOM 2843 N N . ALA B 1 114 ? -0.781 -27.594 -13.477 1 97.62 114 ALA B N 1
ATOM 2844 C CA . ALA B 1 114 ? -1.793 -27.031 -12.586 1 97.62 114 ALA B CA 1
ATOM 2845 C C . ALA B 1 114 ? -1.159 -26.484 -11.312 1 97.62 114 ALA B C 1
ATOM 2847 O O . ALA B 1 114 ? -0.291 -27.141 -10.719 1 97.62 114 ALA B O 1
ATOM 2848 N N . ALA B 1 115 ? -1.59 -25.297 -10.914 1 98.5 115 ALA B N 1
ATOM 2849 C CA . ALA B 1 115 ? -1.095 -24.734 -9.656 1 98.5 115 ALA B CA 1
ATOM 2850 C C . ALA B 1 115 ? -1.623 -25.516 -8.461 1 98.5 115 ALA B C 1
ATOM 2852 O O . ALA B 1 115 ? -2.836 -25.609 -8.25 1 98.5 115 ALA B O 1
ATOM 2853 N N . VAL B 1 116 ? -0.72 -26.031 -7.625 1 97.88 116 VAL B N 1
ATOM 2854 C CA . VAL B 1 116 ? -1.19 -26.938 -6.582 1 97.88 116 VAL B CA 1
ATOM 2855 C C . VAL B 1 116 ? -0.844 -26.359 -5.207 1 97.88 116 VAL B C 1
ATOM 2857 O O . VAL B 1 116 ? -1.431 -26.766 -4.199 1 97.88 116 VAL B O 1
ATOM 2860 N N . ARG B 1 117 ? 0.135 -25.5 -5.121 1 98.38 117 ARG B N 1
ATOM 2861 C CA . ARG B 1 117 ? 0.502 -24.812 -3.885 1 98.38 117 ARG B CA 1
ATOM 2862 C C . ARG B 1 117 ? 1.063 -23.422 -4.172 1 98.38 117 ARG B C 1
ATOM 2864 O O . ARG B 1 117 ? 1.712 -23.203 -5.199 1 98.38 117 ARG B O 1
ATOM 2871 N N . GLY B 1 118 ? 0.779 -22.516 -3.291 1 98.75 118 GLY B N 1
ATOM 2872 C CA . GLY B 1 118 ? 1.262 -21.156 -3.443 1 98.75 118 GLY B CA 1
ATOM 2873 C C . GLY B 1 118 ? 1.561 -20.484 -2.119 1 98.75 118 GLY B C 1
ATOM 2874 O O . GLY B 1 118 ? 0.938 -20.797 -1.103 1 98.75 118 GLY B O 1
ATOM 2875 N N . LEU B 1 119 ? 2.543 -19.594 -2.174 1 98.88 119 LEU B N 1
ATOM 2876 C CA . LEU B 1 119 ? 2.945 -18.781 -1.022 1 98.88 119 LEU B CA 1
ATOM 2877 C C . LEU B 1 119 ? 3.303 -17.375 -1.448 1 98.88 119 LEU B C 1
ATOM 2879 O O . LEU B 1 119 ? 4.039 -17.172 -2.418 1 98.88 119 LEU B O 1
ATOM 2883 N N . MET B 1 120 ? 2.66 -16.438 -0.865 1 98.94 120 MET B N 1
ATOM 2884 C CA . MET B 1 120 ? 3.059 -15.047 -0.949 1 98.94 120 MET B CA 1
ATOM 2885 C C . MET B 1 120 ? 3.666 -14.57 0.367 1 98.94 120 MET B C 1
ATOM 2887 O O . MET B 1 120 ? 3.021 -14.641 1.414 1 98.94 120 MET B O 1
ATOM 2891 N N . HIS B 1 121 ? 4.926 -14.133 0.313 1 98.88 121 HIS B N 1
ATOM 2892 C CA . HIS B 1 121 ? 5.648 -13.688 1.496 1 98.88 121 HIS B CA 1
ATOM 2893 C C . HIS B 1 121 ? 5.957 -12.195 1.416 1 98.88 121 HIS B C 1
ATOM 2895 O O . HIS B 1 121 ? 6.566 -11.734 0.449 1 98.88 121 HIS B O 1
ATOM 2901 N N . GLN B 1 122 ? 5.422 -11.43 2.32 1 98.38 122 GLN B N 1
ATOM 2902 C CA . GLN B 1 122 ? 5.848 -10.055 2.547 1 98.38 122 GLN B CA 1
ATOM 2903 C C . GLN B 1 122 ? 6.836 -9.969 3.707 1 98.38 122 GLN B C 1
ATOM 2905 O O . GLN B 1 122 ? 6.43 -9.836 4.863 1 98.38 122 GLN B O 1
ATOM 2910 N N . PRO B 1 123 ? 8.094 -9.961 3.393 1 96.94 123 PRO B N 1
ATOM 2911 C CA . PRO B 1 123 ? 9.078 -10.156 4.461 1 96.94 123 PRO B CA 1
ATOM 2912 C C . PRO B 1 123 ? 9.188 -8.945 5.391 1 96.94 123 PRO B C 1
ATOM 2914 O O . PRO B 1 123 ? 9.539 -9.094 6.562 1 96.94 123 PRO B O 1
ATOM 2917 N N . TYR B 1 124 ? 8.891 -7.773 4.969 1 96.25 124 TYR B N 1
ATOM 2918 C CA . TYR B 1 124 ? 8.953 -6.598 5.828 1 96.25 124 TYR B CA 1
ATOM 2919 C C . TYR B 1 124 ? 7.867 -6.641 6.895 1 96.25 124 TYR B C 1
ATOM 2921 O O . TYR B 1 124 ? 8.109 -6.273 8.047 1 96.25 124 TYR B O 1
ATOM 2929 N N . LEU B 1 125 ? 6.695 -7.082 6.531 1 95.81 125 LEU B N 1
ATOM 2930 C CA . LEU B 1 125 ? 5.582 -7.188 7.469 1 95.81 125 LEU B CA 1
ATOM 2931 C C . LEU B 1 125 ? 5.625 -8.516 8.219 1 95.81 125 LEU B C 1
ATOM 2933 O O . LEU B 1 125 ? 4.938 -8.688 9.227 1 95.81 125 LEU B O 1
ATOM 2937 N N . GLY B 1 126 ? 6.348 -9.438 7.645 1 96 126 GLY B N 1
ATOM 2938 C CA . GLY B 1 126 ? 6.367 -10.773 8.219 1 96 126 GLY B CA 1
ATOM 2939 C C . GLY B 1 126 ? 5.086 -11.547 7.973 1 96 126 GLY B C 1
ATOM 2940 O O . GLY B 1 126 ? 4.664 -12.344 8.82 1 96 126 GLY B O 1
ATOM 2941 N N . GLU B 1 127 ? 4.465 -11.312 6.883 1 97.75 127 GLU B N 1
ATOM 2942 C CA . GLU B 1 127 ? 3.225 -12 6.539 1 97.75 127 GLU B CA 1
ATOM 2943 C C . GLU B 1 127 ? 3.465 -13.07 5.48 1 97.75 127 GLU B C 1
ATOM 2945 O O . GLU B 1 127 ? 4.129 -12.82 4.473 1 97.75 127 GLU B O 1
ATOM 2950 N N . ARG B 1 128 ? 2.953 -14.227 5.758 1 98.62 128 ARG B N 1
ATOM 2951 C CA . ARG B 1 128 ? 3.004 -15.32 4.793 1 98.62 128 ARG B CA 1
ATOM 2952 C C . ARG B 1 128 ? 1.604 -15.844 4.492 1 98.62 128 ARG B C 1
ATOM 2954 O O . ARG B 1 128 ? 0.932 -16.375 5.375 1 98.62 128 ARG B O 1
ATOM 2961 N N . PHE B 1 129 ? 1.187 -15.688 3.299 1 98.81 129 PHE B N 1
ATOM 2962 C CA . PHE B 1 129 ? -0.065 -16.266 2.816 1 98.81 129 PHE B CA 1
ATOM 2963 C C . PHE B 1 129 ? 0.186 -17.578 2.088 1 98.81 129 PHE B C 1
ATOM 2965 O O . PHE B 1 129 ? 1.012 -17.641 1.176 1 98.81 129 PHE B O 1
ATOM 2972 N N . LEU B 1 130 ? -0.515 -18.578 2.514 1 98.56 130 LEU B N 1
ATOM 2973 C CA . LEU B 1 130 ? -0.307 -19.906 1.951 1 98.56 130 LEU B CA 1
ATOM 2974 C C . LEU B 1 130 ? -1.63 -20.516 1.51 1 98.56 130 LEU B C 1
ATOM 2976 O O . LEU B 1 130 ? -2.662 -20.312 2.148 1 98.56 130 LEU B O 1
ATOM 2980 N N . GLY B 1 131 ? -1.523 -21.281 0.417 1 98.56 131 GLY B N 1
ATOM 2981 C CA . GLY B 1 131 ? -2.693 -22.016 -0.034 1 98.56 131 GLY B CA 1
ATOM 2982 C C . GLY B 1 131 ? -2.348 -23.266 -0.83 1 98.56 131 GLY B C 1
ATOM 2983 O O . GLY B 1 131 ? -1.3 -23.328 -1.476 1 98.56 131 GLY B O 1
ATOM 2984 N N . ASP B 1 132 ? -3.297 -24.266 -0.808 1 98.19 132 ASP B N 1
ATOM 2985 C CA . ASP B 1 132 ? -3.131 -25.5 -1.579 1 98.19 132 ASP B CA 1
ATOM 2986 C C . ASP B 1 132 ? -4.34 -25.75 -2.475 1 98.19 132 ASP B C 1
ATOM 2988 O O . ASP B 1 132 ? -4.574 -26.875 -2.91 1 98.19 132 ASP B O 1
ATOM 2992 N N . GLY B 1 133 ? -5.082 -24.75 -2.709 1 98.12 133 GLY B N 1
ATOM 2993 C CA . GLY B 1 133 ? -6.266 -24.875 -3.541 1 98.12 133 GLY B CA 1
ATOM 2994 C C . GLY B 1 133 ? -7.48 -25.375 -2.777 1 98.12 133 GLY B C 1
ATOM 2995 O O . GLY B 1 133 ? -8.617 -25.219 -3.238 1 98.12 133 GLY B O 1
ATOM 2996 N N . LYS B 1 134 ? -7.297 -25.906 -1.586 1 98.31 134 LYS B N 1
ATOM 2997 C CA . LYS B 1 134 ? -8.383 -26.391 -0.746 1 98.31 134 LYS B CA 1
ATOM 2998 C C . LYS B 1 134 ? -8.5 -25.578 0.536 1 98.31 134 LYS B C 1
ATOM 3000 O O . LYS B 1 134 ? -9.609 -25.297 1.006 1 98.31 134 LYS B O 1
ATOM 3005 N N . THR B 1 135 ? -7.426 -25.234 1.121 1 98.44 135 THR B N 1
ATOM 3006 C CA . THR B 1 135 ? -7.344 -24.391 2.309 1 98.44 135 THR B CA 1
ATOM 3007 C C . THR B 1 135 ? -6.305 -23.297 2.123 1 98.44 135 THR B C 1
ATOM 3009 O O . THR B 1 135 ? -5.418 -23.406 1.275 1 98.44 135 THR B O 1
ATOM 3012 N N . ALA B 1 136 ? -6.43 -22.266 2.809 1 98.69 136 ALA B N 1
ATOM 3013 C CA . ALA B 1 136 ? -5.484 -21.156 2.811 1 98.69 136 ALA B CA 1
ATOM 3014 C C . ALA B 1 136 ? -5.367 -20.531 4.203 1 98.69 136 ALA B C 1
ATOM 3016 O O . ALA B 1 136 ? -6.32 -20.562 4.984 1 98.69 136 ALA B O 1
ATOM 3017 N N . SER B 1 137 ? -4.23 -20 4.508 1 98.56 137 SER B N 1
ATOM 3018 C CA . SER B 1 137 ? -3.988 -19.375 5.801 1 98.56 137 SER B CA 1
ATOM 3019 C C . SER B 1 137 ? -2.959 -18.25 5.688 1 98.56 137 SER B C 1
ATOM 3021 O O . SER B 1 137 ? -2.273 -18.141 4.668 1 98.56 137 SER B O 1
ATOM 3023 N N . VAL B 1 138 ? -2.967 -17.406 6.637 1 98.38 138 VAL B N 1
ATOM 3024 C CA . VAL B 1 138 ? -1.939 -16.391 6.77 1 98.38 138 VAL B CA 1
ATOM 3025 C C . VAL B 1 138 ? -1.234 -16.531 8.117 1 98.38 138 VAL B C 1
ATOM 3027 O O . VAL B 1 138 ? -1.877 -16.781 9.133 1 98.38 138 VAL B O 1
ATOM 3030 N N . ARG B 1 139 ? 0.048 -16.469 8.016 1 97.25 139 ARG B N 1
ATOM 3031 C CA . ARG B 1 139 ? 0.882 -16.391 9.211 1 97.25 139 ARG B CA 1
ATOM 3032 C C . ARG B 1 139 ? 1.507 -15.016 9.367 1 97.25 139 ARG B C 1
ATOM 3034 O O . ARG B 1 139 ? 2.043 -14.461 8.398 1 97.25 139 ARG B O 1
ATOM 3041 N N . SER B 1 140 ? 1.363 -14.477 10.516 1 93.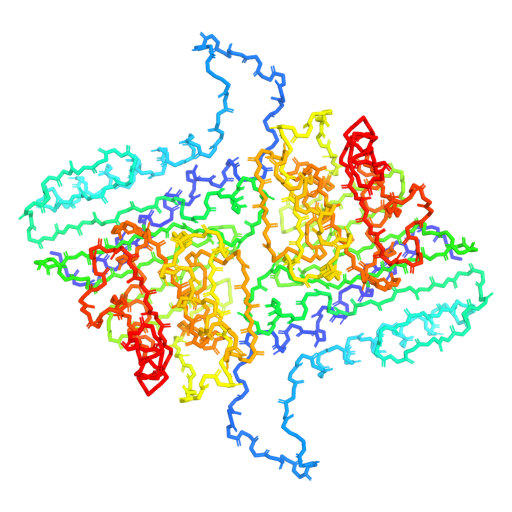5 140 SER B N 1
ATOM 3042 C CA . SER B 1 140 ? 1.937 -13.188 10.867 1 93.5 140 SER B CA 1
ATOM 3043 C C . SER B 1 140 ? 2.523 -13.203 12.273 1 93.5 140 SER B C 1
ATOM 3045 O O . SER B 1 140 ? 2.633 -14.266 12.891 1 93.5 140 SER B O 1
ATOM 3047 N N . ALA B 1 141 ? 2.994 -12.031 12.711 1 86.25 141 ALA B N 1
ATOM 3048 C CA . ALA B 1 141 ? 3.559 -11.938 14.055 1 86.25 141 ALA B CA 1
ATOM 3049 C C . ALA B 1 141 ? 2.529 -12.32 15.109 1 86.25 141 ALA B C 1
ATOM 3051 O O . ALA B 1 141 ? 2.889 -12.758 16.203 1 86.25 141 ALA B O 1
ATOM 3052 N N . THR B 1 142 ? 1.283 -12.234 14.727 1 86.56 142 THR B N 1
ATOM 3053 C CA . THR B 1 142 ? 0.221 -12.492 15.695 1 86.56 142 THR B CA 1
ATOM 3054 C C . THR B 1 142 ? -0.232 -13.945 15.633 1 86.56 142 THR B C 1
ATOM 3056 O O . THR B 1 142 ? -1.111 -14.359 16.391 1 86.56 142 THR B O 1
ATOM 3059 N N . GLY B 1 143 ? 0.312 -14.719 14.719 1 92.81 143 GLY B N 1
ATOM 3060 C CA . GLY B 1 143 ? -0.037 -16.125 14.609 1 92.81 143 GLY B CA 1
ATOM 3061 C C . GLY B 1 143 ? -0.585 -16.5 13.242 1 92.81 143 GLY B C 1
ATOM 3062 O O . GLY B 1 143 ? -0.373 -15.773 12.266 1 92.81 143 GLY B O 1
ATOM 3063 N N . GLU B 1 144 ? -1.136 -17.719 13.219 1 96.12 144 GLU B N 1
ATOM 3064 C CA . GLU B 1 144 ? -1.7 -18.234 11.977 1 96.12 144 GLU B CA 1
ATOM 3065 C C . GLU B 1 144 ? -3.227 -18.219 12.016 1 96.12 144 GLU B C 1
ATOM 3067 O O . GLU B 1 144 ? -3.828 -18.562 13.039 1 96.12 144 GLU B O 1
ATOM 3072 N N . ARG B 1 145 ? -3.836 -17.812 10.961 1 95.69 145 ARG B N 1
ATOM 3073 C CA . ARG B 1 145 ? -5.293 -17.812 10.859 1 95.69 145 ARG B CA 1
ATOM 3074 C C . ARG B 1 145 ? -5.734 -18.297 9.477 1 95.69 145 ARG B C 1
ATOM 3076 O O . ARG B 1 145 ? -5.066 -18.031 8.477 1 95.69 145 ARG B O 1
ATOM 3083 N N . PRO B 1 146 ? -6.867 -19 9.453 1 97.75 146 PRO B N 1
ATOM 3084 C CA . PRO B 1 146 ? -7.41 -19.375 8.148 1 97.75 146 PRO B CA 1
ATOM 3085 C C . PRO B 1 146 ? -7.879 -18.172 7.328 1 97.75 146 PRO B C 1
ATOM 3087 O O . PRO B 1 146 ? -8.266 -17.141 7.895 1 97.75 146 PRO B O 1
ATOM 3090 N N . LEU B 1 147 ? -7.766 -18.266 6.094 1 98.12 147 LEU B N 1
ATOM 3091 C CA . LEU B 1 147 ? -8.266 -17.25 5.168 1 98.12 147 LEU B CA 1
ATOM 3092 C C . LEU B 1 147 ? -9.609 -17.672 4.582 1 98.12 147 LEU B C 1
ATOM 3094 O O . LEU B 1 147 ? -9.805 -18.828 4.242 1 98.12 147 LEU B O 1
ATOM 3098 N N . HIS B 1 148 ? -10.492 -16.75 4.488 1 98.25 148 HIS B N 1
ATOM 3099 C CA . HIS B 1 148 ? -11.781 -16.938 3.826 1 98.25 148 HIS B CA 1
ATOM 3100 C C . HIS B 1 148 ? -12.188 -15.68 3.055 1 98.25 148 HIS B C 1
ATOM 3102 O O . HIS B 1 148 ? -12.18 -14.578 3.605 1 98.25 148 HIS B O 1
ATOM 3108 N N . THR B 1 149 ? -12.5 -15.906 1.829 1 98.19 149 THR B N 1
ATOM 3109 C CA . THR B 1 149 ? -13.055 -14.789 1.068 1 98.19 149 THR B CA 1
ATOM 3110 C C . THR B 1 149 ? -14.43 -14.406 1.593 1 98.19 149 THR B C 1
ATOM 3112 O O . THR B 1 149 ? -15.062 -15.172 2.328 1 98.19 149 THR B O 1
ATOM 3115 N N . ARG B 1 150 ? -14.859 -13.227 1.33 1 95 150 ARG B N 1
ATOM 3116 C CA . ARG B 1 150 ? -16.172 -12.797 1.795 1 95 150 ARG B CA 1
ATOM 3117 C C . ARG B 1 150 ? -17.219 -12.961 0.699 1 95 150 ARG B C 1
ATOM 3119 O O . ARG B 1 150 ? -16.906 -12.836 -0.487 1 95 150 ARG B O 1
ATOM 3126 N N . ARG B 1 151 ? -18.422 -13.227 1.114 1 94.44 151 ARG B N 1
ATOM 3127 C CA . ARG B 1 151 ? -19.547 -13.383 0.199 1 94.44 151 ARG B CA 1
ATOM 3128 C C . ARG B 1 151 ? -20.016 -12.031 -0.328 1 94.44 151 ARG B C 1
ATOM 3130 O O . ARG B 1 151 ? -20.266 -11.109 0.451 1 94.44 151 ARG B O 1
ATOM 3137 N N . ASN B 1 152 ? -20.016 -11.828 -1.587 1 95.25 152 ASN B N 1
ATOM 3138 C CA . ASN B 1 152 ? -20.547 -10.688 -2.324 1 95.25 152 ASN B CA 1
ATOM 3139 C C . ASN B 1 152 ? -20.891 -11.062 -3.762 1 95.25 152 ASN B C 1
ATOM 3141 O O . ASN B 1 152 ? -20.016 -11.422 -4.547 1 95.25 152 ASN B O 1
ATOM 3145 N N . GLU B 1 153 ? -22.156 -10.906 -4.129 1 95.19 153 GLU B N 1
ATOM 3146 C CA . GLU B 1 153 ? -22.562 -11.336 -5.461 1 95.19 153 GLU B CA 1
ATOM 3147 C C . GLU B 1 153 ? -22.734 -10.141 -6.398 1 95.19 153 GLU B C 1
ATOM 3149 O O . GLU B 1 153 ? -22.875 -10.312 -7.613 1 95.19 153 GLU B O 1
ATOM 3154 N N . ALA B 1 154 ? -22.688 -8.953 -5.883 1 97.12 154 ALA B N 1
ATOM 3155 C CA . ALA B 1 154 ? -23.062 -7.773 -6.656 1 97.12 154 ALA B CA 1
ATOM 3156 C C . ALA B 1 154 ? -21.844 -6.875 -6.891 1 97.12 154 ALA B C 1
ATOM 3158 O O . ALA B 1 154 ? -21.172 -6.473 -5.941 1 97.12 154 ALA B O 1
ATOM 3159 N N . LEU B 1 155 ? -21.656 -6.527 -8.164 1 97.88 155 LEU B N 1
ATOM 3160 C CA . LEU B 1 155 ? -20.578 -5.613 -8.523 1 97.88 155 LEU B CA 1
ATOM 3161 C C . LEU B 1 155 ? -20.719 -4.289 -7.777 1 97.88 155 LEU B C 1
ATOM 3163 O O . LEU B 1 155 ? -19.719 -3.719 -7.324 1 97.88 155 LEU B O 1
ATOM 3167 N N . GLY B 1 156 ? -21.938 -3.83 -7.609 1 97.94 156 GLY B N 1
ATOM 3168 C CA . GLY B 1 156 ? -22.203 -2.547 -6.98 1 97.94 156 GLY B CA 1
ATOM 3169 C C . GLY B 1 156 ? -21.781 -2.498 -5.523 1 97.94 156 GLY B C 1
ATOM 3170 O O . GLY B 1 156 ? -21.672 -1.418 -4.941 1 97.94 156 GLY B O 1
ATOM 3171 N N . ASN B 1 157 ? -21.516 -3.641 -4.906 1 96.81 157 ASN B N 1
ATOM 3172 C CA . ASN B 1 157 ? -21.062 -3.73 -3.518 1 96.81 157 ASN B CA 1
ATOM 3173 C C . ASN B 1 157 ? -19.609 -4.148 -3.426 1 96.81 157 ASN B C 1
ATOM 3175 O O . ASN B 1 157 ? -19.094 -4.375 -2.33 1 96.81 157 ASN B O 1
ATOM 3179 N N . ALA B 1 158 ? -18.906 -4.219 -4.574 1 98.06 158 ALA B N 1
ATOM 3180 C CA . ALA B 1 158 ? -17.594 -4.852 -4.621 1 98.06 158 ALA B CA 1
ATOM 3181 C C . ALA B 1 158 ? -16.484 -3.82 -4.434 1 98.06 158 ALA B C 1
ATOM 3183 O O . ALA B 1 158 ? -16.531 -2.729 -5.008 1 98.06 158 ALA B O 1
ATOM 3184 N N . ILE B 1 159 ? -15.578 -4.145 -3.572 1 97.88 159 ILE B N 1
ATOM 3185 C CA . ILE B 1 159 ? -14.281 -3.469 -3.576 1 97.88 159 ILE B CA 1
ATOM 3186 C C . ILE B 1 159 ? -13.383 -4.078 -4.648 1 97.88 159 ILE B C 1
ATOM 3188 O O . ILE B 1 159 ? -13.016 -5.254 -4.57 1 97.88 159 ILE B O 1
ATOM 3192 N N . LEU B 1 160 ? -13.062 -3.256 -5.691 1 98.38 160 LEU B N 1
ATOM 3193 C CA . LEU B 1 160 ? -12.25 -3.688 -6.824 1 98.38 160 LEU B CA 1
ATOM 3194 C C . LEU B 1 160 ? -10.812 -3.199 -6.68 1 98.38 160 LEU B C 1
ATOM 3196 O O . LEU B 1 160 ? -10.578 -2.061 -6.27 1 98.38 160 LEU B O 1
ATOM 3200 N N . ALA B 1 161 ? -9.859 -4.086 -6.973 1 98.25 161 ALA B N 1
ATOM 3201 C CA . ALA B 1 161 ? -8.461 -3.678 -6.945 1 98.25 161 ALA B CA 1
ATOM 3202 C C . ALA B 1 161 ? -7.77 -3.984 -8.273 1 98.25 161 ALA B C 1
ATOM 3204 O O . ALA B 1 161 ? -8.125 -4.953 -8.945 1 98.25 161 ALA B O 1
ATOM 3205 N N . THR B 1 162 ? -6.848 -3.205 -8.641 1 97.31 162 THR B N 1
ATOM 3206 C CA . THR B 1 162 ? -5.898 -3.412 -9.734 1 97.31 162 THR B CA 1
ATOM 3207 C C . THR B 1 162 ? -4.59 -2.68 -9.453 1 97.31 162 THR B C 1
ATOM 3209 O O . THR B 1 162 ? -4.559 -1.724 -8.68 1 97.31 162 THR B O 1
ATOM 3212 N N . THR B 1 163 ? -3.51 -3.09 -10.008 1 94.94 163 THR B N 1
ATOM 3213 C CA . THR B 1 163 ? -2.201 -2.49 -9.766 1 94.94 163 THR B CA 1
ATOM 3214 C C . THR B 1 163 ? -2.15 -1.064 -10.305 1 94.94 163 THR B C 1
ATOM 3216 O O . THR B 1 163 ? -1.762 -0.138 -9.594 1 94.94 163 THR B O 1
ATOM 3219 N N . ASP B 1 164 ? -2.529 -0.883 -11.523 1 93.81 164 ASP B N 1
ATOM 3220 C CA . ASP B 1 164 ? -2.432 0.381 -12.25 1 93.81 164 ASP B CA 1
ATOM 3221 C C . ASP B 1 164 ? -3.488 0.466 -13.344 1 93.81 164 ASP B C 1
ATOM 3223 O O . ASP B 1 164 ? -3.668 -0.479 -14.117 1 93.81 164 ASP B O 1
ATOM 3227 N N . PRO B 1 165 ? -4.254 1.565 -13.32 1 91.19 165 PRO B N 1
ATOM 3228 C CA . PRO B 1 165 ? -5.262 1.676 -14.375 1 91.19 165 PRO B CA 1
ATOM 3229 C C . PRO B 1 165 ? -4.648 1.697 -15.773 1 91.19 165 PRO B C 1
ATOM 3231 O O . PRO B 1 165 ? -5.348 1.443 -16.766 1 91.19 165 PRO B O 1
ATOM 3234 N N . ARG B 1 166 ? -3.375 1.897 -15.906 1 90.75 166 ARG B N 1
ATOM 3235 C CA . ARG B 1 166 ? -2.695 1.996 -17.203 1 90.75 166 ARG B CA 1
ATOM 3236 C C . ARG B 1 166 ? -2.223 0.626 -17.672 1 90.75 166 ARG B C 1
ATOM 3238 O O . ARG B 1 166 ? -1.604 0.511 -1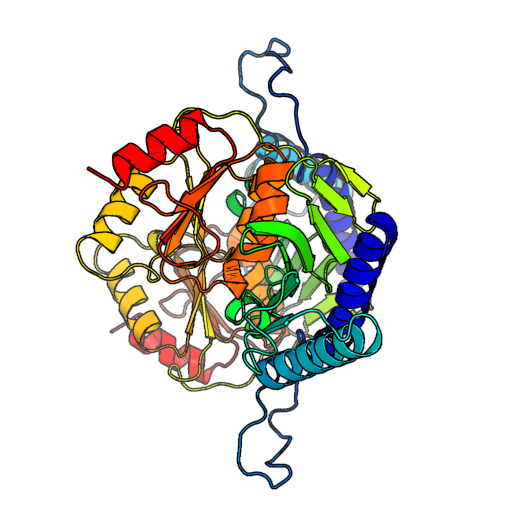8.734 1 90.75 166 ARG B O 1
ATOM 3245 N N . LEU B 1 167 ? -2.465 -0.424 -16.891 1 93 167 LEU B N 1
ATOM 3246 C CA . LEU B 1 167 ? -2.059 -1.782 -17.25 1 93 167 LEU B CA 1
ATOM 3247 C C . LEU B 1 167 ? -2.783 -2.264 -18.5 1 93 167 LEU B C 1
ATOM 3249 O O . LEU B 1 167 ? -2.355 -3.229 -19.125 1 93 167 LEU B O 1
ATOM 3253 N N . PHE B 1 168 ? -3.887 -1.642 -18.781 1 96.75 168 PHE B N 1
ATOM 3254 C CA . PHE B 1 168 ? -4.789 -2.131 -19.812 1 96.75 168 PHE B CA 1
ATOM 3255 C C . PHE B 1 168 ? -4.508 -1.443 -21.156 1 96.75 168 PHE B C 1
ATOM 3257 O O . PHE B 1 168 ? -4.473 -0.214 -21.219 1 96.75 168 PHE B O 1
ATOM 3264 N N . ALA B 1 169 ? -4.34 -2.307 -22.094 1 96.31 169 ALA B N 1
ATOM 3265 C CA . ALA B 1 169 ? -4.066 -1.768 -23.422 1 96.31 169 ALA B CA 1
ATOM 3266 C C . ALA B 1 169 ? -5.207 -0.876 -23.906 1 96.31 169 ALA B C 1
ATOM 3268 O O . ALA B 1 169 ? -6.379 -1.225 -23.75 1 96.31 169 ALA B O 1
ATOM 3269 N N . GLU B 1 170 ? -4.855 0.313 -24.469 1 94.94 170 GLU B N 1
ATOM 3270 C CA . GLU B 1 170 ? -5.875 1.213 -25 1 94.94 170 GLU B CA 1
ATOM 3271 C C . GLU B 1 170 ? -6.801 0.487 -25.969 1 94.94 170 GLU B C 1
ATOM 3273 O O . GLU B 1 170 ? -6.371 -0.42 -26.688 1 94.94 170 GLU B O 1
ATOM 3278 N N . GLY B 1 171 ? -8.016 0.959 -26.031 1 95.94 171 GLY B N 1
ATOM 3279 C CA . GLY B 1 171 ? -9.023 0.294 -26.844 1 95.94 171 GLY B CA 1
ATOM 3280 C C . GLY B 1 171 ? -9.977 -0.557 -26.031 1 95.94 171 GLY B C 1
ATOM 3281 O O . GLY B 1 171 ? -10.523 -0.095 -25.031 1 95.94 171 GLY B O 1
ATOM 3282 N N . GLU B 1 172 ? -10.141 -1.76 -26.516 1 95.31 172 GLU B N 1
ATOM 3283 C CA . GLU B 1 172 ? -11.18 -2.617 -25.953 1 95.31 172 GLU B CA 1
ATOM 3284 C C . GLU B 1 172 ? -10.828 -3.035 -24.531 1 95.31 172 GLU B C 1
ATOM 3286 O O . GLU B 1 172 ? -11.688 -3.02 -23.641 1 95.31 172 GLU B O 1
ATOM 3291 N N . GLU B 1 173 ? -9.609 -3.439 -24.312 1 96.62 173 GLU B N 1
ATOM 3292 C CA . GLU B 1 173 ? -9.188 -3.922 -23 1 96.62 173 GLU B CA 1
ATOM 3293 C C . GLU B 1 173 ? -9.383 -2.85 -21.922 1 96.62 173 GLU B C 1
ATOM 3295 O O . GLU B 1 173 ? -9.977 -3.109 -20.875 1 96.62 173 GLU B O 1
ATOM 3300 N N . ALA B 1 174 ? -8.93 -1.647 -22.219 1 97.19 174 ALA B N 1
ATOM 3301 C CA . ALA B 1 174 ? -9.07 -0.528 -21.297 1 97.19 174 ALA B CA 1
ATOM 3302 C C . ALA B 1 174 ? -10.539 -0.171 -21.094 1 97.19 174 ALA B C 1
ATOM 3304 O O . ALA B 1 174 ? -10.953 0.151 -19.969 1 97.19 174 ALA B O 1
ATOM 3305 N N . GLU B 1 175 ? -11.297 -0.157 -22.109 1 97.31 175 GLU B N 1
ATOM 3306 C CA . GLU B 1 175 ? -12.711 0.175 -22.016 1 97.31 175 GLU B CA 1
ATOM 3307 C C . GLU B 1 175 ? -13.469 -0.83 -21.156 1 97.31 175 GLU B C 1
ATOM 3309 O O . GLU B 1 175 ? -14.328 -0.449 -20.359 1 97.31 175 GLU B O 1
ATOM 3314 N N . ARG B 1 176 ? -13.172 -2.076 -21.344 1 97.75 176 ARG B N 1
ATOM 3315 C CA . ARG B 1 176 ? -13.812 -3.117 -20.547 1 97.75 176 ARG B CA 1
ATOM 3316 C C . ARG B 1 176 ? -13.484 -2.955 -19.078 1 97.75 176 ARG B C 1
ATOM 3318 O O . ARG B 1 176 ? -14.367 -3.08 -18.219 1 97.75 176 ARG B O 1
ATOM 3325 N N . PHE B 1 177 ? -12.234 -2.643 -18.812 1 98.06 177 PHE B N 1
ATOM 3326 C CA . PHE B 1 177 ? -11.867 -2.406 -17.422 1 98.06 177 PHE B CA 1
ATOM 3327 C C . PHE B 1 177 ? -12.609 -1.198 -16.859 1 98.06 177 PHE B C 1
ATOM 3329 O O . PHE B 1 177 ? -13.141 -1.25 -15.75 1 98.06 177 PHE B O 1
ATOM 3336 N N . ARG B 1 178 ? -12.641 -0.12 -17.641 1 97.12 178 ARG B N 1
ATOM 3337 C CA . ARG B 1 178 ? -13.328 1.083 -17.172 1 97.12 178 ARG B CA 1
ATOM 3338 C C . ARG B 1 178 ? -14.797 0.797 -16.891 1 97.12 178 ARG B C 1
ATOM 3340 O O . ARG B 1 178 ? -15.359 1.34 -15.938 1 97.12 178 ARG B O 1
ATOM 3347 N N . THR B 1 179 ? -15.375 0.002 -17.672 1 98.12 179 THR B N 1
ATOM 3348 C CA . THR B 1 179 ? -16.781 -0.348 -17.484 1 98.12 179 THR B CA 1
ATOM 3349 C C . THR B 1 179 ? -17 -1.075 -16.172 1 98.12 179 THR B C 1
ATOM 3351 O O . THR B 1 179 ? -17.875 -0.707 -15.383 1 98.12 179 THR B O 1
ATOM 3354 N N . ILE B 1 180 ? -16.203 -2.068 -15.898 1 98.38 180 ILE B N 1
ATOM 3355 C CA . ILE B 1 180 ? -16.406 -2.836 -14.672 1 98.38 180 ILE B CA 1
ATOM 3356 C C . ILE B 1 180 ? -16.031 -1.98 -13.461 1 98.38 180 ILE B C 1
ATOM 3358 O O . ILE B 1 180 ? -16.672 -2.068 -12.414 1 98.38 180 ILE B O 1
ATOM 3362 N N . GLU B 1 181 ? -14.984 -1.259 -13.602 1 97.75 181 GLU B N 1
ATOM 3363 C CA . GLU B 1 181 ? -14.617 -0.362 -12.508 1 97.75 181 GLU B CA 1
ATOM 3364 C C . GLU B 1 181 ? -15.75 0.613 -12.188 1 97.75 181 GLU B C 1
ATOM 3366 O O . GLU B 1 181 ? -16.031 0.888 -11.023 1 97.75 181 GLU B O 1
ATOM 3371 N N . GLY B 1 182 ? -16.391 1.123 -13.219 1 97.31 182 GLY B N 1
ATOM 3372 C CA . GLY B 1 182 ? -17.484 2.059 -13.047 1 97.31 182 GLY B CA 1
ATOM 3373 C C . GLY B 1 182 ? -18.688 1.444 -12.352 1 97.31 182 GLY B C 1
ATOM 3374 O O . GLY B 1 182 ? -19.547 2.162 -11.828 1 97.31 182 GLY B O 1
ATOM 3375 N N . GLN B 1 183 ? -18.766 0.162 -12.266 1 98.19 183 GLN B N 1
ATOM 3376 C CA . GLN B 1 183 ? -19.906 -0.539 -11.672 1 98.19 183 GLN B CA 1
ATOM 3377 C C . GLN B 1 183 ? -19.594 -0.975 -10.242 1 98.19 183 GLN B C 1
ATOM 3379 O O . GLN B 1 183 ? -20.484 -1.356 -9.492 1 98.19 183 GLN B O 1
ATOM 3384 N N . ALA B 1 184 ? -18.328 -0.982 -9.883 1 97.88 184 ALA B N 1
ATOM 3385 C CA . ALA B 1 184 ? -17.922 -1.413 -8.547 1 97.88 184 ALA B CA 1
ATOM 3386 C C . ALA B 1 184 ? -18.219 -0.337 -7.508 1 97.88 184 ALA B C 1
ATOM 3388 O O . ALA B 1 184 ? -18.344 0.842 -7.848 1 97.88 184 ALA B O 1
ATOM 3389 N N . LYS B 1 185 ? -18.328 -0.735 -6.246 1 96.81 185 LYS B N 1
ATOM 3390 C CA . LYS B 1 185 ? -18.562 0.195 -5.145 1 96.81 185 LYS B CA 1
ATOM 3391 C C . LYS B 1 185 ? -17.391 1.169 -4.996 1 96.81 185 LYS B C 1
ATOM 3393 O O . LYS B 1 185 ? -17.609 2.361 -4.762 1 96.81 185 LYS B O 1
ATOM 3398 N N . MET B 1 186 ? -16.219 0.627 -5.047 1 95.06 186 MET B N 1
ATOM 3399 C CA . MET B 1 186 ? -14.977 1.392 -4.961 1 95.06 186 MET B CA 1
ATOM 3400 C C . MET B 1 186 ? -13.828 0.633 -5.609 1 95.06 186 MET B C 1
ATOM 3402 O O . MET B 1 186 ? -13.914 -0.579 -5.816 1 95.06 186 MET B O 1
ATOM 3406 N N . SER B 1 187 ? -12.805 1.388 -5.977 1 95.56 187 SER B N 1
ATOM 3407 C CA . SER B 1 187 ? -11.617 0.785 -6.574 1 95.56 187 SER B CA 1
ATOM 3408 C C . SER B 1 187 ? -10.352 1.273 -5.887 1 95.56 187 SER B C 1
ATOM 3410 O O . SER B 1 187 ? -10.281 2.418 -5.434 1 95.56 187 SER B O 1
ATOM 3412 N N . ARG B 1 188 ? -9.461 0.407 -5.773 1 95.38 188 ARG B N 1
ATOM 3413 C CA . ARG B 1 188 ? -8.148 0.712 -5.203 1 95.38 188 ARG B CA 1
ATOM 3414 C C . ARG B 1 188 ? -7.031 0.327 -6.164 1 95.38 188 ARG B C 1
ATOM 3416 O O . ARG B 1 188 ? -7.086 -0.728 -6.797 1 95.38 188 ARG B O 1
ATOM 3423 N N . TYR B 1 189 ? -6.023 1.233 -6.289 1 95.69 189 TYR B N 1
ATOM 3424 C CA . TYR B 1 189 ? -4.859 0.99 -7.137 1 95.69 189 TYR B CA 1
ATOM 3425 C C . TYR B 1 189 ? -3.619 0.723 -6.293 1 95.69 189 TYR B C 1
ATOM 3427 O O . TYR B 1 189 ? -3.623 0.955 -5.082 1 95.69 189 TYR B O 1
ATOM 3435 N N . GLY B 1 190 ? -2.572 0.206 -6.988 1 94.44 190 GLY B N 1
ATOM 3436 C CA . GLY B 1 190 ? -1.269 0.053 -6.363 1 94.44 190 GLY B CA 1
ATOM 3437 C C . GLY B 1 190 ? -1.172 -1.172 -5.473 1 94.44 190 GLY B C 1
ATOM 3438 O O . GLY B 1 190 ? -0.458 -1.162 -4.469 1 94.44 190 GLY B O 1
ATOM 3439 N N . THR B 1 191 ? -1.859 -2.225 -5.762 1 93.94 191 THR B N 1
ATOM 3440 C CA . THR B 1 191 ? -1.968 -3.32 -4.805 1 93.94 191 THR B CA 1
ATOM 3441 C C . THR B 1 191 ? -1.148 -4.523 -5.266 1 93.94 191 THR B C 1
ATOM 3443 O O . THR B 1 191 ? -0.661 -5.301 -4.445 1 93.94 191 THR B O 1
ATOM 3446 N N . ASP B 1 192 ? -0.84 -4.789 -6.582 1 96.06 192 ASP B N 1
ATOM 3447 C CA . ASP B 1 192 ? -0.074 -5.91 -7.121 1 96.06 192 ASP B CA 1
ATOM 3448 C C . ASP B 1 192 ? -0.521 -7.23 -6.496 1 96.06 192 ASP B C 1
ATOM 3450 O O . ASP B 1 192 ? -1.72 -7.512 -6.418 1 96.06 192 ASP B O 1
ATOM 3454 N N . CYS B 1 193 ? 0.44 -8.07 -6.074 1 98.56 193 CYS B N 1
ATOM 3455 C CA . CYS B 1 193 ? 0.111 -9.391 -5.531 1 98.56 193 CYS B CA 1
ATOM 3456 C C . CYS B 1 193 ? -0.646 -9.258 -4.215 1 98.56 193 CYS B C 1
ATOM 3458 O O . CYS B 1 193 ? -1.407 -10.148 -3.842 1 98.56 193 CYS B O 1
ATOM 3460 N N . TYR B 1 194 ? -0.521 -8.164 -3.562 1 98.44 194 TYR B N 1
ATOM 3461 C CA . TYR B 1 194 ? -1.1 -7.988 -2.234 1 98.44 194 TYR B CA 1
ATOM 3462 C C . TYR B 1 194 ? -2.621 -7.961 -2.301 1 98.44 194 TYR B C 1
ATOM 3464 O O . TYR B 1 194 ? -3.297 -8.406 -1.37 1 98.44 194 TYR B O 1
ATOM 3472 N N . ALA B 1 195 ? -3.17 -7.496 -3.416 1 98.44 195 ALA B N 1
ATOM 3473 C CA . ALA B 1 195 ? -4.621 -7.469 -3.594 1 98.44 195 ALA B CA 1
ATOM 3474 C C . ALA B 1 195 ? -5.207 -8.875 -3.518 1 98.44 195 ALA B C 1
ATOM 3476 O O . ALA B 1 195 ? -6.285 -9.078 -2.951 1 98.44 195 ALA B O 1
ATOM 3477 N N . TYR B 1 196 ? -4.504 -9.836 -4.129 1 98.88 196 TYR B N 1
ATOM 3478 C CA . TYR B 1 196 ? -4.988 -11.211 -4.137 1 98.88 196 TYR B CA 1
ATOM 3479 C C . TYR B 1 196 ? -5.016 -11.789 -2.727 1 98.88 196 TYR B C 1
ATOM 3481 O O . TYR B 1 196 ? -5.922 -12.555 -2.383 1 98.88 196 TYR B O 1
ATOM 3489 N N . CYS B 1 197 ? -4.02 -11.398 -1.935 1 98.81 197 CYS B N 1
ATOM 3490 C CA . CYS B 1 197 ? -3.99 -11.828 -0.541 1 98.81 197 CYS B CA 1
ATOM 3491 C C . CYS B 1 197 ? -5.129 -11.195 0.25 1 98.81 197 CYS B C 1
ATOM 3493 O O . CYS B 1 197 ? -5.762 -11.852 1.075 1 98.81 197 CYS B O 1
ATOM 3495 N N . MET B 1 198 ? -5.414 -9.906 0.003 1 98.38 198 MET B N 1
ATOM 3496 C CA . MET B 1 198 ? -6.516 -9.234 0.678 1 98.38 198 MET B CA 1
ATOM 3497 C C . MET B 1 198 ? -7.859 -9.781 0.209 1 98.38 198 MET B C 1
ATOM 3499 O O . MET B 1 198 ? -8.82 -9.82 0.977 1 98.38 198 MET B O 1
ATOM 3503 N N . LEU B 1 199 ? -7.91 -10.211 -1.064 1 98.69 199 LEU B N 1
ATOM 3504 C CA . LEU B 1 199 ? -9.094 -10.914 -1.543 1 98.69 199 LEU B CA 1
ATOM 3505 C C . LEU B 1 199 ? -9.305 -12.211 -0.771 1 98.69 199 LEU B C 1
ATOM 3507 O O . LEU B 1 199 ? -10.398 -12.469 -0.266 1 98.69 199 LEU B O 1
ATOM 3511 N N . ALA B 1 200 ? -8.227 -12.984 -0.644 1 98.75 200 ALA B N 1
ATOM 3512 C CA . ALA B 1 200 ? -8.281 -14.25 0.089 1 98.75 200 ALA B CA 1
ATOM 3513 C C . ALA B 1 200 ? -8.664 -14.023 1.549 1 98.75 200 ALA B C 1
ATOM 3515 O O . ALA B 1 200 ? -9.289 -14.875 2.176 1 98.75 200 ALA B O 1
ATOM 3516 N N . ALA B 1 201 ? -8.336 -12.859 2.066 1 97.88 201 ALA B N 1
ATOM 3517 C CA . ALA B 1 201 ? -8.578 -12.531 3.469 1 97.88 201 ALA B CA 1
ATOM 3518 C C . ALA B 1 201 ? -9.977 -11.945 3.662 1 97.88 201 ALA B C 1
ATOM 3520 O O . ALA B 1 201 ? -10.367 -11.625 4.785 1 97.88 201 ALA B O 1
ATOM 3521 N N . GLY B 1 202 ? -10.656 -11.75 2.596 1 97.38 202 GLY B N 1
ATOM 3522 C CA . GLY B 1 202 ? -12.023 -11.242 2.695 1 97.38 202 GLY B CA 1
ATOM 3523 C C . GLY B 1 202 ? -12.086 -9.734 2.842 1 97.38 202 GLY B C 1
ATOM 3524 O O . GLY B 1 202 ? -13.086 -9.195 3.328 1 97.38 202 GLY B O 1
ATOM 3525 N N . GLN B 1 203 ? -11.055 -9.062 2.465 1 96.94 203 GLN B N 1
ATOM 3526 C CA . GLN B 1 203 ? -11 -7.605 2.562 1 96.94 203 GLN B CA 1
ATOM 3527 C C . GLN B 1 203 ? -11.328 -6.949 1.223 1 96.94 203 GLN B C 1
ATOM 3529 O O . GLN B 1 203 ? -11.82 -5.82 1.18 1 96.94 203 GLN B O 1
ATOM 3534 N N . ILE B 1 204 ? -10.984 -7.586 0.145 1 97.69 204 ILE B N 1
ATOM 3535 C CA . ILE B 1 204 ? -11.25 -7.199 -1.237 1 97.69 204 ILE B CA 1
ATOM 3536 C C . ILE B 1 204 ? -12.156 -8.227 -1.901 1 97.69 204 ILE B C 1
ATOM 3538 O O . ILE B 1 204 ? -12.109 -9.414 -1.568 1 97.69 204 ILE B O 1
ATOM 3542 N N . ASP B 1 205 ? -12.953 -7.785 -2.887 1 98.5 205 ASP B N 1
ATOM 3543 C CA . ASP B 1 205 ? -13.938 -8.68 -3.482 1 98.5 205 ASP B CA 1
ATOM 3544 C C . ASP B 1 205 ? -13.5 -9.133 -4.875 1 98.5 205 ASP B C 1
ATOM 3546 O O . ASP B 1 205 ? -13.852 -10.227 -5.316 1 98.5 205 ASP B O 1
ATOM 3550 N N . LEU B 1 206 ? -12.82 -8.219 -5.523 1 98.88 206 LEU B N 1
ATOM 3551 C CA . LEU B 1 206 ? -12.578 -8.414 -6.949 1 98.88 206 LEU B CA 1
ATOM 3552 C C . LEU B 1 206 ? -11.227 -7.836 -7.359 1 98.88 206 LEU B C 1
ATOM 3554 O O . LEU B 1 206 ? -10.875 -6.73 -6.945 1 98.88 206 LEU B O 1
ATOM 3558 N N . VAL B 1 207 ? -10.445 -8.617 -8.102 1 98.88 207 VAL B N 1
ATOM 3559 C CA . VAL B 1 207 ? -9.211 -8.148 -8.719 1 98.88 207 VAL B CA 1
ATOM 3560 C C . VAL B 1 207 ? -9.289 -8.336 -10.234 1 98.88 207 VAL B C 1
ATOM 3562 O O . VAL B 1 207 ? -9.648 -9.406 -10.719 1 98.88 207 VAL B O 1
ATOM 3565 N N . VAL B 1 208 ? -9.047 -7.281 -10.992 1 98.81 208 VAL B N 1
ATOM 3566 C CA . VAL B 1 208 ? -9.016 -7.324 -12.445 1 98.81 208 VAL B CA 1
ATOM 3567 C C . VAL B 1 208 ? -7.684 -6.773 -12.953 1 98.81 208 VAL B C 1
ATOM 3569 O O . VAL B 1 208 ? -7.316 -5.637 -12.641 1 98.81 208 VAL B O 1
ATOM 3572 N N . GLU B 1 209 ? -6.953 -7.566 -13.695 1 98.56 209 GLU B N 1
ATOM 3573 C CA . GLU B 1 209 ? -5.633 -7.168 -14.172 1 98.56 209 GLU B CA 1
ATOM 3574 C C . GLU B 1 209 ? -5.375 -7.688 -15.586 1 98.56 209 GLU B C 1
ATOM 3576 O O . GLU B 1 209 ? -6.137 -8.516 -16.094 1 98.56 209 GLU B O 1
ATOM 3581 N N . ALA B 1 210 ? -4.379 -7.16 -16.203 1 98.19 210 ALA B N 1
ATOM 3582 C CA . ALA B 1 210 ? -3.947 -7.586 -17.531 1 98.19 210 ALA B CA 1
ATOM 3583 C C . ALA B 1 210 ? -2.426 -7.59 -17.641 1 98.19 210 ALA B C 1
ATOM 3585 O O . ALA B 1 210 ? -1.738 -6.938 -16.859 1 98.19 210 ALA B O 1
ATOM 3586 N N . GLY B 1 211 ? -1.908 -8.422 -18.578 1 97.5 211 GLY B N 1
ATOM 3587 C CA . GLY B 1 211 ? -0.486 -8.438 -18.875 1 97.5 211 GLY B CA 1
ATOM 3588 C C . GLY B 1 211 ? 0.335 -9.195 -17.844 1 97.5 211 GLY B C 1
ATOM 3589 O O . GLY B 1 211 ? 1.525 -8.922 -17.672 1 97.5 211 GLY B O 1
ATOM 3590 N N . LEU B 1 212 ? -0.28 -10.094 -17.125 1 98.06 212 LEU B N 1
ATOM 3591 C CA . LEU B 1 212 ? 0.439 -10.844 -16.109 1 98.06 212 LEU B CA 1
ATOM 3592 C C . LEU B 1 212 ? 1.229 -11.992 -16.734 1 98.06 212 LEU B C 1
ATOM 3594 O O . LEU B 1 212 ? 0.78 -12.602 -17.703 1 98.06 212 LEU B O 1
ATOM 3598 N N . LYS B 1 213 ? 2.371 -12.242 -16.234 1 98.19 213 LYS B N 1
ATOM 3599 C CA . LYS B 1 213 ? 3.135 -13.453 -16.531 1 98.19 213 LYS B CA 1
ATOM 3600 C C . LYS B 1 213 ? 2.795 -14.57 -15.539 1 98.19 213 LYS B C 1
ATOM 3602 O O . LYS B 1 213 ? 2.211 -14.32 -14.484 1 98.19 213 LYS B O 1
ATOM 3607 N N . PRO B 1 214 ? 3.168 -15.781 -15.898 1 98.5 214 PRO B N 1
ATOM 3608 C CA . PRO B 1 214 ? 2.877 -16.891 -14.977 1 98.5 214 PRO B CA 1
ATOM 3609 C C . PRO B 1 214 ? 3.422 -16.641 -13.57 1 98.5 214 PRO B C 1
ATOM 3611 O O . PRO B 1 214 ? 2.729 -16.891 -12.586 1 98.5 214 PRO B O 1
ATOM 3614 N N . TYR B 1 215 ? 4.625 -16.094 -13.43 1 98.44 215 TYR B N 1
ATOM 3615 C CA . TYR B 1 215 ? 5.234 -15.945 -12.117 1 98.44 215 TYR B CA 1
ATOM 3616 C C . TYR B 1 215 ? 4.555 -14.836 -11.32 1 98.44 215 TYR B C 1
ATOM 3618 O O . TYR B 1 215 ? 4.777 -14.695 -10.117 1 98.44 215 TYR B O 1
ATOM 3626 N N . ASP B 1 216 ? 3.594 -14.102 -11.969 1 98.44 216 ASP B N 1
ATOM 3627 C CA . ASP B 1 216 ? 2.812 -13.078 -11.281 1 98.44 216 ASP B CA 1
ATOM 3628 C C . ASP B 1 216 ? 1.553 -13.672 -10.656 1 98.44 216 ASP B C 1
ATOM 3630 O O . ASP B 1 216 ? 0.915 -13.047 -9.812 1 98.44 216 ASP B O 1
ATOM 3634 N N . ILE B 1 217 ? 1.13 -14.922 -11.086 1 98.88 217 ILE B N 1
ATOM 3635 C CA . ILE B 1 217 ? -0.234 -15.297 -10.734 1 98.88 217 ILE B CA 1
ATOM 3636 C C . ILE B 1 217 ? -0.249 -16.719 -10.18 1 98.88 217 ILE B C 1
ATOM 3638 O O . ILE B 1 217 ? -1.08 -17.062 -9.336 1 98.88 217 ILE B O 1
ATOM 3642 N N . VAL B 1 218 ? 0.661 -17.594 -10.555 1 98.88 218 VAL B N 1
ATOM 3643 C CA . VAL B 1 218 ? 0.599 -19.031 -10.242 1 98.88 218 VAL B CA 1
ATOM 3644 C C . VAL B 1 218 ? 0.543 -19.219 -8.727 1 98.88 218 VAL B C 1
ATOM 3646 O O . VAL B 1 218 ? -0.269 -20 -8.227 1 98.88 218 VAL B O 1
ATOM 3649 N N . ALA B 1 219 ? 1.378 -18.5 -7.992 1 98.94 219 ALA B N 1
ATOM 3650 C CA . ALA B 1 219 ? 1.429 -18.641 -6.539 1 98.94 219 ALA B CA 1
ATOM 3651 C C . ALA B 1 219 ? 0.114 -18.203 -5.898 1 98.94 219 ALA B C 1
ATOM 3653 O O . ALA B 1 219 ? -0.257 -18.703 -4.832 1 98.94 219 ALA B O 1
ATOM 3654 N N . LEU B 1 220 ? -0.583 -17.312 -6.543 1 98.94 220 LEU B N 1
ATOM 3655 C CA . LEU B 1 220 ? -1.746 -16.656 -5.945 1 98.94 220 LEU B CA 1
ATOM 3656 C C . LEU B 1 220 ? -3.004 -17.5 -6.164 1 98.94 220 LEU B C 1
ATOM 3658 O O . LEU B 1 220 ? -3.959 -17.406 -5.391 1 98.94 220 LEU B O 1
ATOM 3662 N N . ILE B 1 221 ? -3.016 -18.391 -7.168 1 98.94 221 ILE B N 1
ATOM 3663 C CA . ILE B 1 221 ? -4.184 -19.172 -7.543 1 98.94 221 ILE B CA 1
ATOM 3664 C C . ILE B 1 221 ? -4.586 -20.078 -6.383 1 98.94 221 ILE B C 1
ATOM 3666 O O . ILE B 1 221 ? -5.703 -20 -5.871 1 98.94 221 ILE B O 1
ATOM 3670 N N . PRO B 1 222 ? -3.656 -20.938 -5.828 1 98.88 222 PRO B N 1
ATOM 3671 C CA . PRO B 1 222 ? -4.062 -21.828 -4.738 1 98.88 222 PRO B CA 1
ATOM 3672 C C . PRO B 1 222 ? -4.43 -21.078 -3.465 1 98.88 222 PRO B C 1
ATOM 3674 O O . PRO B 1 222 ? -5.199 -21.578 -2.645 1 98.88 222 PRO B O 1
ATOM 3677 N N . ILE B 1 223 ? -3.877 -19.891 -3.246 1 98.94 223 ILE B N 1
ATOM 3678 C CA . ILE B 1 223 ? -4.207 -19.078 -2.074 1 98.94 223 ILE B CA 1
ATOM 3679 C C . ILE B 1 223 ? -5.656 -18.609 -2.168 1 98.94 223 ILE B C 1
ATOM 3681 O O . ILE B 1 223 ? -6.449 -18.828 -1.25 1 98.94 223 ILE B O 1
ATOM 3685 N N . VAL B 1 224 ? -6.016 -17.969 -3.305 1 98.94 224 VAL B N 1
ATOM 3686 C CA . VAL B 1 224 ? -7.359 -17.422 -3.486 1 98.94 224 VAL B CA 1
ATOM 3687 C C . VAL B 1 224 ? -8.375 -18.562 -3.492 1 98.94 224 VAL B C 1
ATOM 3689 O O . VAL B 1 224 ? -9.398 -18.5 -2.807 1 98.94 224 VAL B O 1
ATOM 3692 N N . GLU B 1 225 ? -8.086 -19.625 -4.25 1 98.94 225 GLU B N 1
ATOM 3693 C CA . GLU B 1 225 ? -9.016 -20.75 -4.344 1 98.94 225 GLU B CA 1
ATOM 3694 C C . GLU B 1 225 ? -9.141 -21.484 -3.008 1 98.94 225 GLU B C 1
ATOM 3696 O O . GLU B 1 225 ? -10.234 -21.891 -2.615 1 98.94 225 GLU B O 1
ATOM 3701 N N . GLY B 1 226 ? -8 -21.656 -2.295 1 98.88 226 GLY B N 1
ATOM 3702 C CA . GLY B 1 226 ? -8.031 -22.266 -0.979 1 98.88 226 GLY B CA 1
ATOM 3703 C C . GLY B 1 226 ? -8.867 -21.484 0.025 1 98.88 226 GLY B C 1
ATOM 3704 O O . GLY B 1 226 ? -9.391 -22.062 0.981 1 98.88 226 GLY B O 1
ATOM 3705 N N . ALA B 1 227 ? -8.984 -20.203 -0.169 1 98.81 227 ALA B N 1
ATOM 3706 C CA . ALA B 1 227 ? -9.773 -19.344 0.708 1 98.81 227 ALA B CA 1
ATOM 3707 C C . ALA B 1 227 ? -11.242 -19.328 0.298 1 98.81 227 ALA B C 1
ATOM 3709 O O . ALA B 1 227 ? -12.078 -18.734 0.983 1 98.81 227 ALA B O 1
ATOM 3710 N N . GLY B 1 228 ? -11.547 -19.938 -0.803 1 98.75 228 GLY B N 1
ATOM 3711 C CA . GLY B 1 228 ? -12.93 -20.031 -1.236 1 98.75 228 GLY B CA 1
ATOM 3712 C C . GLY B 1 228 ? -13.25 -19.156 -2.436 1 98.75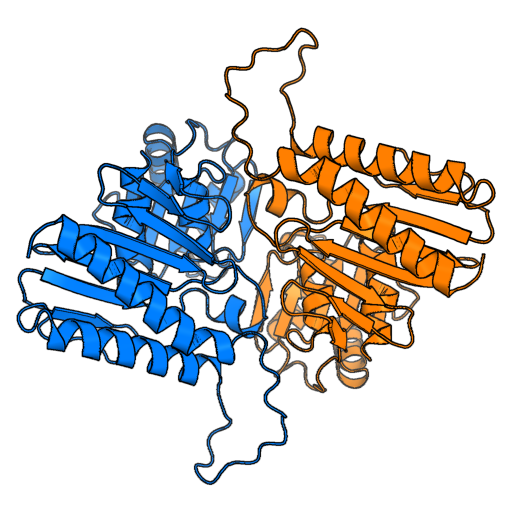 228 GLY B C 1
ATOM 3713 O O . GLY B 1 228 ? -14.398 -19.078 -2.863 1 98.75 228 GLY B O 1
ATOM 3714 N N . GLY B 1 229 ? -12.227 -18.531 -3.029 1 98.81 229 GLY B N 1
ATOM 3715 C CA . GLY B 1 229 ? -12.43 -17.672 -4.18 1 98.81 229 GLY B CA 1
ATOM 3716 C C . GLY B 1 229 ? -12.227 -18.375 -5.504 1 98.81 229 GLY B C 1
ATOM 3717 O O . GLY B 1 229 ? -12.148 -19.609 -5.551 1 98.81 229 GLY B O 1
ATOM 3718 N N . VAL B 1 230 ? -12.258 -17.516 -6.57 1 98.75 230 VAL B N 1
ATOM 3719 C CA . VAL B 1 230 ? -12.109 -18.016 -7.934 1 98.75 230 VAL B CA 1
ATOM 3720 C C . VAL B 1 230 ? -11.109 -17.141 -8.695 1 98.75 230 VAL B C 1
ATOM 3722 O O . VAL B 1 230 ? -11.117 -15.914 -8.555 1 98.75 230 VAL B O 1
ATOM 3725 N N . VAL B 1 231 ? -10.281 -17.75 -9.461 1 98.88 231 VAL B N 1
ATOM 3726 C CA . VAL B 1 231 ? -9.32 -17.047 -10.312 1 98.88 231 VAL B CA 1
ATOM 3727 C C . VAL B 1 231 ? -9.367 -17.625 -11.727 1 98.88 231 VAL B C 1
ATOM 3729 O O . VAL B 1 231 ? -9.211 -18.844 -11.914 1 98.88 231 VAL B O 1
ATOM 3732 N N . THR B 1 232 ? -9.594 -16.844 -12.75 1 98.88 232 THR B N 1
ATOM 3733 C CA . THR B 1 232 ? -9.578 -17.266 -14.141 1 98.88 232 THR B CA 1
ATOM 3734 C C . THR B 1 232 ? -9.016 -16.156 -15.031 1 98.88 232 THR B C 1
ATOM 3736 O O . THR B 1 232 ? -8.734 -15.047 -14.562 1 98.88 232 THR B O 1
ATOM 3739 N N . SER B 1 233 ? -8.797 -16.5 -16.25 1 98.62 233 SER B N 1
ATOM 3740 C CA . SER B 1 233 ? -8.633 -15.453 -17.266 1 98.62 233 SER B CA 1
ATOM 3741 C C . SER B 1 233 ? -9.945 -14.719 -17.531 1 98.62 233 SER B C 1
ATOM 3743 O O . SER B 1 233 ? -11 -15.133 -17.031 1 98.62 233 SER B O 1
ATOM 3745 N N . TRP B 1 234 ? -9.844 -13.594 -18.266 1 98.44 234 TRP B N 1
ATOM 3746 C CA . TRP B 1 234 ? -11.039 -12.812 -18.562 1 98.44 234 TRP B CA 1
ATOM 3747 C C . TRP B 1 234 ? -12.062 -13.641 -19.328 1 98.44 234 TRP B C 1
ATOM 3749 O O . TRP B 1 234 ? -13.258 -13.344 -19.297 1 98.44 234 TRP B O 1
ATOM 3759 N N . ASP B 1 235 ? -11.602 -14.719 -19.969 1 96.31 235 ASP B N 1
ATOM 3760 C CA . ASP B 1 235 ? -12.516 -15.539 -20.766 1 96.31 235 ASP B CA 1
ATOM 3761 C C . ASP B 1 235 ? -12.977 -16.766 -19.969 1 96.31 235 ASP B C 1
ATOM 3763 O O . ASP B 1 235 ? -13.641 -17.641 -20.5 1 96.31 235 ASP B O 1
ATOM 3767 N N . GLY B 1 236 ? -12.586 -16.906 -18.766 1 97.81 236 GLY B N 1
ATOM 3768 C CA . GLY B 1 236 ? -13.039 -17.969 -17.891 1 97.81 236 GLY B CA 1
ATOM 3769 C C . GLY B 1 236 ? -12.125 -19.172 -17.906 1 97.81 236 GLY B C 1
ATOM 3770 O O . GLY B 1 236 ? -12.414 -20.188 -17.25 1 97.81 236 GLY B O 1
ATOM 3771 N N . GLY B 1 237 ? -11.062 -19.109 -18.625 1 97.81 237 GLY B N 1
ATOM 3772 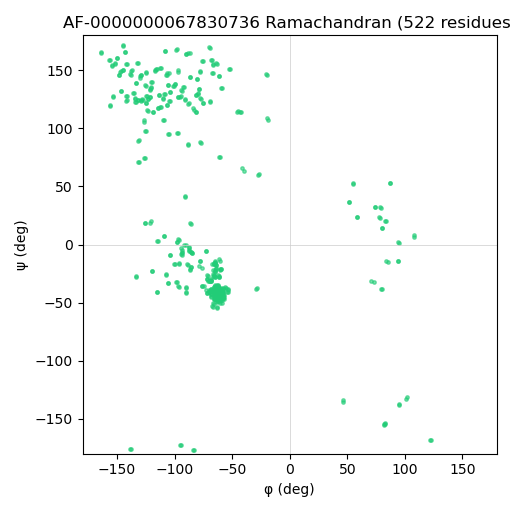C CA . GLY B 1 237 ? -10.117 -20.219 -18.703 1 97.81 237 GLY B CA 1
ATOM 3773 C C . GLY B 1 237 ? -9.117 -20.219 -17.562 1 97.81 237 GLY B C 1
ATOM 3774 O O . GLY B 1 237 ? -9.227 -19.422 -16.625 1 97.81 237 GLY B O 1
ATOM 3775 N N . PRO B 1 238 ? -8.188 -21.188 -17.625 1 98 238 PRO B N 1
ATOM 3776 C CA . PRO B 1 238 ? -7.184 -21.281 -16.562 1 98 238 PRO B CA 1
ATOM 3777 C C . PRO B 1 238 ? -6.316 -20.031 -16.469 1 98 238 PRO B C 1
ATOM 3779 O O . PRO B 1 238 ? -5.984 -19.422 -17.484 1 98 238 PRO B O 1
ATOM 3782 N N . ALA B 1 239 ? -5.926 -19.656 -15.273 1 98.5 239 ALA B N 1
ATOM 3783 C CA . ALA B 1 239 ? -5.164 -18.438 -15.008 1 98.5 239 ALA B CA 1
ATOM 3784 C C . ALA B 1 239 ? -3.666 -18.734 -14.984 1 98.5 239 ALA B C 1
ATOM 3786 O O . ALA B 1 239 ? -2.852 -17.797 -14.984 1 98.5 239 ALA B O 1
ATOM 3787 N N . THR B 1 240 ? -3.209 -19.969 -15.055 1 98.44 240 THR B N 1
ATOM 3788 C CA . THR B 1 240 ? -1.838 -20.375 -14.773 1 98.44 240 THR B CA 1
ATOM 3789 C C . THR B 1 240 ? -0.878 -19.797 -15.812 1 98.44 240 THR B C 1
ATOM 3791 O O . THR B 1 240 ? 0.306 -19.609 -15.531 1 98.44 240 THR B O 1
ATOM 3794 N N . GLY B 1 241 ? -1.354 -19.516 -16.953 1 97.75 241 GLY B N 1
ATOM 3795 C CA . GLY B 1 241 ? -0.512 -18.969 -18 1 97.75 241 GLY B CA 1
ATOM 3796 C C . GLY B 1 241 ? -0.347 -17.469 -17.922 1 97.75 241 GLY B C 1
ATOM 3797 O O . GLY B 1 241 ? 0.423 -16.875 -18.688 1 97.75 241 GLY B O 1
ATOM 3798 N N . GLY B 1 242 ? -1.039 -16.766 -17.078 1 98.19 242 GLY B N 1
ATOM 3799 C CA . GLY B 1 242 ? -1.056 -15.32 -17 1 98.19 242 GLY B CA 1
ATOM 3800 C C . GLY B 1 242 ? -1.989 -14.672 -18 1 98.19 242 GLY B C 1
ATOM 3801 O O . GLY B 1 242 ? -3.033 -15.234 -18.328 1 98.19 242 GLY B O 1
ATOM 3802 N N . GLY B 1 243 ? -1.639 -13.391 -18.312 1 97.94 243 GLY B N 1
ATOM 3803 C CA . GLY B 1 243 ? -2.482 -12.633 -19.234 1 97.94 243 GLY B CA 1
ATOM 3804 C C . GLY B 1 243 ? -3.506 -11.773 -18.516 1 97.94 243 GLY B C 1
ATOM 3805 O O . GLY B 1 243 ? -3.168 -11.047 -17.578 1 97.94 243 GLY B O 1
ATOM 3806 N N . ARG B 1 244 ? -4.73 -11.797 -19.078 1 98.44 244 ARG B N 1
ATOM 3807 C CA . ARG B 1 244 ? -5.844 -11.07 -18.469 1 98.44 244 ARG B CA 1
ATOM 3808 C C . ARG B 1 244 ? -6.5 -11.898 -17.375 1 98.44 244 ARG B C 1
ATOM 3810 O O . ARG B 1 244 ? -7.066 -12.961 -17.641 1 98.44 244 ARG B O 1
ATOM 3817 N N . ILE B 1 245 ? -6.43 -11.375 -16.172 1 98.75 245 ILE B N 1
ATOM 3818 C CA . ILE B 1 245 ? -6.836 -12.172 -15.023 1 98.75 245 ILE B CA 1
ATOM 3819 C C . ILE B 1 245 ? -7.984 -11.484 -14.297 1 98.75 245 ILE B C 1
ATOM 3821 O O . ILE B 1 245 ? -7.977 -10.258 -14.133 1 98.75 245 ILE B O 1
ATOM 3825 N N . VAL B 1 246 ? -8.961 -12.25 -13.844 1 98.94 246 VAL B N 1
ATOM 3826 C CA . VAL B 1 246 ? -10.016 -11.805 -12.938 1 98.94 246 VAL B CA 1
ATOM 3827 C C . VAL B 1 246 ? -10.117 -12.766 -11.758 1 98.94 246 VAL B C 1
ATOM 3829 O O . VAL B 1 246 ? -10.156 -13.984 -11.945 1 98.94 246 VAL B O 1
ATOM 3832 N N . ALA B 1 247 ? -10 -12.289 -10.578 1 98.94 247 ALA B N 1
ATOM 3833 C CA . ALA B 1 247 ? -10.156 -13.031 -9.336 1 98.94 247 ALA B CA 1
ATOM 3834 C C . ALA B 1 247 ? -11.273 -12.445 -8.477 1 98.94 247 ALA B C 1
ATOM 3836 O O . ALA B 1 247 ? -11.406 -11.219 -8.375 1 98.94 247 ALA B O 1
ATOM 3837 N N . ALA B 1 248 ? -12.125 -13.297 -7.938 1 98.94 248 ALA B N 1
ATOM 3838 C CA . ALA B 1 248 ? -13.242 -12.852 -7.109 1 98.94 248 ALA B CA 1
ATOM 3839 C C . ALA B 1 248 ? -13.398 -13.734 -5.879 1 98.94 248 ALA B C 1
ATOM 3841 O O . ALA B 1 248 ? -13.07 -14.93 -5.914 1 98.94 248 ALA B O 1
ATOM 3842 N N . GLY B 1 249 ? -13.891 -13.133 -4.816 1 98.56 249 GLY B N 1
ATOM 3843 C CA . GLY B 1 249 ? -14.102 -13.875 -3.584 1 98.56 249 GLY B CA 1
ATOM 3844 C C . GLY B 1 249 ? -15.352 -14.734 -3.617 1 98.56 249 GLY B C 1
ATOM 3845 O O . GLY B 1 249 ? -15.523 -15.617 -2.777 1 98.56 249 GLY B O 1
ATOM 3846 N N . ASP B 1 250 ? -16.203 -14.492 -4.59 1 97.88 250 ASP B N 1
ATOM 3847 C CA . ASP B 1 250 ? -17.5 -15.141 -4.754 1 97.88 250 ASP B CA 1
ATOM 3848 C C . ASP B 1 250 ? -17.75 -15.539 -6.207 1 97.88 250 ASP B C 1
ATOM 3850 O O . ASP B 1 250 ? -17.578 -14.727 -7.113 1 97.88 250 ASP B O 1
ATOM 3854 N N . ARG B 1 251 ? -18.156 -16.797 -6.398 1 98.31 251 ARG B N 1
ATOM 3855 C CA . ARG B 1 251 ? -18.359 -17.312 -7.75 1 98.31 251 ARG B CA 1
ATOM 3856 C C . ARG B 1 251 ? -19.406 -16.484 -8.484 1 98.31 251 ARG B C 1
ATOM 3858 O O . ARG B 1 251 ? -19.297 -16.234 -9.688 1 98.31 251 ARG B O 1
ATOM 3865 N N . ARG B 1 252 ? -20.5 -16.078 -7.801 1 98.5 252 ARG B N 1
ATOM 3866 C CA . ARG B 1 252 ? -21.547 -15.281 -8.422 1 98.5 252 ARG B CA 1
ATOM 3867 C C . ARG B 1 252 ? -21.016 -13.914 -8.852 1 98.5 252 ARG B C 1
ATOM 3869 O O . ARG B 1 252 ? -21.391 -13.406 -9.914 1 98.5 252 ARG B O 1
ATOM 3876 N N . LEU B 1 253 ? -20.125 -13.305 -8.008 1 98.81 253 LEU B N 1
ATOM 3877 C CA . LEU B 1 253 ? -19.469 -12.055 -8.391 1 98.81 253 LEU B CA 1
ATOM 3878 C C . LEU B 1 253 ? -18.562 -12.258 -9.586 1 98.81 253 LEU B C 1
ATOM 3880 O O . LEU B 1 253 ? -18.5 -11.406 -10.484 1 98.81 253 LEU B O 1
ATOM 3884 N N . HIS B 1 254 ? -17.875 -13.375 -9.57 1 98.81 254 HIS B N 1
ATOM 3885 C CA . HIS B 1 254 ? -17 -13.734 -10.695 1 98.81 254 HIS B CA 1
ATOM 3886 C C . HIS B 1 254 ? -17.797 -13.828 -11.992 1 98.81 254 HIS B C 1
ATOM 3888 O O . HIS B 1 254 ? -17.391 -13.266 -13.016 1 98.81 254 HIS B O 1
ATOM 3894 N N . ASP B 1 255 ? -18.906 -14.469 -11.953 1 98.44 255 ASP B N 1
ATOM 3895 C CA . ASP B 1 255 ? -19.766 -14.594 -13.125 1 98.44 255 ASP B CA 1
ATOM 3896 C C . ASP B 1 255 ? -20.234 -13.227 -13.617 1 98.44 255 ASP B C 1
ATOM 3898 O O . ASP B 1 255 ? -20.234 -12.961 -14.82 1 98.44 255 ASP B O 1
ATOM 3902 N N . ALA B 1 256 ? -20.625 -12.398 -12.664 1 98.44 256 ALA B N 1
ATOM 3903 C CA . ALA B 1 256 ? -21.047 -11.039 -13.016 1 98.44 256 ALA B CA 1
ATOM 3904 C C . ALA B 1 256 ? -19.922 -10.266 -13.68 1 98.44 256 ALA B C 1
ATOM 3906 O O . ALA B 1 256 ? -20.141 -9.547 -14.656 1 98.44 256 ALA B O 1
ATOM 3907 N N . ALA B 1 257 ? -18.719 -10.398 -13.141 1 98.75 257 ALA B N 1
ATOM 3908 C CA . ALA B 1 257 ? -17.547 -9.727 -13.695 1 98.75 257 ALA B CA 1
ATOM 3909 C C . ALA B 1 257 ? -17.25 -10.211 -15.109 1 98.75 257 ALA B C 1
ATOM 3911 O O . ALA B 1 257 ? -16.953 -9.406 -16 1 98.75 257 ALA B O 1
ATOM 3912 N N . LEU B 1 258 ? -17.344 -11.516 -15.344 1 98.44 258 LEU B N 1
ATOM 3913 C CA . LEU B 1 258 ? -17.078 -12.078 -16.656 1 98.44 258 LEU B CA 1
ATOM 3914 C C . LEU B 1 258 ? -18.047 -11.531 -17.703 1 98.44 258 LEU B C 1
ATOM 3916 O O . LEU B 1 258 ? -17.672 -11.258 -18.844 1 98.44 258 LEU B O 1
ATOM 3920 N N . LYS B 1 259 ? -19.266 -11.352 -17.297 1 97.94 259 LYS B N 1
ATOM 3921 C CA . LYS B 1 259 ? -20.266 -10.812 -18.219 1 97.94 259 LYS B CA 1
ATOM 3922 C C . LYS B 1 259 ? -19.891 -9.406 -18.672 1 97.94 259 LYS B C 1
ATOM 3924 O O . LYS B 1 259 ? -20.078 -9.055 -19.844 1 97.94 259 LYS B O 1
ATOM 3929 N N . VAL B 1 260 ? -19.375 -8.625 -17.75 1 97.94 260 VAL B N 1
ATOM 3930 C CA . VAL B 1 260 ? -19.016 -7.25 -18.078 1 97.94 260 VAL B CA 1
ATOM 3931 C C . VAL B 1 260 ? -17.734 -7.234 -18.906 1 97.94 260 VAL B C 1
ATOM 3933 O O . VAL B 1 260 ? -17.625 -6.441 -19.844 1 97.94 260 VAL B O 1
ATOM 3936 N N . LEU B 1 261 ? -16.797 -8.133 -18.625 1 97.69 261 LEU B N 1
ATOM 3937 C CA . LEU B 1 261 ? -15.484 -8.156 -19.281 1 97.69 261 LEU B CA 1
ATOM 3938 C C . LEU B 1 261 ? -15.586 -8.773 -20.656 1 97.69 261 LEU B C 1
ATOM 3940 O O . LEU B 1 261 ? -14.68 -8.617 -21.484 1 97.69 261 LEU B O 1
ATOM 3944 N N . ASN B 1 262 ? -16.672 -9.5 -20.844 1 95.5 262 ASN B N 1
ATOM 3945 C CA . ASN B 1 262 ? -16.938 -10.125 -22.141 1 95.5 262 ASN B CA 1
ATOM 3946 C C . ASN B 1 262 ? -18.312 -9.758 -22.672 1 95.5 262 ASN B C 1
ATOM 3948 O O . ASN B 1 262 ? -19.188 -10.625 -22.781 1 95.5 262 ASN B O 1
ATOM 3952 N N . PRO B 1 263 ? -18.5 -8.57 -23.141 1 86.75 263 PRO B N 1
ATOM 3953 C CA . PRO B 1 263 ? -19.828 -8.141 -23.578 1 86.75 263 PRO B CA 1
ATOM 3954 C C . PRO B 1 263 ? -20.312 -8.906 -24.812 1 86.75 263 PRO B C 1
ATOM 3956 O O . PRO B 1 263 ? -19.5 -9.359 -25.625 1 86.75 263 PRO B O 1
#

InterPro domains:
  IPR000760 Inositol monophosphatase-like [PF00459] (7-259)
  IPR000760 Inositol monophosphatase-like [PR00377] (43-63)
  IPR000760 Inositol monophosphatase-like [PR00377] (65-81)
  IPR000760 Inositol monophosphatase-like [PR00377] (85-101)
  IPR000760 Inositol monophosphatase-like [PR00377] (181-202)
  IPR000760 Inositol monophosphatase-like [PR00377] (212-236)
  IPR011809 Histidinol-phosphate phosphatase, putative, inositol monophosphatase [TIGR02067] (7-262)
  IPR020583 Inositol monophosphatase, metal-binding site [PS00629] (85-98)

Solvent-accessible surface area (backbone atoms only — not comparable to full-atom values): 25558 Å² total; per-residue (Å²): 131,54,72,68,53,50,54,52,48,53,50,49,40,48,52,54,25,33,64,49,28,53,76,47,56,76,50,80,69,61,83,70,66,60,56,82,76,74,74,60,79,89,52,54,67,58,52,22,35,46,49,13,43,51,50,38,52,52,52,42,49,72,75,40,65,75,49,11,33,39,32,76,84,81,41,69,40,57,76,82,32,59,38,30,36,30,32,19,54,58,37,34,55,67,34,41,63,36,54,41,91,38,31,28,26,28,43,13,33,24,50,76,76,40,56,46,30,12,28,40,31,25,62,91,77,45,35,36,38,33,13,50,43,70,45,20,31,36,36,40,89,90,43,75,43,79,30,41,28,40,89,51,59,47,53,62,73,22,40,32,34,31,46,50,92,76,54,38,53,83,61,67,58,31,49,32,49,52,52,49,57,70,43,28,57,41,75,46,42,46,28,49,61,44,42,53,54,26,18,16,55,37,38,26,35,32,38,56,50,45,78,38,46,34,42,70,36,28,15,52,45,6,23,24,31,9,11,58,24,42,64,18,19,56,84,66,43,76,34,51,72,28,34,40,35,35,34,19,15,19,66,60,27,38,52,52,49,37,49,56,61,52,116,130,55,73,68,53,48,53,53,48,52,51,49,40,48,51,54,25,32,65,49,30,51,75,48,55,74,51,80,70,59,84,71,66,59,54,82,75,76,73,60,78,86,51,55,66,59,53,22,34,47,49,12,44,50,52,37,50,53,53,43,49,72,74,40,66,75,47,10,33,39,32,76,83,81,40,70,43,56,77,82,32,58,37,30,37,29,30,18,52,58,38,34,57,67,34,42,64,36,53,43,93,39,32,30,27,28,44,14,34,25,51,75,77,38,56,46,28,13,29,41,31,25,62,89,76,44,36,38,39,34,13,50,43,70,46,20,33,37,35,39,91,88,43,74,44,78,30,40,28,39,90,50,61,47,53,61,75,22,39,32,33,31,46,49,90,76,55,36,54,82,62,68,58,31,50,32,50,52,53,50,58,71,44,26,58,43,74,45,43,45,29,48,60,45,41,52,54,25,18,15,55,36,39,26,36,33,38,54,51,45,77,38,47,32,45,70,34,28,15,51,44,6,23,24,30,9,12,58,23,42,66,18,19,55,84,68,44,77,34,51,72,27,33,39,34,36,34,18,15,18,66,60,27,37,52,53,49,37,50,55,60,52,118